Protein AF-0000000080328266 (afdb_homodimer)

Sequence (756 aa):
MLFPTPALNVEDQRVLGEIEDLRHSLRLRVRSTPVKWTERLRNFLTADAVAASNSIEGFTVSTVDVEDLLEGERDVDVSEEDREETLAYQRMMTYLQTLHDVADFRYSKELLNALHWMLQGHRHTPRKPAGQWRRGAVHVTDARDPGIAAYTAPDAADVPALMGELAEWLNADDGTHPLVRAAMAHLHLVSIHPWADGNGRMSRSLQTLMIAREGQLAPEFSSIEAWLGRPGNTWEYYRELQRRGATYHPDQDVSDWIRFNLTAYHQQAQTVRSRLDRSSRVWLLLGEFAEARGLDERVVSALHDVAMSGRVRRTRYERAEDLSLQRAQRDLRDLVAGDVLTPVGRTRARFYTTGPAFPESALEAARTPLPLADPYTRMLFPTPALNVEDQRVLGEIEDLRHSLRLRVRSTPVKWTERLRNFLTADAVAASNSIEGFTVSTVDVEDLLEGERDVDVSEEDREETLAYQRMMTYLQTLHDVADFRYSKELLNALHWMLQGHRHTPRKPAGQWRRGAVHVTDARDPGIAAYTAPDAADVPALMGELAEWLNADDGTHPLVRAAMAHLHLVSIHPWADGNGRMSRSLQTLMIAREGQLAPEFSSIEAWLGRPGNTWEYYRELQRRGATYHPDQDVSDWIRFNLTAYHQQAQTVRSRLDRSSRVWLLLGEFAEARGLDERVVSALHDVAMSGRVRRTRYERAEDLSLQRAQRDLRDLVAGDVLTPVGRTRARFYTTGPAFPESALEAARTPLPLADPYTR

Secondary structure (DSSP, 8-state):
-PPPPPPP-HHHHHHHHHHHHHHHHHHHHHHHS-HHHHHHHHHHHHHHHHHHHHHHTT----HHHHHHHHTT-S-----HHHHHHHHHHHHHHHHHHHGGG-SS----HHHHHHHHHHHHGGG--SSS-SSS--SS--EEEPSS-TTSEEEEPPPGGGHHHHHHHHHHHHH---S--HHHHHHHHHHHHHHH--SSS-HHHHHHHHHHHHHHHTSSS-HHHH--HHHHTSHHHHHHHHHHHHTT-SB---SS--HHHHHHHHHHHHHHHHHHHHHHHHHHHHHHHHHHHHHHHT--TTHHHHHHHHHHHS-B-HHHHHHHTT--HHHHHHHHHHHHHTTSEEEESSGGG-EEEE-TTS-HHHHHHHH---PPPPTT--/-PPPPPPP-HHHHHHHHHHHHHHHHHHHHHHHS-HHHHHHHHHHHHHHHHHHHHHHTT----HHHHHHHHTT-S-----HHHHHHHHHHHHHHHHHHHGGG-SS----HHHHHHHHHHHHGGG--SSS-SSS--SS--EEEPSS-TTSEEEEPPPGGGHHHHHHHHHHHHH---S--HHHHHHHHHHHHHHH--SSS-HHHHHHHHHHHHHHHTSSS-HHHH--HHHHTSHHHHHHHHHHHHTT-SB---SS--HHHHHHHHHHHHHHHHHHHHHHHHHHHHHHHHHHHHHHHT--TTHHHHHHHHHHHS-B-HHHHHHHTT--HHHHHHHHHHHHHTTSEEEESSGGG-EEEE-TTS-HHHHHHHH---PPPPTT--

pLDDT: mean 92.92, std 6.15, range [59.84, 98.62]

Organism: NCBI:txid40318

InterPro domains:
  IPR003812 Fido domain [PF02661] (109-209)
  IPR003812 Fido domain [PS51459] (107-260)
  IPR036597 Fido-like domain superfamily [G3DSA:1.10.3290.10] (14-281)
  IPR036597 Fido-like domain superfamily [SSF140931] (82-277)
  IPR040198 Fido domain-containing protein [PTHR13504] (12-345)

Structure (mmCIF, N/CA/C/O backbone):
data_AF-0000000080328266-model_v1
#
loop_
_entity.id
_entity.type
_entity.pdbx_description
1 polymer 'Cell filamentation protein Fic'
#
loop_
_atom_site.group_PDB
_atom_site.id
_atom_site.type_symbol
_atom_site.label_atom_id
_atom_site.label_alt_id
_atom_site.label_comp_id
_atom_site.label_asym_id
_atom_site.label_entity_id
_atom_site.label_seq_id
_atom_site.pdbx_PDB_ins_code
_atom_site.Cartn_x
_atom_site.Cartn_y
_atom_site.Cartn_z
_atom_site.occupancy
_atom_site.B_iso_or_equiv
_atom_site.auth_seq_id
_atom_site.auth_comp_id
_atom_site.auth_asym_id
_atom_site.auth_atom_id
_atom_site.pdbx_PDB_model_num
ATOM 1 N N . MET A 1 1 ? -27.078 2.648 13.031 1 89.38 1 MET A N 1
ATOM 2 C CA . MET A 1 1 ? -27.344 4.078 12.93 1 89.38 1 MET A CA 1
ATOM 3 C C . MET A 1 1 ? -26.094 4.891 13.266 1 89.38 1 MET A C 1
ATOM 5 O O . MET A 1 1 ? -25.312 4.512 14.148 1 89.38 1 MET A O 1
ATOM 9 N N . LEU A 1 2 ? -25.922 6.07 12.516 1 94.75 2 LEU A N 1
ATOM 10 C CA . LEU A 1 2 ? -24.812 6.988 12.75 1 94.75 2 LEU A CA 1
ATOM 11 C C . LEU A 1 2 ? -25.25 8.133 13.656 1 94.75 2 LEU A C 1
ATOM 13 O O . LEU A 1 2 ? -26.438 8.305 13.93 1 94.75 2 LEU A O 1
ATOM 17 N N . PHE A 1 3 ? -24.266 8.844 14.227 1 94.81 3 PHE A N 1
ATOM 18 C CA . PHE A 1 3 ? -24.562 10.031 15.016 1 94.81 3 PHE A CA 1
ATOM 19 C C . PHE A 1 3 ? -25.266 11.086 14.172 1 94.81 3 PHE A C 1
ATOM 21 O O . PHE A 1 3 ? -24.844 11.367 13.047 1 94.81 3 PHE A O 1
ATOM 28 N N . PRO A 1 4 ? -26.328 11.633 14.703 1 94.69 4 PRO A N 1
ATOM 29 C CA . PRO A 1 4 ? -26.906 12.773 13.992 1 94.69 4 PRO A CA 1
ATOM 30 C C . PRO A 1 4 ? -26 14.008 14.023 1 94.69 4 PRO A C 1
ATOM 32 O O . PRO A 1 4 ? -25.359 14.273 15.047 1 94.69 4 PRO A O 1
ATOM 35 N N . THR A 1 5 ? -25.922 14.703 12.969 1 96.06 5 THR A N 1
ATOM 36 C CA . THR A 1 5 ? -25.156 15.938 12.938 1 96.06 5 THR A CA 1
ATOM 37 C C . THR A 1 5 ? -25.859 17.047 13.711 1 96.06 5 THR A C 1
ATOM 39 O O . THR A 1 5 ? -27 17.406 13.391 1 96.06 5 THR A O 1
ATOM 42 N N . PRO A 1 6 ? -25.219 17.578 14.656 1 95.94 6 PRO A N 1
ATOM 43 C CA . PRO A 1 6 ? -25.875 18.625 15.438 1 95.94 6 PRO A CA 1
ATOM 44 C C . PRO A 1 6 ? -26.047 19.922 14.648 1 95.94 6 PRO A C 1
ATOM 46 O O . PRO A 1 6 ? -25.25 20.219 13.758 1 95.94 6 PRO A O 1
ATOM 49 N N . ALA A 1 7 ? -27.047 20.656 15.078 1 95.31 7 ALA A N 1
ATOM 50 C CA . ALA A 1 7 ? -27.203 22 14.531 1 95.31 7 ALA A CA 1
ATOM 51 C C . ALA A 1 7 ? -26.172 22.953 15.117 1 95.31 7 ALA A C 1
ATOM 53 O O . ALA A 1 7 ? -25.844 22.875 16.297 1 95.31 7 ALA A O 1
ATOM 54 N N . LEU A 1 8 ? -25.703 23.828 14.305 1 96.94 8 LEU A N 1
ATOM 55 C CA . LEU A 1 8 ? -24.719 24.812 14.75 1 96.94 8 LEU A CA 1
ATOM 56 C C . LEU A 1 8 ? -25.406 26.016 15.375 1 96.94 8 LEU A C 1
ATOM 58 O O . LEU A 1 8 ? -26.422 26.5 14.859 1 96.94 8 LEU A O 1
ATOM 62 N N . ASN A 1 9 ? -24.922 26.453 16.5 1 96.5 9 ASN A N 1
ATOM 63 C CA . ASN A 1 9 ? -25.422 27.688 17.078 1 96.5 9 ASN A CA 1
ATOM 64 C C . ASN A 1 9 ? -24.703 28.906 16.5 1 96.5 9 ASN A C 1
ATOM 66 O O . ASN A 1 9 ? -23.859 28.766 15.617 1 96.5 9 ASN A O 1
ATOM 70 N N . VAL A 1 10 ? -25.016 30.047 16.969 1 96.81 10 VAL A N 1
ATOM 71 C CA . VAL A 1 10 ? -24.5 31.297 16.438 1 96.81 10 VAL A CA 1
ATOM 72 C C . VAL A 1 10 ? -23 31.375 16.625 1 96.81 10 VAL A C 1
ATOM 74 O O . VAL A 1 10 ? -22.281 31.828 15.727 1 96.81 10 VAL A O 1
ATOM 77 N N . GLU A 1 11 ? -22.5 30.969 17.734 1 97.19 11 GLU A N 1
ATOM 78 C CA . GLU A 1 11 ? -21.062 30.984 18 1 97.19 11 GLU A CA 1
ATOM 79 C C . GLU A 1 11 ? -20.328 30.031 17.078 1 97.19 11 GLU A C 1
ATOM 81 O O . GLU A 1 11 ? -19.25 30.344 16.578 1 97.19 11 GLU A O 1
ATOM 86 N N . ASP A 1 12 ? -20.906 28.859 16.906 1 97.75 12 ASP A N 1
ATOM 87 C CA . ASP A 1 12 ? -20.297 27.891 15.984 1 97.75 12 ASP A CA 1
ATOM 88 C C . ASP A 1 12 ? -20.188 28.469 14.578 1 97.75 12 ASP A C 1
ATOM 90 O O . ASP A 1 12 ? -19.156 28.312 13.914 1 97.75 12 ASP A O 1
ATOM 94 N N . GLN A 1 13 ? -21.188 29.141 14.148 1 97.69 13 GLN A N 1
ATOM 95 C CA . GLN A 1 13 ? -21.203 29.734 12.82 1 97.69 13 GLN A CA 1
ATOM 96 C C . GLN A 1 13 ? -20.141 30.828 12.695 1 97.69 13 GLN A C 1
ATOM 98 O O . GLN A 1 13 ? -19.484 30.938 11.656 1 97.69 13 GLN A O 1
ATOM 103 N N . ARG A 1 14 ? -20.047 31.594 13.727 1 97.81 14 ARG A N 1
ATOM 104 C CA . ARG A 1 14 ? -19.016 32.625 13.742 1 97.81 14 ARG A CA 1
ATOM 105 C C . ARG A 1 14 ? -17.625 32 13.617 1 97.81 14 ARG A C 1
ATOM 107 O O . ARG A 1 14 ? -16.797 32.469 12.812 1 97.81 14 ARG A O 1
ATOM 114 N N . VAL A 1 15 ? -17.344 31.016 14.414 1 98 15 VAL A N 1
ATOM 115 C CA . VAL A 1 15 ? -16.047 30.344 14.414 1 98 15 VAL A CA 1
ATOM 116 C C . VAL A 1 15 ? -15.789 29.734 13.039 1 98 15 VAL A C 1
ATOM 118 O O . VAL A 1 15 ? -14.68 29.812 12.516 1 98 15 VAL A O 1
ATOM 121 N N . LEU A 1 16 ? -16.797 29.125 12.469 1 97.5 16 LEU A N 1
ATOM 122 C CA . LEU A 1 16 ? -16.672 28.547 11.133 1 97.5 16 LEU A CA 1
ATOM 123 C C . LEU A 1 16 ? -16.297 29.625 10.117 1 97.5 16 LEU A C 1
ATOM 125 O O . LEU A 1 16 ? -15.461 29.391 9.234 1 97.5 16 LEU A O 1
ATOM 129 N N . GLY A 1 17 ? -16.953 30.766 10.195 1 97.31 17 GLY A N 1
ATOM 130 C CA . GLY A 1 17 ? -16.578 31.891 9.344 1 97.31 17 GLY A CA 1
ATOM 131 C C . GLY A 1 17 ? -15.133 32.312 9.492 1 97.31 17 GLY A C 1
ATOM 132 O O . GLY A 1 17 ? -14.461 32.594 8.5 1 97.31 17 GLY A O 1
ATOM 133 N N . GLU A 1 18 ? -14.664 32.375 10.734 1 97.56 18 GLU A N 1
ATOM 134 C CA . GLU A 1 18 ? -13.273 32.719 11 1 97.56 18 GLU A CA 1
ATOM 135 C C . GLU A 1 18 ? -12.32 31.688 10.391 1 97.56 18 GLU A C 1
ATOM 137 O O . GLU A 1 18 ? -11.281 32.031 9.836 1 97.56 18 GLU A O 1
ATOM 142 N N . ILE A 1 19 ? -12.648 30.422 10.539 1 96.88 19 ILE A N 1
ATOM 143 C CA . ILE A 1 19 ? -11.836 29.344 9.969 1 96.88 19 ILE A CA 1
ATOM 144 C C . ILE A 1 19 ? -11.758 29.516 8.453 1 96.88 19 ILE A C 1
ATOM 146 O O . ILE A 1 19 ? -10.68 29.406 7.863 1 96.88 19 ILE A O 1
ATOM 150 N N . GLU A 1 20 ? -12.852 29.797 7.809 1 95.88 20 GLU A N 1
ATOM 151 C CA . GLU A 1 20 ? -12.883 30 6.363 1 95.88 20 GLU A CA 1
ATOM 152 C C . GLU A 1 20 ? -11.984 31.156 5.949 1 95.88 20 GLU A C 1
ATOM 154 O O . GLU A 1 20 ? -11.258 31.062 4.957 1 95.88 20 GLU A O 1
ATOM 159 N N . ASP A 1 21 ? -12.039 32.219 6.711 1 96.12 21 ASP A N 1
ATOM 160 C CA . ASP A 1 21 ? -11.188 33.375 6.438 1 96.12 21 ASP A CA 1
ATOM 161 C C . ASP A 1 21 ? -9.711 33 6.551 1 96.12 21 ASP A C 1
ATOM 163 O O . ASP A 1 21 ? -8.898 33.375 5.711 1 96.12 21 ASP A O 1
ATOM 167 N N . LEU A 1 22 ? -9.398 32.312 7.602 1 94.94 22 LEU A N 1
ATOM 168 C CA . LEU A 1 22 ? -8.023 31.875 7.812 1 94.94 22 LEU A CA 1
ATOM 169 C C . LEU A 1 22 ? -7.555 30.984 6.668 1 94.94 22 LEU A C 1
ATOM 171 O O . LEU A 1 22 ? -6.453 31.156 6.148 1 94.94 22 LEU A O 1
ATOM 175 N N . ARG A 1 23 ? -8.359 30.016 6.266 1 93.81 23 ARG A N 1
ATOM 176 C CA . ARG A 1 23 ? -8.016 29.094 5.195 1 93.81 23 ARG A CA 1
ATOM 177 C C . ARG A 1 23 ? -7.871 29.812 3.863 1 93.81 23 ARG A C 1
ATOM 179 O O . ARG A 1 23 ? -6.98 29.5 3.072 1 93.81 23 ARG A O 1
ATOM 186 N N . HIS A 1 24 ? -8.766 30.703 3.635 1 93.62 24 HIS A N 1
ATOM 187 C CA . HIS A 1 24 ? -8.68 31.516 2.42 1 93.62 24 HIS A CA 1
ATOM 188 C C . HIS A 1 24 ? -7.379 32.312 2.383 1 93.62 24 HIS A C 1
ATOM 190 O O . HIS A 1 24 ? -6.695 32.344 1.358 1 93.62 24 HIS A O 1
ATOM 196 N N . SER A 1 25 ? -7.109 32.938 3.482 1 93.12 25 SER A N 1
ATOM 197 C CA . SER A 1 25 ? -5.871 33.719 3.59 1 93.12 25 SER A CA 1
ATOM 198 C C . SER A 1 25 ? -4.652 32.812 3.371 1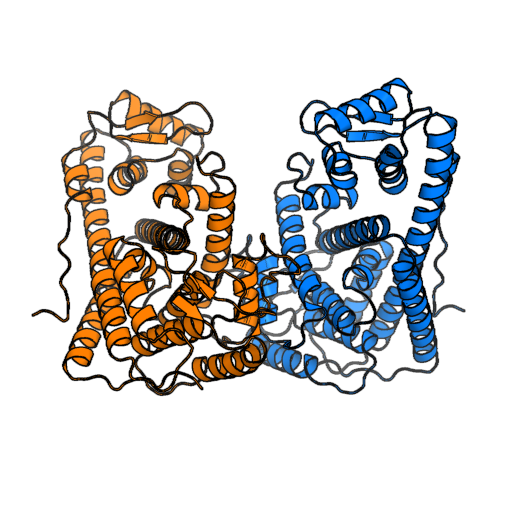 93.12 25 SER A C 1
ATOM 200 O O . SER A 1 25 ? -3.701 33.219 2.695 1 93.12 25 SER A O 1
ATOM 202 N N . LEU A 1 26 ? -4.691 31.703 3.99 1 92.19 26 LEU A N 1
ATOM 203 C CA . LEU A 1 26 ? -3.6 30.734 3.84 1 92.19 26 LEU A CA 1
ATOM 204 C C . LEU A 1 26 ? -3.445 30.312 2.383 1 92.19 26 LEU A C 1
ATOM 206 O O . LEU A 1 26 ? -2.326 30.234 1.872 1 92.19 26 LEU A O 1
ATOM 210 N N . ARG A 1 27 ? -4.512 30.016 1.763 1 90.81 27 ARG A N 1
ATOM 211 C CA . ARG A 1 27 ? -4.496 29.625 0.357 1 90.81 27 ARG A CA 1
ATOM 212 C C . ARG A 1 27 ? -3.848 30.703 -0.503 1 90.81 27 ARG A C 1
ATOM 214 O O . ARG A 1 27 ? -3.025 30.406 -1.371 1 90.81 27 ARG A O 1
ATOM 221 N N . LEU A 1 28 ? -4.18 31.953 -0.275 1 91.06 28 LEU A N 1
ATOM 222 C CA . LEU A 1 28 ? -3.625 33.062 -1.023 1 91.06 28 LEU A CA 1
ATOM 223 C C . LEU A 1 28 ? -2.129 33.219 -0.767 1 91.06 28 LEU A C 1
ATOM 225 O O . LEU A 1 28 ? -1.355 33.469 -1.694 1 91.06 28 LEU A O 1
ATOM 229 N N . ARG A 1 29 ? -1.792 33.062 0.431 1 88.44 29 ARG A N 1
ATOM 230 C CA . ARG A 1 29 ? -0.383 33.156 0.793 1 88.44 29 ARG A CA 1
ATOM 231 C C . ARG A 1 29 ? 0.44 32.062 0.135 1 88.44 29 ARG A C 1
ATOM 233 O O . ARG A 1 29 ? 1.545 32.312 -0.352 1 88.44 29 ARG A O 1
ATOM 240 N N . VAL A 1 30 ? -0.038 30.859 0.173 1 88 30 VAL A N 1
ATOM 241 C CA . VAL A 1 30 ? 0.647 29.719 -0.426 1 88 30 VAL A CA 1
ATOM 242 C C . VAL A 1 30 ? 0.816 29.938 -1.927 1 88 30 VAL A C 1
ATOM 244 O O . VAL A 1 30 ? 1.88 29.672 -2.486 1 88 30 VAL A O 1
ATOM 247 N N . ARG A 1 31 ? -0.152 30.484 -2.555 1 86.62 31 ARG A N 1
ATOM 248 C CA . ARG A 1 31 ? -0.121 30.75 -3.99 1 86.62 31 ARG A CA 1
ATOM 249 C C . ARG A 1 31 ? 0.911 31.812 -4.332 1 86.62 31 ARG A C 1
ATOM 251 O O . ARG A 1 31 ? 1.488 31.797 -5.422 1 86.62 31 ARG A O 1
ATOM 258 N N . SER A 1 32 ? 1.121 32.688 -3.393 1 86.62 32 SER A N 1
ATOM 259 C CA . SER A 1 32 ? 2.01 33.844 -3.645 1 86.62 32 SER A CA 1
ATOM 260 C C . SER A 1 32 ? 3.443 33.5 -3.238 1 86.62 32 SER A C 1
ATOM 262 O O . SER A 1 32 ? 4.355 34.312 -3.459 1 86.62 32 SER A O 1
ATOM 264 N N . THR A 1 33 ? 3.602 32.406 -2.617 1 84.88 33 THR A N 1
ATOM 265 C CA . THR A 1 33 ? 4.918 32 -2.152 1 84.88 33 THR A CA 1
ATOM 266 C C . THR A 1 33 ? 5.641 31.203 -3.232 1 84.88 33 THR A C 1
ATOM 268 O O . THR A 1 33 ? 5.023 30.406 -3.947 1 84.88 33 THR A O 1
ATOM 271 N N . PRO A 1 34 ? 6.957 31.438 -3.318 1 79.69 34 PRO A N 1
ATOM 272 C CA . PRO A 1 34 ? 7.715 30.672 -4.309 1 79.69 34 PRO A CA 1
ATOM 273 C C . PRO A 1 34 ? 7.523 29.156 -4.156 1 79.69 34 PRO A C 1
ATOM 275 O O . PRO A 1 34 ? 7.426 28.656 -3.035 1 79.69 34 PRO A O 1
ATOM 278 N N . VAL A 1 35 ? 7.539 28.469 -5.27 1 79.19 35 VAL A N 1
ATOM 279 C CA . VAL A 1 35 ? 7.211 27.062 -5.371 1 79.19 35 VAL A CA 1
ATOM 280 C C . VAL A 1 35 ? 8.172 26.234 -4.512 1 79.19 35 VAL A C 1
ATOM 282 O O . VAL A 1 35 ? 7.758 25.297 -3.83 1 79.19 35 VAL A O 1
ATOM 285 N N . LYS A 1 36 ? 9.414 26.578 -4.547 1 75.75 36 LYS A N 1
ATOM 286 C CA . LYS A 1 36 ? 10.422 25.844 -3.787 1 75.75 36 LYS A CA 1
ATOM 287 C C . LYS A 1 36 ? 10.109 25.875 -2.293 1 75.75 36 LYS A C 1
ATOM 289 O O . LYS A 1 36 ? 10.242 24.859 -1.604 1 75.75 36 LYS A O 1
ATOM 294 N N . TRP A 1 37 ? 9.617 26.984 -1.902 1 77.69 37 TRP A N 1
ATOM 295 C CA . TRP A 1 37 ? 9.289 27.156 -0.49 1 77.69 37 TRP A CA 1
ATOM 296 C C . TRP A 1 37 ? 8.016 26.391 -0.135 1 77.69 37 TRP A C 1
ATOM 298 O O . TRP A 1 37 ? 7.914 25.812 0.949 1 77.69 37 TRP A O 1
ATOM 308 N N . THR A 1 38 ? 7.137 26.469 -1.015 1 83.25 38 THR A N 1
ATOM 309 C CA . THR A 1 38 ? 5.863 25.797 -0.778 1 83.25 38 THR A CA 1
ATOM 310 C C . THR A 1 38 ? 6.055 24.281 -0.694 1 83.25 38 THR A C 1
ATOM 312 O O . THR A 1 38 ? 5.398 23.609 0.105 1 83.25 38 THR A O 1
ATOM 315 N N . GLU A 1 39 ? 6.941 23.797 -1.486 1 84.19 39 GLU A N 1
ATOM 316 C CA . GLU A 1 39 ? 7.203 22.359 -1.481 1 84.19 39 GLU A CA 1
ATOM 317 C C . GLU A 1 39 ? 7.828 21.922 -0.161 1 84.19 39 GLU A C 1
ATOM 319 O O . GLU A 1 39 ? 7.496 20.859 0.363 1 84.19 39 GLU A O 1
ATOM 324 N N . ARG A 1 40 ? 8.695 22.672 0.354 1 84.69 40 ARG A N 1
ATOM 325 C CA . ARG A 1 40 ? 9.312 22.375 1.64 1 84.69 40 ARG A CA 1
ATOM 326 C C . ARG A 1 40 ? 8.289 22.406 2.766 1 84.69 40 ARG A C 1
ATOM 328 O O . ARG A 1 40 ? 8.312 21.547 3.656 1 84.69 40 ARG A O 1
ATOM 335 N N . LEU A 1 41 ? 7.484 23.422 2.703 1 87.88 41 LEU A N 1
ATOM 336 C CA . LEU A 1 41 ? 6.43 23.516 3.701 1 87.88 41 LEU A CA 1
ATOM 337 C C . LEU A 1 41 ? 5.496 22.312 3.629 1 87.88 41 LEU A C 1
ATOM 339 O O . LEU A 1 41 ? 5.113 21.75 4.66 1 87.88 41 LEU A O 1
ATOM 343 N N . ARG A 1 42 ? 5.156 21.922 2.443 1 89.88 42 ARG A N 1
ATOM 344 C CA . ARG A 1 42 ? 4.289 20.766 2.242 1 89.88 42 ARG A CA 1
ATOM 345 C C . ARG A 1 42 ? 4.914 19.5 2.826 1 89.88 42 ARG A C 1
ATOM 347 O O . ARG A 1 42 ? 4.238 18.719 3.498 1 89.88 42 ARG A O 1
ATOM 354 N N . ASN A 1 43 ? 6.164 19.375 2.561 1 89.5 43 ASN A N 1
ATOM 355 C CA . ASN A 1 43 ? 6.879 18.219 3.084 1 89.5 43 ASN A CA 1
ATOM 356 C C . ASN A 1 43 ? 6.902 18.219 4.609 1 89.5 43 ASN A C 1
ATOM 358 O O . ASN A 1 43 ? 6.703 17.172 5.238 1 89.5 43 ASN A O 1
ATOM 362 N N . PHE A 1 44 ? 7.164 19.359 5.133 1 91.25 44 PHE A N 1
ATOM 363 C CA . PHE A 1 44 ? 7.172 19.484 6.582 1 91.25 44 PHE A CA 1
ATOM 364 C C . PHE A 1 44 ? 5.805 19.141 7.164 1 91.25 44 PHE A C 1
ATOM 366 O O . PHE A 1 44 ? 5.711 18.375 8.133 1 91.25 44 PHE A O 1
ATOM 373 N N . LEU A 1 45 ? 4.77 19.734 6.586 1 93.94 45 LEU A N 1
ATOM 374 C CA . LEU A 1 45 ? 3.422 19.547 7.109 1 93.94 45 LEU A CA 1
ATOM 375 C C . LEU A 1 45 ? 3.016 18.078 7.031 1 93.94 45 LEU A C 1
ATOM 377 O O . LEU A 1 45 ? 2.373 17.547 7.945 1 93.94 45 LEU A O 1
ATOM 381 N N . THR A 1 46 ? 3.387 17.391 5.98 1 94.06 46 THR A N 1
ATOM 382 C CA . THR A 1 46 ? 3.121 15.969 5.848 1 94.06 46 THR A CA 1
ATOM 383 C C . THR A 1 46 ? 3.854 15.18 6.926 1 94.06 46 THR A C 1
ATOM 385 O O . THR A 1 46 ? 3.252 14.344 7.609 1 94.06 46 THR A O 1
ATOM 388 N N . ALA A 1 47 ? 5.113 15.477 7.086 1 95.12 47 ALA A N 1
ATOM 389 C CA . ALA A 1 47 ? 5.918 14.789 8.086 1 95.12 47 ALA A CA 1
ATOM 390 C C . ALA A 1 47 ? 5.371 15.023 9.492 1 95.12 47 ALA A C 1
ATOM 392 O O . ALA A 1 47 ? 5.348 14.109 10.32 1 95.12 47 ALA A O 1
ATOM 393 N N . ASP A 1 48 ? 5.016 16.25 9.695 1 95.25 48 ASP A N 1
ATOM 394 C CA . ASP A 1 48 ? 4.48 16.641 11 1 95.25 48 ASP A CA 1
ATOM 395 C C . ASP A 1 48 ? 3.184 15.891 11.297 1 95.25 48 ASP A C 1
ATOM 397 O O . ASP A 1 48 ? 2.977 15.43 12.422 1 95.25 48 ASP A O 1
ATOM 401 N N . ALA A 1 49 ? 2.297 15.789 10.328 1 95.5 49 ALA A N 1
ATOM 402 C CA . ALA A 1 49 ? 1.047 15.047 10.477 1 95.5 49 ALA A CA 1
ATOM 403 C C . ALA A 1 49 ? 1.312 13.57 10.742 1 95.5 49 ALA A C 1
ATOM 405 O O . ALA A 1 49 ? 0.686 12.961 11.609 1 95.5 49 ALA A O 1
ATOM 406 N N . VAL A 1 50 ? 2.23 13.016 10 1 96.31 50 VAL A N 1
ATOM 407 C CA . VAL A 1 50 ? 2.578 11.609 10.141 1 96.31 50 VAL A CA 1
ATOM 408 C C . VAL A 1 50 ? 3.146 11.352 11.531 1 96.31 50 VAL A C 1
ATOM 410 O O . VAL A 1 50 ? 2.727 10.422 12.219 1 96.31 50 VAL A O 1
ATOM 413 N N . ALA A 1 51 ? 4.043 12.172 11.938 1 96.62 51 ALA A N 1
ATOM 414 C CA . ALA A 1 51 ? 4.66 12.031 13.25 1 96.62 51 ALA A CA 1
ATOM 415 C C . ALA A 1 51 ? 3.619 12.125 14.367 1 96.62 51 ALA A C 1
ATOM 417 O O . ALA A 1 51 ? 3.586 11.281 15.266 1 96.62 51 ALA A O 1
ATOM 418 N N . ALA A 1 52 ? 2.811 13.109 14.281 1 96.25 52 ALA A N 1
ATOM 419 C CA . ALA A 1 52 ? 1.825 13.375 15.32 1 96.25 52 ALA A CA 1
ATOM 420 C C . ALA A 1 52 ? 0.795 12.25 15.406 1 96.25 52 ALA A C 1
ATOM 422 O O . ALA A 1 52 ? 0.502 11.75 16.5 1 96.25 52 ALA A O 1
ATOM 423 N N . SER A 1 53 ? 0.249 11.852 14.289 1 96.69 53 SER A N 1
ATOM 424 C CA . SER A 1 53 ? -0.768 10.805 14.281 1 96.69 53 SER A CA 1
ATOM 425 C C . SER A 1 53 ? -0.213 9.492 14.812 1 96.69 53 SER A C 1
ATOM 427 O O . SER A 1 53 ? -0.892 8.781 15.555 1 96.69 53 SER A O 1
ATOM 429 N N . ASN A 1 54 ? 0.994 9.148 14.453 1 95.94 54 ASN A N 1
ATOM 430 C CA . ASN A 1 54 ? 1.635 7.938 14.953 1 95.94 54 ASN A CA 1
ATOM 431 C C . ASN A 1 54 ? 1.917 8.031 16.453 1 95.94 54 ASN A C 1
ATOM 433 O O . ASN A 1 54 ? 1.791 7.035 17.172 1 95.94 54 ASN A O 1
ATOM 437 N N . SER A 1 55 ? 2.299 9.234 16.859 1 95.06 55 SER A N 1
ATOM 438 C CA . SER A 1 55 ? 2.637 9.414 18.266 1 95.06 55 SER A CA 1
ATOM 439 C C . SER A 1 55 ? 1.421 9.188 19.156 1 95.06 55 SER A C 1
ATOM 441 O O . SER A 1 55 ? 1.551 8.688 20.266 1 95.06 55 SER A O 1
ATOM 443 N N . ILE A 1 56 ? 0.285 9.617 18.719 1 93.31 56 ILE A N 1
ATOM 444 C CA . ILE A 1 56 ? -0.963 9.414 19.438 1 93.31 56 ILE A CA 1
ATOM 445 C C . ILE A 1 56 ? -1.169 7.918 19.703 1 93.31 56 ILE A C 1
ATOM 447 O O . ILE A 1 56 ? -1.747 7.531 20.719 1 93.31 56 ILE A O 1
ATOM 451 N N . GLU A 1 57 ? -0.633 7.02 18.828 1 92.44 57 GLU A N 1
ATOM 452 C CA . GLU A 1 57 ? -0.778 5.574 18.938 1 92.44 57 GLU A CA 1
ATOM 453 C C . GLU A 1 57 ? 0.406 4.961 19.688 1 92.44 57 GLU A C 1
ATOM 455 O O . GLU A 1 57 ? 0.506 3.74 19.812 1 92.44 57 GLU A O 1
ATOM 460 N N . GLY A 1 58 ? 1.398 5.758 20.047 1 91.25 58 GLY A N 1
ATOM 461 C CA . GLY A 1 58 ? 2.516 5.266 20.828 1 91.25 58 GLY A CA 1
ATOM 462 C C . GLY A 1 58 ? 3.777 5.059 20.016 1 91.25 58 GLY A C 1
ATOM 463 O O . GLY A 1 58 ? 4.797 4.609 20.547 1 91.25 58 GLY A O 1
ATOM 464 N N . PHE A 1 59 ? 3.771 5.375 18.719 1 93.75 59 PHE A N 1
ATOM 465 C CA . PHE A 1 59 ? 4.961 5.312 17.891 1 93.75 59 PHE A CA 1
ATOM 466 C C . PHE A 1 59 ? 5.621 6.684 17.781 1 93.75 59 PHE A C 1
ATOM 468 O O . PHE A 1 59 ? 5.086 7.59 17.141 1 93.75 59 PHE A O 1
ATOM 475 N N . THR A 1 60 ? 6.75 6.797 18.359 1 92.94 60 THR A N 1
ATOM 476 C CA . THR A 1 60 ? 7.305 8.141 18.516 1 92.94 60 THR A CA 1
ATOM 477 C C . THR A 1 60 ? 8.531 8.328 17.625 1 92.94 60 THR A C 1
ATOM 479 O O . THR A 1 60 ? 9.586 7.734 17.875 1 92.94 60 THR A O 1
ATOM 482 N N . VAL A 1 61 ? 8.445 9.055 16.625 1 94.38 61 VAL A N 1
ATOM 483 C CA . VAL A 1 61 ? 9.492 9.547 15.742 1 94.38 61 VAL A CA 1
ATOM 484 C C . VAL A 1 61 ? 9.359 11.062 15.57 1 94.38 61 VAL A C 1
ATOM 486 O O . VAL A 1 61 ? 8.266 11.57 15.352 1 94.38 61 VAL A O 1
ATOM 489 N N . SER A 1 62 ? 10.445 11.75 15.75 1 94.31 62 SER A N 1
ATOM 490 C CA . SER A 1 62 ? 10.391 13.203 15.617 1 94.31 62 SER A CA 1
ATOM 491 C C . SER A 1 62 ? 10.039 13.617 14.195 1 94.31 62 SER A C 1
ATOM 493 O O . SER A 1 62 ? 10.289 12.867 13.25 1 94.31 62 SER A O 1
ATOM 495 N N . THR A 1 63 ? 9.461 14.82 14.07 1 94.38 63 THR A N 1
ATOM 496 C CA . THR A 1 63 ? 9.086 15.328 12.75 1 94.38 63 THR A CA 1
ATOM 497 C C . THR A 1 63 ? 10.289 15.383 11.82 1 94.38 63 THR A C 1
ATOM 499 O O . THR A 1 63 ? 10.195 15 10.656 1 94.38 63 THR A O 1
ATOM 502 N N . VAL A 1 64 ? 11.414 15.828 12.312 1 93 64 VAL A N 1
ATOM 503 C CA . VAL A 1 64 ? 12.609 15.961 11.492 1 93 64 VAL A CA 1
ATOM 504 C C . VAL A 1 64 ? 13.094 14.578 11.055 1 93 64 VAL A C 1
ATOM 506 O O . VAL A 1 64 ? 13.547 14.398 9.914 1 93 64 VAL A O 1
ATOM 509 N N . ASP A 1 65 ? 13.016 13.625 11.906 1 93.5 65 ASP A N 1
ATOM 510 C CA . ASP A 1 65 ? 13.383 12.25 11.547 1 93.5 65 ASP A CA 1
ATOM 511 C C . ASP A 1 65 ? 12.406 11.672 10.531 1 93.5 65 ASP A C 1
ATOM 513 O O . ASP A 1 65 ? 12.805 10.922 9.641 1 93.5 65 ASP A O 1
ATOM 517 N N . VAL A 1 66 ? 11.125 11.961 10.688 1 94.88 66 VAL A N 1
ATOM 518 C CA . VAL A 1 66 ? 10.141 11.523 9.703 1 94.88 66 VAL A CA 1
ATOM 519 C C . VAL A 1 66 ? 10.461 12.125 8.344 1 94.88 66 VAL A C 1
ATOM 521 O O . VAL A 1 66 ? 10.414 11.438 7.32 1 94.88 66 VAL A O 1
ATOM 524 N N . GLU A 1 67 ? 10.781 13.391 8.305 1 93.12 67 GLU A N 1
ATOM 525 C CA . GLU A 1 67 ? 11.172 14.023 7.051 1 93.12 67 GLU A CA 1
ATOM 526 C C . GLU A 1 67 ? 12.32 13.273 6.383 1 93.12 67 GLU A C 1
ATOM 528 O O . GLU A 1 67 ? 12.305 13.047 5.172 1 93.12 67 GLU A O 1
ATOM 533 N N . ASP A 1 68 ? 13.312 12.945 7.16 1 91.75 68 ASP A N 1
ATOM 534 C CA . ASP A 1 68 ? 14.461 12.211 6.645 1 91.75 68 ASP A CA 1
ATOM 535 C C . ASP A 1 68 ? 14.031 10.859 6.074 1 91.75 68 ASP A C 1
ATOM 537 O O . ASP A 1 68 ? 14.492 10.453 5.004 1 91.75 68 ASP A O 1
ATOM 541 N N . LEU A 1 69 ? 13.195 10.227 6.785 1 90.56 69 LEU A N 1
ATOM 542 C CA . LEU A 1 69 ? 12.711 8.922 6.336 1 90.56 69 LEU A CA 1
ATOM 543 C C . LEU A 1 69 ? 11.961 9.055 5.012 1 90.56 69 LEU A C 1
ATOM 545 O O . LEU A 1 69 ? 12.117 8.219 4.121 1 90.56 69 LEU A O 1
ATOM 549 N N . LEU A 1 70 ? 11.156 10.07 4.93 1 87.81 70 LEU A N 1
ATOM 550 C CA . LEU A 1 70 ? 10.359 10.289 3.725 1 87.81 70 LEU A CA 1
ATOM 551 C C . LEU A 1 70 ? 11.258 10.562 2.523 1 87.81 70 LEU A C 1
ATOM 553 O O . LEU A 1 70 ? 10.898 10.25 1.388 1 87.81 70 LEU A O 1
ATOM 557 N N . GLU A 1 71 ? 12.414 11.07 2.814 1 86.44 71 GLU A N 1
ATOM 558 C CA . GLU A 1 71 ? 13.375 11.375 1.756 1 86.44 71 GLU A CA 1
ATOM 559 C C . GLU A 1 71 ? 14.242 10.164 1.435 1 86.44 71 GLU A C 1
ATOM 561 O O . GLU A 1 71 ? 15.148 10.25 0.6 1 86.44 71 GLU A O 1
ATOM 566 N N . GLY A 1 72 ? 14.023 9.031 2.162 1 82.88 72 GLY A N 1
ATOM 567 C CA . GLY A 1 72 ? 14.703 7.789 1.835 1 82.88 72 GLY A CA 1
ATOM 568 C C . GLY A 1 72 ? 15.953 7.559 2.662 1 82.88 72 GLY A C 1
ATOM 569 O O . GLY A 1 72 ? 16.75 6.656 2.367 1 82.88 72 GLY A O 1
ATOM 570 N N . GLU A 1 73 ? 16.125 8.438 3.635 1 84.38 73 GLU A N 1
ATOM 571 C CA . GLU A 1 73 ? 17.281 8.242 4.496 1 84.38 73 GLU A CA 1
ATOM 572 C C . GLU A 1 73 ? 17.172 6.934 5.277 1 84.38 73 GLU A C 1
ATOM 574 O O . GLU A 1 73 ? 16.203 6.707 5.992 1 84.38 73 GLU A O 1
ATOM 579 N N . ARG A 1 74 ? 18.219 6.062 5.242 1 79.75 74 ARG A N 1
ATOM 580 C CA . ARG A 1 74 ? 18.188 4.742 5.867 1 79.75 74 ARG A CA 1
ATOM 581 C C . ARG A 1 74 ? 18.844 4.777 7.25 1 79.75 74 ARG A C 1
ATOM 583 O O . ARG A 1 74 ? 18.578 3.908 8.086 1 79.75 74 ARG A O 1
ATOM 590 N N . ASP A 1 75 ? 19.688 5.785 7.406 1 82.69 75 ASP A N 1
ATOM 591 C CA . ASP A 1 75 ? 20.469 5.82 8.641 1 82.69 75 ASP A CA 1
ATOM 592 C C . ASP A 1 75 ? 19.844 6.777 9.656 1 82.69 75 ASP A C 1
ATOM 594 O O . ASP A 1 75 ? 20.531 7.625 10.227 1 82.69 75 ASP A O 1
ATOM 598 N N . VAL A 1 76 ? 18.609 6.695 9.859 1 86.12 76 VAL A N 1
ATOM 599 C CA . VAL A 1 76 ? 17.906 7.453 10.891 1 86.12 76 VAL A CA 1
ATOM 600 C C . VAL A 1 76 ? 17.812 6.625 12.172 1 86.12 76 VAL A C 1
ATOM 602 O O . VAL A 1 76 ? 17.531 5.426 12.125 1 86.12 76 VAL A O 1
ATOM 605 N N . ASP A 1 77 ? 18.109 7.211 13.273 1 86.12 77 ASP A N 1
ATOM 606 C CA . ASP A 1 77 ? 18.141 6.512 14.555 1 86.12 77 ASP A CA 1
ATOM 607 C C . ASP A 1 77 ? 16.719 6.316 15.109 1 86.12 77 ASP A C 1
ATOM 609 O O . ASP A 1 77 ? 16.312 7.031 16.016 1 86.12 77 ASP A O 1
ATOM 613 N N . VAL A 1 78 ? 16.031 5.406 14.625 1 91.69 78 VAL A N 1
ATOM 614 C CA . VAL A 1 78 ? 14.688 5.039 15.047 1 91.69 78 VAL A CA 1
ATOM 615 C C . VAL A 1 78 ? 14.562 3.518 15.125 1 91.69 78 VAL A C 1
ATOM 617 O O . VAL A 1 78 ? 15.281 2.795 14.43 1 91.69 78 VAL A O 1
ATOM 620 N N . SER A 1 79 ? 13.75 3.043 16.047 1 93.69 79 SER A N 1
ATOM 621 C CA . SER A 1 79 ? 13.516 1.604 16.125 1 93.69 79 SER A CA 1
ATOM 622 C C . SER A 1 79 ? 12.93 1.072 14.82 1 93.69 79 SER A C 1
ATOM 624 O O . SER A 1 79 ? 12.32 1.822 14.055 1 93.69 79 SER A O 1
ATOM 626 N N . GLU A 1 80 ? 13.148 -0.185 14.547 1 91.12 80 GLU A N 1
ATOM 627 C CA . GLU A 1 80 ? 12.594 -0.812 13.352 1 91.12 80 GLU A CA 1
ATOM 628 C C . GLU A 1 80 ? 11.07 -0.735 13.344 1 91.12 80 GLU A C 1
ATOM 630 O O . GLU A 1 80 ? 10.461 -0.51 12.289 1 91.12 80 GLU A O 1
ATOM 635 N N . GLU A 1 81 ? 10.508 -0.914 14.43 1 93.88 81 GLU A N 1
ATOM 636 C CA . GLU A 1 81 ? 9.055 -0.838 14.547 1 93.88 81 GLU A CA 1
ATOM 637 C C . GLU A 1 81 ? 8.547 0.559 14.195 1 93.88 81 GLU A C 1
ATOM 639 O O . GLU A 1 81 ? 7.629 0.709 13.391 1 93.88 81 GLU A O 1
ATOM 644 N N . ASP A 1 82 ? 9.148 1.553 14.797 1 95.56 82 ASP A N 1
ATOM 645 C CA . ASP A 1 82 ? 8.758 2.936 14.531 1 95.56 82 ASP A CA 1
ATOM 646 C C . ASP A 1 82 ? 8.961 3.291 13.062 1 95.56 82 ASP A C 1
ATOM 648 O O . ASP A 1 82 ? 8.148 4.016 12.477 1 95.56 82 ASP A O 1
ATOM 652 N N . ARG A 1 83 ? 10.023 2.826 12.578 1 94.69 83 ARG A N 1
ATOM 653 C CA . ARG A 1 83 ? 10.312 3.066 11.164 1 94.69 83 ARG A CA 1
ATOM 654 C C . ARG A 1 83 ? 9.227 2.479 10.273 1 94.69 83 ARG A C 1
ATOM 656 O O . ARG A 1 83 ? 8.711 3.16 9.383 1 94.69 83 ARG A O 1
ATOM 663 N N . GLU A 1 84 ? 8.867 1.243 10.484 1 93.94 84 GLU A N 1
ATOM 664 C CA . GLU A 1 84 ? 7.867 0.562 9.664 1 93.94 84 GLU A CA 1
ATOM 665 C C . GLU A 1 84 ? 6.508 1.249 9.758 1 93.94 84 GLU A C 1
ATOM 667 O O . GLU A 1 84 ? 5.832 1.44 8.75 1 93.94 84 GLU A O 1
ATOM 672 N N . GLU A 1 85 ? 6.156 1.604 10.992 1 96.38 85 GLU A N 1
ATOM 673 C CA . GLU A 1 85 ? 4.887 2.291 11.203 1 96.38 85 GLU A CA 1
ATOM 674 C C . GLU A 1 85 ? 4.859 3.635 10.484 1 96.38 85 GLU A C 1
ATOM 676 O O . GLU A 1 85 ? 3.848 4.008 9.883 1 96.38 85 GLU A O 1
ATOM 681 N N . THR A 1 86 ? 5.941 4.309 10.57 1 96.19 86 THR A N 1
ATOM 682 C CA . THR A 1 86 ? 6.047 5.629 9.953 1 96.19 86 THR A CA 1
ATOM 683 C C . THR A 1 86 ? 5.961 5.523 8.438 1 96.19 86 THR A C 1
ATOM 685 O O . THR A 1 86 ? 5.207 6.262 7.801 1 96.19 86 THR A O 1
ATOM 688 N N . LEU A 1 87 ? 6.672 4.605 7.859 1 94.06 87 LEU A N 1
ATOM 689 C CA . LEU A 1 87 ? 6.699 4.449 6.406 1 94.06 87 LEU A CA 1
ATOM 690 C C . LEU A 1 87 ? 5.352 3.965 5.887 1 94.06 87 LEU A C 1
ATOM 692 O O . LEU A 1 87 ? 4.914 4.375 4.812 1 94.06 87 LEU A O 1
ATOM 696 N N . ALA A 1 88 ? 4.727 3.096 6.613 1 95.38 88 ALA A N 1
ATOM 697 C CA . ALA A 1 88 ? 3.396 2.631 6.227 1 95.38 88 ALA A CA 1
ATOM 698 C C . ALA A 1 88 ? 2.402 3.787 6.184 1 95.38 88 ALA A C 1
ATOM 700 O O . ALA A 1 88 ? 1.652 3.934 5.215 1 95.38 88 ALA A O 1
ATOM 701 N N . TYR A 1 89 ? 2.41 4.617 7.199 1 96.44 89 TYR A N 1
ATOM 702 C CA . TYR A 1 89 ? 1.524 5.773 7.242 1 96.44 89 TYR A CA 1
ATOM 703 C C . TYR A 1 89 ? 1.817 6.727 6.094 1 96.44 89 TYR A C 1
ATOM 705 O O . TYR A 1 89 ? 0.896 7.27 5.477 1 96.44 89 TYR A O 1
ATOM 713 N N . GLN A 1 90 ? 3.057 6.914 5.887 1 93.56 90 GLN A N 1
ATOM 714 C CA . GLN A 1 90 ? 3.463 7.805 4.809 1 93.56 90 GLN A CA 1
ATOM 715 C C . GLN A 1 90 ? 2.943 7.309 3.461 1 93.56 90 GLN A C 1
ATOM 717 O O . GLN A 1 90 ? 2.459 8.102 2.646 1 93.56 90 GLN A O 1
ATOM 722 N N . ARG A 1 91 ? 3.076 6.062 3.191 1 92.88 91 ARG A N 1
ATOM 723 C CA . ARG A 1 91 ? 2.605 5.5 1.93 1 92.88 91 ARG A CA 1
ATOM 724 C C . ARG A 1 91 ? 1.105 5.715 1.761 1 92.88 91 ARG A C 1
ATOM 726 O O . ARG A 1 91 ? 0.645 6.094 0.682 1 92.88 91 ARG A O 1
ATOM 733 N N . MET A 1 92 ? 0.421 5.434 2.795 1 96.12 92 MET A N 1
ATOM 734 C CA . MET A 1 92 ? -1.024 5.633 2.76 1 96.12 92 MET A CA 1
ATOM 735 C C . MET A 1 92 ? -1.366 7.105 2.549 1 96.12 92 MET A C 1
ATOM 737 O O . MET A 1 92 ? -2.197 7.438 1.702 1 96.12 92 MET A O 1
ATOM 741 N N . MET A 1 93 ? -0.681 7.965 3.287 1 94.44 93 MET A N 1
ATOM 742 C CA . MET A 1 93 ? -0.942 9.398 3.211 1 94.44 93 MET A CA 1
ATOM 743 C C . MET A 1 93 ? -0.613 9.938 1.824 1 94.44 93 MET A C 1
ATOM 745 O O . MET A 1 93 ? -1.299 10.828 1.322 1 94.44 93 MET A O 1
ATOM 749 N N . THR A 1 94 ? 0.43 9.492 1.271 1 93.81 94 THR A N 1
ATOM 750 C CA . THR A 1 94 ? 0.78 9.914 -0.08 1 93.81 94 THR A CA 1
ATOM 751 C C . THR A 1 94 ? -0.345 9.586 -1.058 1 93.81 94 THR A C 1
ATOM 753 O O . THR A 1 94 ? -0.703 10.414 -1.899 1 93.81 94 THR A O 1
ATOM 756 N N . TYR A 1 95 ? -0.849 8.414 -0.963 1 96.56 95 TYR A N 1
ATOM 757 C CA . TYR A 1 95 ? -1.978 8.078 -1.825 1 96.56 95 TYR A CA 1
ATOM 758 C C . TYR A 1 95 ? -3.154 9.016 -1.571 1 96.56 95 TYR A C 1
ATOM 760 O O . TYR A 1 95 ? -3.748 9.547 -2.512 1 96.56 95 TYR A O 1
ATOM 768 N N . LEU A 1 96 ? -3.477 9.188 -0.298 1 95.19 96 LEU A N 1
ATOM 769 C CA . LEU A 1 96 ? -4.574 10.062 0.096 1 95.19 96 LEU A CA 1
ATOM 770 C C . LEU A 1 96 ? -4.418 11.445 -0.527 1 95.19 96 LEU A C 1
ATOM 772 O O . LEU A 1 96 ? -5.395 12.039 -0.999 1 95.19 96 LEU A O 1
ATOM 776 N N . GLN A 1 97 ? -3.264 11.945 -0.523 1 92.69 97 GLN A N 1
ATOM 777 C CA . GLN A 1 97 ? -2.98 13.273 -1.053 1 92.69 97 GLN A CA 1
ATOM 778 C C . GLN A 1 97 ? -3.268 13.344 -2.551 1 92.69 97 GLN A C 1
ATOM 780 O O . GLN A 1 97 ? -3.703 14.375 -3.057 1 92.69 97 GLN A O 1
ATOM 785 N N . THR A 1 98 ? -3.066 12.242 -3.244 1 94.25 98 THR A N 1
ATOM 786 C CA . THR A 1 98 ? -3.297 12.242 -4.684 1 94.25 98 THR A CA 1
ATOM 787 C C . THR A 1 98 ? -4.793 12.227 -4.992 1 94.25 98 THR A C 1
ATOM 789 O O . THR A 1 98 ? -5.203 12.547 -6.113 1 94.25 98 THR A O 1
ATOM 792 N N . LEU A 1 99 ? -5.617 11.883 -4.047 1 95.06 99 LEU A N 1
ATOM 793 C CA . LEU A 1 99 ? -7.043 11.672 -4.277 1 95.06 99 LEU A CA 1
ATOM 794 C C . LEU A 1 99 ? -7.82 12.969 -4.105 1 95.06 99 LEU A C 1
ATOM 796 O O . LEU A 1 99 ? -9.023 13.016 -4.379 1 95.06 99 LEU A O 1
ATOM 800 N N . HIS A 1 100 ? -7.188 14.023 -3.697 1 92.38 100 HIS A N 1
ATOM 801 C CA . HIS A 1 100 ? -7.863 15.242 -3.277 1 92.38 100 HIS A CA 1
ATOM 802 C C . HIS A 1 100 ? -8.641 15.867 -4.43 1 92.38 100 HIS A C 1
ATOM 804 O O . HIS A 1 100 ? -9.648 16.547 -4.207 1 92.38 100 HIS A O 1
ATOM 810 N N . ASP A 1 101 ? -8.297 15.602 -5.66 1 90.75 101 ASP A N 1
ATOM 811 C CA . ASP A 1 101 ? -8.953 16.266 -6.781 1 90.75 101 ASP A CA 1
ATOM 812 C C . ASP A 1 101 ? -9.398 15.258 -7.836 1 90.75 101 ASP A C 1
ATOM 814 O O . ASP A 1 101 ? -9.617 15.625 -8.992 1 90.75 101 ASP A O 1
ATOM 818 N N . VAL A 1 102 ? -9.414 14.039 -7.5 1 92.56 102 VAL A N 1
ATOM 819 C CA . VAL A 1 102 ? -9.867 13.016 -8.438 1 92.56 102 VAL A CA 1
ATOM 820 C C . VAL A 1 102 ? -11.352 13.188 -8.711 1 92.56 102 VAL A C 1
ATOM 822 O O . VAL A 1 102 ? -12.172 13.195 -7.789 1 92.56 102 VAL A O 1
ATOM 825 N N . ALA A 1 103 ? -11.727 13.297 -9.992 1 91.19 103 ALA A N 1
ATOM 826 C CA . ALA A 1 103 ? -13.109 13.547 -10.367 1 91.19 103 ALA A CA 1
ATOM 827 C C . ALA A 1 103 ? -13.961 12.289 -10.203 1 91.19 103 ALA A C 1
ATOM 829 O O . ALA A 1 103 ? -15.07 12.352 -9.656 1 91.19 103 ALA A O 1
ATOM 830 N N . ASP A 1 104 ? -13.461 11.188 -10.719 1 93.81 104 ASP A N 1
ATOM 831 C CA . ASP A 1 104 ? -14.164 9.914 -10.609 1 93.81 104 ASP A CA 1
ATOM 832 C C . ASP A 1 104 ? -13.883 9.242 -9.266 1 93.81 104 ASP A C 1
ATOM 834 O O . ASP A 1 104 ? -13.266 8.172 -9.227 1 93.81 104 ASP A O 1
ATOM 838 N N . PHE A 1 105 ? -14.328 9.906 -8.234 1 94.88 105 PHE A N 1
ATOM 839 C CA . PHE A 1 105 ? -14.023 9.438 -6.887 1 94.88 105 PHE A CA 1
ATOM 840 C C . PHE A 1 105 ? -15.297 9.141 -6.113 1 94.88 105 PHE A C 1
ATOM 842 O O . PHE A 1 105 ? -16.281 9.875 -6.219 1 94.88 105 PHE A O 1
ATOM 849 N N . ARG A 1 106 ? -15.328 8.031 -5.352 1 96 106 ARG A N 1
ATOM 850 C CA . ARG A 1 106 ? -16.359 7.703 -4.375 1 96 106 ARG A CA 1
ATOM 851 C C . ARG A 1 106 ? -15.766 7.02 -3.148 1 96 106 ARG A C 1
ATOM 853 O O . ARG A 1 106 ? -14.773 6.297 -3.258 1 96 106 ARG A O 1
ATOM 860 N N . TYR A 1 107 ? -16.375 7.344 -2.018 1 97.19 107 TYR A N 1
ATOM 861 C CA . TYR A 1 107 ? -16.031 6.566 -0.831 1 97.19 107 TYR A CA 1
ATOM 862 C C . TYR A 1 107 ? -16.688 5.191 -0.875 1 97.19 107 TYR A C 1
ATOM 864 O O . TYR A 1 107 ? -17.828 5.055 -1.297 1 97.19 107 TYR A O 1
ATOM 872 N N . SER A 1 108 ? -15.984 4.184 -0.47 1 97.38 108 SER A N 1
ATOM 873 C CA . SER A 1 108 ? -16.5 2.822 -0.414 1 97.38 108 SER A CA 1
ATOM 874 C C . SER A 1 108 ? -15.836 2.025 0.706 1 97.38 108 SER A C 1
ATOM 876 O O . SER A 1 108 ? -14.781 2.412 1.21 1 97.38 108 SER A O 1
ATOM 878 N N . LYS A 1 109 ? -16.516 0.922 1.113 1 97.62 109 LYS A N 1
ATOM 879 C CA . LYS A 1 109 ? -15.93 0.007 2.088 1 97.62 109 LYS A CA 1
ATOM 880 C C . LYS A 1 109 ? -14.578 -0.525 1.604 1 97.62 109 LYS A C 1
ATOM 882 O O . LYS A 1 109 ? -13.625 -0.612 2.379 1 97.62 109 LYS A O 1
ATOM 887 N N . GLU A 1 110 ? -14.516 -0.812 0.344 1 96.5 110 GLU A N 1
ATOM 888 C CA . GLU A 1 110 ? -13.32 -1.406 -0.254 1 96.5 110 GLU A CA 1
ATOM 889 C C . GLU A 1 110 ? -12.156 -0.419 -0.262 1 96.5 110 GLU A C 1
ATOM 891 O O . GLU A 1 110 ? -11.008 -0.805 -0.043 1 96.5 110 GLU A O 1
ATOM 896 N N . LEU A 1 111 ? -12.453 0.849 -0.571 1 97.62 111 LEU A N 1
ATOM 897 C CA . LEU A 1 111 ? -11.414 1.869 -0.491 1 97.62 111 LEU A CA 1
ATOM 898 C C . LEU A 1 111 ? -10.852 1.969 0.925 1 97.62 111 LEU A C 1
ATOM 900 O O . LEU A 1 111 ? -9.641 1.961 1.12 1 97.62 111 LEU A O 1
ATOM 904 N N . LEU A 1 112 ? -11.742 2.027 1.899 1 98.5 112 LEU A N 1
ATOM 905 C CA . LEU A 1 112 ? -11.328 2.162 3.291 1 98.5 112 LEU A CA 1
ATOM 906 C C . LEU A 1 112 ? -10.516 0.954 3.734 1 98.5 112 LEU A C 1
ATOM 908 O O . LEU A 1 112 ? -9.5 1.102 4.418 1 98.5 112 LEU A O 1
ATOM 912 N N . ASN A 1 113 ? -10.945 -0.213 3.344 1 98.38 113 ASN A N 1
ATOM 913 C CA . ASN A 1 113 ? -10.195 -1.421 3.666 1 98.38 113 ASN A CA 1
ATOM 914 C C . ASN A 1 113 ? -8.828 -1.424 2.988 1 98.38 113 ASN A C 1
ATOM 916 O O . ASN A 1 113 ? -7.832 -1.84 3.588 1 98.38 113 ASN A O 1
ATOM 920 N N . ALA A 1 114 ? -8.797 -1.005 1.734 1 98.31 114 ALA A N 1
ATOM 921 C CA . ALA A 1 114 ? -7.52 -0.953 1.021 1 98.31 114 ALA A CA 1
ATOM 922 C C . ALA A 1 114 ? -6.562 0.035 1.682 1 98.31 114 ALA A C 1
ATOM 924 O O . ALA A 1 114 ? -5.371 -0.25 1.829 1 98.31 114 ALA A O 1
ATOM 925 N N . LEU A 1 115 ? -7.078 1.223 2.043 1 98.44 115 LEU A N 1
ATOM 926 C CA . LEU A 1 115 ? -6.266 2.191 2.771 1 98.44 115 LEU A CA 1
ATOM 927 C C . LEU A 1 115 ? -5.758 1.599 4.082 1 98.44 115 LEU A C 1
ATOM 929 O O . LEU A 1 115 ? -4.59 1.779 4.438 1 98.44 115 LEU A O 1
ATOM 933 N N . HIS A 1 116 ? -6.613 0.906 4.758 1 98.62 116 HIS A N 1
ATOM 934 C CA . HIS A 1 116 ? -6.211 0.27 6.008 1 98.62 116 HIS A CA 1
ATOM 935 C C . HIS A 1 116 ? -5.109 -0.759 5.77 1 98.62 116 HIS A C 1
ATOM 937 O O . HIS A 1 116 ? -4.207 -0.906 6.594 1 98.62 116 HIS A O 1
ATOM 943 N N . TRP A 1 117 ? -5.207 -1.468 4.676 1 98.12 117 TRP A N 1
ATOM 944 C CA . TRP A 1 117 ? -4.148 -2.41 4.336 1 98.12 117 TRP A CA 1
ATOM 945 C C . TRP A 1 117 ? -2.82 -1.689 4.137 1 98.12 117 TRP A C 1
ATOM 947 O O . TRP A 1 117 ? -1.777 -2.16 4.598 1 98.12 117 TRP A O 1
ATOM 957 N N . MET A 1 118 ? -2.824 -0.575 3.457 1 97.62 118 MET A N 1
ATOM 958 C CA . MET A 1 118 ? -1.601 0.203 3.283 1 97.62 118 MET A CA 1
ATOM 959 C C . MET A 1 118 ? -1.007 0.592 4.633 1 97.62 118 MET A C 1
ATOM 961 O O . MET A 1 118 ? 0.213 0.588 4.805 1 97.62 118 MET A O 1
ATOM 965 N N . LEU A 1 119 ? -1.824 0.852 5.566 1 97.62 119 LEU A N 1
ATOM 966 C CA . LEU A 1 119 ? -1.421 1.336 6.883 1 97.62 119 LEU A CA 1
ATOM 967 C C . LEU A 1 119 ? -0.93 0.187 7.758 1 97.62 119 LEU A C 1
ATOM 969 O O . LEU A 1 119 ? 0.073 0.323 8.461 1 97.62 119 LEU A O 1
ATOM 973 N N . GLN A 1 120 ? -1.669 -0.994 7.73 1 97.06 120 GLN A N 1
ATOM 974 C CA . GLN A 1 120 ? -1.473 -2.016 8.758 1 97.06 120 GLN A CA 1
ATOM 975 C C . GLN A 1 120 ? -1.096 -3.355 8.133 1 97.06 120 GLN A C 1
ATOM 977 O O . GLN A 1 120 ? -0.926 -4.352 8.836 1 97.06 120 GLN A O 1
ATOM 982 N N . GLY A 1 121 ? -0.956 -3.424 6.844 1 95.88 121 GLY A N 1
ATOM 983 C CA . GLY A 1 121 ? -0.711 -4.684 6.16 1 95.88 121 GLY A CA 1
ATOM 984 C C . GLY A 1 121 ? 0.515 -5.414 6.676 1 95.88 121 GLY A C 1
ATOM 985 O O . GLY A 1 121 ? 0.537 -6.645 6.727 1 95.88 121 GLY A O 1
ATOM 986 N N . HIS A 1 122 ? 1.557 -4.684 7.086 1 92.62 122 HIS A N 1
ATOM 987 C CA . HIS A 1 122 ? 2.809 -5.277 7.547 1 92.62 122 HIS A CA 1
ATOM 988 C C . HIS A 1 122 ? 2.629 -5.969 8.891 1 92.62 122 HIS A C 1
ATOM 990 O O . HIS A 1 122 ? 3.494 -6.734 9.32 1 92.62 122 HIS A O 1
ATOM 996 N N . ARG A 1 123 ? 1.442 -5.762 9.523 1 93.5 123 ARG A N 1
ATOM 997 C CA . ARG A 1 123 ? 1.141 -6.402 10.797 1 93.5 123 ARG A CA 1
ATOM 998 C C . ARG A 1 123 ? 0.012 -7.418 10.648 1 93.5 123 ARG A C 1
ATOM 1000 O O . ARG A 1 123 ? -0.529 -7.898 11.648 1 93.5 123 ARG A O 1
ATOM 1007 N N . HIS A 1 124 ? -0.358 -7.723 9.516 1 94.06 124 HIS A N 1
ATOM 1008 C CA . HIS A 1 124 ? -1.487 -8.609 9.25 1 94.06 124 HIS A CA 1
ATOM 1009 C C . HIS A 1 124 ? -1.245 -10 9.836 1 94.06 124 HIS A C 1
ATOM 1011 O O . HIS A 1 124 ? -0.161 -10.562 9.672 1 94.06 124 HIS A O 1
ATOM 1017 N N . THR A 1 125 ? -2.189 -10.508 10.539 1 90.56 125 THR A N 1
ATOM 1018 C CA . THR A 1 125 ? -2.283 -11.906 10.945 1 90.56 125 THR A CA 1
ATOM 1019 C C . THR A 1 125 ? -3.715 -12.414 10.805 1 90.56 125 THR A C 1
ATOM 1021 O O . THR A 1 125 ? -4.66 -11.625 10.773 1 90.56 125 THR A O 1
ATOM 1024 N N . PRO A 1 126 ? -3.867 -13.695 10.68 1 86.31 126 PRO A N 1
ATOM 1025 C CA . PRO A 1 126 ? -5.227 -14.234 10.609 1 86.31 126 PRO A CA 1
ATOM 1026 C C . PRO A 1 126 ? -6.098 -13.797 11.781 1 86.31 126 PRO A C 1
ATOM 1028 O O . PRO A 1 126 ? -7.309 -13.609 11.625 1 86.31 126 PRO A O 1
ATOM 1031 N N . ARG A 1 127 ? -5.535 -13.609 12.969 1 88 127 ARG A N 1
ATOM 1032 C CA . ARG A 1 127 ? -6.281 -13.227 14.164 1 88 127 ARG A CA 1
ATOM 1033 C C . ARG A 1 127 ? -6.539 -11.719 14.18 1 88 127 ARG A C 1
ATOM 1035 O O . ARG A 1 127 ? -7.516 -11.266 14.773 1 88 127 ARG A O 1
ATOM 1042 N N . LYS A 1 128 ? -5.703 -10.953 13.562 1 92.31 128 LYS A N 1
ATOM 1043 C CA . LYS A 1 128 ? -5.801 -9.5 13.453 1 92.31 128 LYS A CA 1
ATOM 1044 C C . LYS A 1 128 ? -5.633 -9.047 12.008 1 92.31 128 LYS A C 1
ATOM 1046 O O . LYS A 1 128 ? -4.633 -8.414 11.656 1 92.31 128 LYS A O 1
ATOM 1051 N N . PRO A 1 129 ? -6.656 -9.328 11.281 1 94.44 129 PRO A N 1
ATOM 1052 C CA . PRO A 1 129 ? -6.512 -9.07 9.844 1 94.44 129 PRO A CA 1
ATOM 1053 C C . PRO A 1 129 ? -6.453 -7.582 9.516 1 94.44 129 PRO A C 1
ATOM 1055 O O . PRO A 1 129 ? -7.152 -6.777 10.141 1 94.44 129 PRO A O 1
ATOM 1058 N N . ALA A 1 130 ? -5.625 -7.18 8.656 1 96.69 130 ALA A N 1
ATOM 1059 C CA . ALA A 1 130 ? -5.559 -5.836 8.086 1 96.69 130 ALA A CA 1
ATOM 1060 C C . ALA A 1 130 ? -6.344 -5.758 6.781 1 96.69 130 ALA A C 1
ATOM 1062 O O . ALA A 1 130 ? -6.391 -6.727 6.02 1 96.69 130 ALA A O 1
ATOM 1063 N N . GLY A 1 131 ? -6.977 -4.602 6.551 1 97.25 131 GLY A N 1
ATOM 1064 C CA . GLY A 1 131 ? -7.719 -4.395 5.32 1 97.25 131 GLY A CA 1
ATOM 1065 C C . GLY A 1 131 ? -9.031 -5.16 5.281 1 97.25 131 GLY A C 1
ATOM 1066 O O . GLY A 1 131 ? -9.609 -5.355 4.207 1 97.25 131 GLY A O 1
ATOM 1067 N N . GLN A 1 132 ? -9.398 -5.691 6.383 1 96.81 132 GLN A N 1
ATOM 1068 C CA . GLN A 1 132 ? -10.648 -6.406 6.602 1 96.81 132 GLN A CA 1
ATOM 1069 C C . GLN A 1 132 ? -11.25 -6.059 7.961 1 96.81 132 GLN A C 1
ATOM 1071 O O . GLN A 1 132 ? -10.539 -5.617 8.867 1 96.81 132 GLN A O 1
ATOM 1076 N N . TRP A 1 133 ? -12.594 -6.262 8.055 1 97.56 133 TRP A N 1
ATOM 1077 C CA . TRP A 1 133 ? -13.242 -5.977 9.328 1 97.56 133 TRP A CA 1
ATOM 1078 C C . TRP A 1 133 ? -12.789 -6.957 10.406 1 97.56 133 TRP A C 1
ATOM 1080 O O . TRP A 1 133 ? -12.547 -8.133 10.117 1 97.56 133 TRP A O 1
ATOM 1090 N N . ARG A 1 134 ? -12.695 -6.457 11.555 1 95.88 134 ARG A N 1
ATOM 1091 C CA . ARG A 1 134 ? -12.344 -7.297 12.695 1 95.88 134 ARG A CA 1
ATOM 1092 C C . ARG A 1 134 ? -13.352 -8.43 12.867 1 95.88 134 ARG A C 1
ATOM 1094 O O . ARG A 1 134 ? -14.539 -8.266 12.57 1 95.88 134 ARG A O 1
ATOM 1101 N N . ARG A 1 135 ? -12.898 -9.539 13.43 1 92.38 135 ARG A N 1
ATOM 1102 C CA . ARG A 1 135 ? -13.734 -10.719 13.617 1 92.38 135 ARG A CA 1
ATOM 1103 C C . ARG A 1 135 ? -14.258 -10.805 15.047 1 92.38 135 ARG A C 1
ATOM 1105 O O . ARG A 1 135 ? -15.203 -11.539 15.328 1 92.38 135 ARG A O 1
ATOM 1112 N N . GLY A 1 136 ? -13.625 -10.109 15.969 1 91.94 136 GLY A N 1
ATOM 1113 C CA . GLY A 1 136 ? -14 -10.164 17.375 1 91.94 136 GLY A CA 1
ATOM 1114 C C . GLY A 1 136 ? -14.172 -8.789 18 1 91.94 136 GLY A C 1
ATOM 1115 O O . GLY A 1 136 ? -14.211 -7.781 17.297 1 91.94 136 GLY A O 1
ATOM 1116 N N . ALA A 1 137 ? -14.391 -8.883 19.312 1 90.31 137 ALA A N 1
ATOM 1117 C CA . ALA A 1 137 ? -14.609 -7.645 20.062 1 90.31 137 ALA A CA 1
ATOM 1118 C C . ALA A 1 137 ? -13.312 -6.836 20.172 1 90.31 137 ALA A C 1
ATOM 1120 O O . ALA A 1 137 ? -12.219 -7.402 20.156 1 90.31 137 ALA A O 1
ATOM 1121 N N . VAL A 1 138 ? -13.461 -5.57 20.078 1 88.69 138 VAL A N 1
ATOM 1122 C CA . VAL A 1 138 ? -12.32 -4.68 20.312 1 88.69 138 VAL A CA 1
ATOM 1123 C C . VAL A 1 138 ? -12.68 -3.658 21.391 1 88.69 138 VAL A C 1
ATOM 1125 O O . VAL A 1 138 ? -13.812 -3.174 21.453 1 88.69 138 VAL A O 1
ATOM 1128 N N . HIS A 1 139 ? -11.672 -3.391 22.203 1 84.44 139 HIS A N 1
ATOM 1129 C CA . HIS A 1 139 ? -11.797 -2.447 23.312 1 84.44 139 HIS A CA 1
ATOM 1130 C C . HIS A 1 139 ? -10.703 -1.381 23.25 1 84.44 139 HIS A C 1
ATOM 1132 O O . HIS A 1 139 ? -9.57 -1.665 22.844 1 84.44 139 HIS A O 1
ATOM 1138 N N . VAL A 1 140 ? -11.102 -0.232 23.438 1 80.5 140 VAL A N 1
ATOM 1139 C CA . VAL A 1 140 ? -10.133 0.836 23.672 1 80.5 140 VAL A CA 1
ATOM 1140 C C . VAL A 1 140 ? -9.852 0.97 25.156 1 80.5 140 VAL A C 1
ATOM 1142 O O . VAL A 1 140 ? -10.766 1.175 25.953 1 80.5 140 VAL A O 1
ATOM 1145 N N . THR A 1 141 ? -8.625 0.724 25.469 1 74 141 THR A N 1
ATOM 1146 C CA . THR A 1 141 ? -8.289 0.726 26.875 1 74 141 THR A CA 1
ATOM 1147 C C . THR A 1 141 ? -7.988 2.143 27.359 1 74 141 THR A C 1
ATOM 1149 O O . THR A 1 141 ? -7.602 3.006 26.578 1 74 141 THR A O 1
ATOM 1152 N N . ASP A 1 142 ? -8.164 2.184 28.594 1 70 142 ASP A N 1
ATOM 1153 C CA . ASP A 1 142 ? -7.852 3.451 29.25 1 70 142 ASP A CA 1
ATOM 1154 C C . ASP A 1 142 ? -6.344 3.695 29.281 1 70 142 ASP A C 1
ATOM 1156 O O . ASP A 1 142 ? -5.57 2.793 29.609 1 70 142 ASP A O 1
ATOM 1160 N N . ALA A 1 143 ? -5.949 4.84 28.797 1 64.31 143 ALA A N 1
ATOM 1161 C CA . ALA A 1 143 ? -4.531 5.184 28.734 1 64.31 143 ALA A CA 1
ATOM 1162 C C . ALA A 1 143 ? -3.883 5.086 30.125 1 64.31 143 ALA A C 1
ATOM 1164 O O . ALA A 1 143 ? -2.693 4.785 30.234 1 64.31 143 ALA A O 1
ATOM 1165 N N . ARG A 1 144 ? -4.621 5.398 31.172 1 62.94 144 ARG A N 1
ATOM 1166 C CA . ARG A 1 144 ? -4.117 5.418 32.531 1 62.94 144 ARG A CA 1
ATOM 1167 C C . ARG A 1 144 ? -4.09 4.016 33.125 1 62.94 144 ARG A C 1
ATOM 1169 O O . ARG A 1 144 ? -3.281 3.723 34 1 62.94 144 ARG A O 1
ATOM 1176 N N . ASP A 1 145 ? -5.039 3.111 32.719 1 71.38 145 ASP A N 1
ATOM 1177 C CA . ASP A 1 145 ? -5.168 1.754 33.25 1 71.38 145 ASP A CA 1
ATOM 1178 C C . ASP A 1 145 ? -5.547 0.776 32.125 1 71.38 145 ASP A C 1
ATOM 1180 O O . ASP A 1 145 ? -6.723 0.642 31.797 1 71.38 145 ASP A O 1
ATOM 1184 N N . PRO A 1 146 ? -4.672 0.087 31.641 1 68.94 146 PRO A N 1
ATOM 1185 C CA . PRO A 1 146 ? -4.926 -0.809 30.516 1 68.94 146 PRO A CA 1
ATOM 1186 C C . PRO A 1 146 ? -5.906 -1.926 30.859 1 68.94 146 PRO A C 1
ATOM 1188 O O . PRO A 1 146 ? -6.441 -2.58 29.953 1 68.94 146 PRO A O 1
ATOM 1191 N N . GLY A 1 147 ? -6.105 -2.131 32.031 1 69.5 147 GLY A N 1
ATOM 1192 C CA . GLY A 1 147 ? -7.051 -3.152 32.438 1 69.5 147 GLY A CA 1
ATOM 1193 C C . GLY A 1 147 ? -8.5 -2.707 32.344 1 69.5 147 GLY A C 1
ATOM 1194 O O . GLY A 1 147 ? -9.414 -3.516 32.5 1 69.5 147 GLY A O 1
ATOM 1195 N N . ILE A 1 148 ? -8.727 -1.472 32.188 1 70.25 148 ILE A N 1
ATOM 1196 C CA . ILE A 1 148 ? -10.07 -0.92 32.062 1 70.25 148 ILE A CA 1
ATOM 1197 C C . ILE A 1 148 ? -10.383 -0.584 30.625 1 70.25 148 ILE A C 1
ATOM 1199 O O . ILE A 1 148 ? -9.625 0.13 29.969 1 70.25 148 ILE A O 1
ATOM 1203 N N . ALA A 1 149 ? -11.445 -1.248 30.172 1 74.19 149 ALA A N 1
ATOM 1204 C CA . ALA A 1 149 ? -11.93 -0.885 28.844 1 74.19 149 ALA A CA 1
ATOM 1205 C C . ALA A 1 149 ? -12.648 0.462 28.875 1 74.19 149 ALA A C 1
ATOM 1207 O O . ALA A 1 149 ? -13.711 0.596 29.484 1 74.19 149 ALA A O 1
ATOM 1208 N N . ALA A 1 150 ? -12.055 1.471 28.25 1 78.44 150 ALA A N 1
ATOM 1209 C CA . ALA A 1 150 ? -12.648 2.803 28.172 1 78.44 150 ALA A CA 1
ATOM 1210 C C . ALA A 1 150 ? -13.805 2.834 27.172 1 78.44 150 ALA A C 1
ATOM 1212 O O . ALA A 1 150 ? -14.734 3.625 27.328 1 78.44 150 ALA A O 1
ATOM 1213 N N . TYR A 1 151 ? -13.82 2.023 26.234 1 88.44 151 TYR A N 1
ATOM 1214 C CA . TYR A 1 151 ? -14.828 1.978 25.188 1 88.44 151 TYR A CA 1
ATOM 1215 C C . TYR A 1 151 ? -14.914 0.585 24.562 1 88.44 151 TYR A C 1
ATOM 1217 O O . TYR A 1 151 ? -13.891 -0.038 24.281 1 88.44 151 TYR A O 1
ATOM 1225 N N . THR A 1 152 ? -16.156 0.089 24.484 1 90.88 152 THR A N 1
ATOM 1226 C CA . THR A 1 152 ? -16.422 -1.146 23.766 1 90.88 152 THR A CA 1
ATOM 1227 C C . THR A 1 152 ? -17.109 -0.853 22.438 1 90.88 152 THR A C 1
ATOM 1229 O O . THR A 1 152 ? -18.219 -0.305 22.406 1 90.88 152 THR A O 1
ATOM 1232 N N . ALA A 1 153 ? -16.5 -1.241 21.391 1 93.94 153 ALA A N 1
ATOM 1233 C CA . ALA A 1 153 ? -17.016 -0.987 20.047 1 93.94 153 ALA A CA 1
ATOM 1234 C C . ALA A 1 153 ? -18.219 -1.882 19.734 1 93.94 153 ALA A C 1
ATOM 1236 O O . ALA A 1 153 ? -18.469 -2.859 20.453 1 93.94 153 ALA A O 1
ATOM 1237 N N . PRO A 1 154 ? -19.031 -1.544 18.703 1 95.94 154 PRO A N 1
ATOM 1238 C CA . PRO A 1 154 ? -20.141 -2.404 18.297 1 95.94 154 PRO A CA 1
ATOM 1239 C C . PRO A 1 154 ? -19.719 -3.848 18.047 1 95.94 154 PRO A C 1
ATOM 1241 O O . PRO A 1 154 ? -18.531 -4.109 17.781 1 95.94 154 PRO A O 1
ATOM 1244 N N . ASP A 1 155 ? -20.719 -4.715 18.156 1 95.94 155 ASP A N 1
ATOM 1245 C CA . ASP A 1 155 ? -20.453 -6.117 17.844 1 95.94 155 ASP A CA 1
ATOM 1246 C C . ASP A 1 155 ? -19.875 -6.27 16.438 1 95.94 155 ASP A C 1
ATOM 1248 O O . ASP A 1 155 ? -20.328 -5.594 15.508 1 95.94 155 ASP A O 1
ATOM 1252 N N . ALA A 1 156 ? -18.922 -7.195 16.312 1 95.75 156 ALA A N 1
ATOM 1253 C CA . ALA A 1 156 ? -18.266 -7.434 15.031 1 95.75 156 ALA A CA 1
ATOM 1254 C C . ALA A 1 156 ? -19.297 -7.742 13.945 1 95.75 156 ALA A C 1
ATOM 1256 O O . ALA A 1 156 ? -19.125 -7.359 12.789 1 95.75 156 ALA A O 1
ATOM 1257 N N . ALA A 1 157 ? -20.359 -8.391 14.258 1 96.19 157 ALA A N 1
ATOM 1258 C CA . ALA A 1 157 ? -21.391 -8.797 13.297 1 96.19 157 ALA A CA 1
ATOM 1259 C C . ALA A 1 157 ? -22.094 -7.582 12.711 1 96.19 157 ALA A C 1
ATOM 1261 O O . ALA A 1 157 ? -22.672 -7.656 11.625 1 96.19 157 ALA A O 1
ATOM 1262 N N . ASP A 1 158 ? -22.047 -6.469 13.422 1 96.94 158 ASP A N 1
ATOM 1263 C CA . ASP A 1 158 ? -22.75 -5.266 13 1 96.94 158 ASP A CA 1
ATOM 1264 C C . ASP A 1 158 ? -21.859 -4.379 12.133 1 96.94 158 ASP A C 1
ATOM 1266 O O . ASP A 1 158 ? -22.344 -3.443 11.484 1 96.94 158 ASP A O 1
ATOM 1270 N N . VAL A 1 159 ? -20.625 -4.652 12.062 1 97.56 159 VAL A N 1
ATOM 1271 C CA . VAL A 1 159 ? -19.625 -3.764 11.477 1 97.56 159 VAL A CA 1
ATOM 1272 C C . VAL A 1 159 ? -19.891 -3.604 9.984 1 97.56 159 VAL A C 1
ATOM 1274 O O . VAL A 1 159 ? -19.938 -2.482 9.469 1 97.56 159 VAL A O 1
ATOM 1277 N N . PRO A 1 160 ? -20.172 -4.68 9.219 1 97.75 160 PRO A N 1
ATOM 1278 C CA . PRO A 1 160 ? -20.406 -4.504 7.785 1 97.75 160 PRO A CA 1
ATOM 1279 C C . PRO A 1 160 ? -21.562 -3.562 7.488 1 97.75 160 PRO A C 1
ATOM 1281 O O . PRO A 1 160 ? -21.453 -2.695 6.617 1 97.75 160 PRO A O 1
ATOM 1284 N N . ALA A 1 161 ? -22.609 -3.699 8.195 1 97.81 161 ALA A N 1
ATOM 1285 C CA . ALA A 1 161 ? -23.781 -2.857 7.98 1 97.81 161 ALA A CA 1
ATOM 1286 C C . ALA A 1 161 ? -23.484 -1.406 8.352 1 97.81 161 ALA A C 1
ATOM 1288 O O . ALA A 1 161 ? -23.859 -0.486 7.621 1 97.81 161 ALA A O 1
ATOM 1289 N N . LEU A 1 162 ? -22.844 -1.193 9.492 1 98.19 162 LEU A N 1
ATOM 1290 C CA . LEU A 1 162 ? -22.5 0.152 9.938 1 98.19 162 LEU A CA 1
ATOM 1291 C C . LEU A 1 162 ? -21.578 0.839 8.953 1 98.19 162 LEU A C 1
ATOM 1293 O O . LEU A 1 162 ? -21.75 2.021 8.648 1 98.19 162 LEU A O 1
ATOM 1297 N N . MET A 1 163 ? -20.641 0.102 8.422 1 98.31 163 MET A N 1
ATOM 1298 C CA . MET A 1 163 ? -19.688 0.667 7.465 1 98.31 163 MET A CA 1
ATOM 1299 C C . MET A 1 163 ? -20.359 0.927 6.121 1 98.31 163 MET A C 1
ATOM 1301 O O . MET A 1 163 ? -20 1.861 5.406 1 98.31 163 MET A O 1
ATOM 1305 N N . GLY A 1 164 ? -21.281 0.055 5.734 1 97.94 164 GLY A N 1
ATOM 1306 C CA . GLY A 1 164 ? -22.109 0.363 4.578 1 97.94 164 GLY A CA 1
ATOM 1307 C C . GLY A 1 164 ? -22.859 1.674 4.711 1 97.94 164 GLY A C 1
ATOM 1308 O O . GLY A 1 164 ? -22.875 2.482 3.781 1 97.94 164 GLY A O 1
ATOM 1309 N N . GLU A 1 165 ? -23.453 1.869 5.867 1 98.06 165 GLU A N 1
ATOM 1310 C CA . GLU A 1 165 ? -24.141 3.119 6.156 1 98.06 165 GLU A CA 1
ATOM 1311 C C . GLU A 1 165 ? -23.188 4.309 6.102 1 98.06 165 GLU A C 1
ATOM 1313 O O . GLU A 1 165 ? -23.531 5.363 5.562 1 98.06 165 GLU A O 1
ATOM 1318 N N . LEU A 1 166 ? -22.047 4.141 6.66 1 98.19 166 LEU A N 1
ATOM 1319 C CA . LEU A 1 166 ? -21.047 5.211 6.648 1 98.19 166 LEU A CA 1
ATOM 1320 C C . LEU A 1 166 ? -20.656 5.562 5.219 1 98.19 166 LEU A C 1
ATOM 1322 O O . LEU A 1 166 ? -20.578 6.742 4.863 1 98.19 166 LEU A O 1
ATOM 1326 N N . ALA A 1 167 ? -20.344 4.543 4.41 1 97.75 167 ALA A N 1
ATOM 1327 C CA . ALA A 1 167 ? -19.969 4.789 3.023 1 97.75 167 ALA A CA 1
ATOM 1328 C C . ALA A 1 167 ? -21.062 5.555 2.279 1 97.75 167 ALA A C 1
ATOM 1330 O O . ALA A 1 167 ? -20.766 6.5 1.538 1 97.75 167 ALA A O 1
ATOM 1331 N N . GLU A 1 168 ? -22.281 5.168 2.469 1 97.62 168 GLU A N 1
ATOM 1332 C CA . GLU A 1 168 ? -23.406 5.875 1.857 1 97.62 168 GLU A CA 1
ATOM 1333 C C . GLU A 1 168 ? -23.484 7.32 2.342 1 97.62 168 GLU A C 1
ATOM 1335 O O . GLU A 1 168 ? -23.688 8.234 1.546 1 97.62 168 GLU A O 1
ATOM 1340 N N . TRP A 1 169 ? -23.344 7.484 3.607 1 97.62 169 TRP A N 1
ATOM 1341 C CA . TRP A 1 169 ? -23.391 8.812 4.211 1 97.62 169 TRP A CA 1
ATOM 1342 C C . TRP A 1 169 ? -22.281 9.695 3.65 1 97.62 169 TRP A C 1
ATOM 1344 O O . TRP A 1 169 ? -22.516 10.867 3.336 1 97.62 169 TRP A O 1
ATOM 1354 N N . LEU A 1 170 ? -21.109 9.172 3.508 1 97.56 170 LEU A N 1
ATOM 1355 C CA . LEU A 1 170 ? -19.953 9.906 3.006 1 97.56 170 LEU A CA 1
ATOM 1356 C C . LEU A 1 170 ? -20.188 10.398 1.582 1 97.56 170 LEU A C 1
ATOM 1358 O O . LEU A 1 170 ? -19.672 11.445 1.183 1 97.56 170 LEU A O 1
ATOM 1362 N N . ASN A 1 171 ? -20.938 9.656 0.839 1 96.81 171 ASN A N 1
ATOM 1363 C CA . ASN A 1 171 ? -21.156 9.992 -0.564 1 96.81 171 ASN A CA 1
ATOM 1364 C C . ASN A 1 171 ? -22.375 10.891 -0.742 1 96.81 171 ASN A C 1
ATOM 1366 O O . ASN A 1 171 ? -22.609 11.414 -1.832 1 96.81 171 ASN A O 1
ATOM 1370 N N . ALA A 1 172 ? -23.125 11.016 0.293 1 94.81 172 ALA A N 1
ATOM 1371 C CA . ALA A 1 172 ? -24.328 11.852 0.223 1 94.81 172 ALA A CA 1
ATOM 1372 C C . ALA A 1 172 ? -24 13.305 0.567 1 94.81 172 ALA A C 1
ATOM 1374 O O . ALA A 1 172 ? -23.203 13.57 1.47 1 94.81 172 ALA A O 1
ATOM 1375 N N . ASP A 1 173 ? -24.5 14.203 -0.228 1 88.81 173 ASP A N 1
ATOM 1376 C CA . ASP A 1 173 ? -24.406 15.617 0.091 1 88.81 173 ASP A CA 1
ATOM 1377 C C . ASP A 1 173 ? -25.641 16.109 0.82 1 88.81 173 ASP A C 1
ATOM 1379 O O . ASP A 1 173 ? -26.734 16.156 0.241 1 88.81 173 ASP A O 1
ATOM 1383 N N . ASP A 1 174 ? -25.5 16.438 2.059 1 88.94 174 ASP A N 1
ATOM 1384 C CA . ASP A 1 174 ? -26.672 16.875 2.816 1 88.94 174 ASP A CA 1
ATOM 1385 C C . ASP A 1 174 ? -26.609 18.375 3.092 1 88.94 174 ASP A C 1
ATOM 1387 O O . ASP A 1 174 ? -27.359 18.875 3.928 1 88.94 174 ASP A O 1
ATOM 1391 N N . GLY A 1 175 ? -25.703 19.031 2.527 1 91.44 175 GLY A N 1
ATOM 1392 C CA . GLY A 1 175 ? -25.625 20.469 2.645 1 91.44 175 GLY A CA 1
ATOM 1393 C C . GLY A 1 175 ? -24.859 20.938 3.873 1 91.44 175 GLY A C 1
ATOM 1394 O O . GLY A 1 175 ? -24.594 22.125 4.043 1 91.44 175 GLY A O 1
ATOM 1395 N N . THR A 1 176 ? -24.484 20 4.77 1 94.5 176 THR A N 1
ATOM 1396 C CA . THR A 1 176 ? -23.703 20.328 5.953 1 94.5 176 THR A CA 1
ATOM 1397 C C . THR A 1 176 ? -22.328 20.859 5.562 1 94.5 176 THR A C 1
ATOM 1399 O O . THR A 1 176 ? -21.75 20.422 4.566 1 94.5 176 THR A O 1
ATOM 1402 N N . HIS A 1 177 ? -21.891 21.875 6.344 1 95.44 177 HIS A N 1
ATOM 1403 C CA . HIS A 1 177 ? -20.578 22.438 6.07 1 95.44 177 HIS A CA 1
ATOM 1404 C C . HIS A 1 177 ? -19.516 21.344 6.031 1 95.44 177 HIS A C 1
ATOM 1406 O O . HIS A 1 177 ? -19.484 20.469 6.902 1 95.44 177 HIS A O 1
ATOM 1412 N N . PRO A 1 178 ? -18.594 21.375 5.074 1 94.69 178 PRO A N 1
ATOM 1413 C CA . PRO A 1 178 ? -17.625 20.281 4.863 1 94.69 178 PRO A CA 1
ATOM 1414 C C . PRO A 1 178 ? -16.766 20.016 6.094 1 94.69 178 PRO A C 1
ATOM 1416 O O . PRO A 1 178 ? -16.469 18.844 6.395 1 94.69 178 PRO A O 1
ATOM 1419 N N . LEU A 1 179 ? -16.328 21.016 6.801 1 96.81 179 LEU A N 1
ATOM 1420 C CA . LEU A 1 179 ? -15.492 20.828 7.984 1 96.81 179 LEU A CA 1
ATOM 1421 C C . LEU A 1 179 ? -16.266 20.094 9.078 1 96.81 179 LEU A C 1
ATOM 1423 O O . LEU A 1 179 ? -15.688 19.266 9.797 1 96.81 179 LEU A O 1
ATOM 1427 N N . VAL A 1 180 ? -17.5 20.438 9.203 1 97.81 180 VAL A N 1
ATOM 1428 C CA . VAL A 1 180 ? -18.359 19.75 10.18 1 97.81 180 VAL A CA 1
ATOM 1429 C C . VAL A 1 180 ? -18.578 18.312 9.758 1 97.81 180 VAL A C 1
ATOM 1431 O O . VAL A 1 180 ? -18.484 17.391 10.578 1 97.81 180 VAL A O 1
ATOM 1434 N N . ARG A 1 181 ? -18.859 18.109 8.492 1 97.25 181 ARG A N 1
ATOM 1435 C CA . ARG A 1 181 ? -19.031 16.75 7.98 1 97.25 181 ARG A CA 1
ATOM 1436 C C . ARG A 1 181 ? -17.766 15.922 8.203 1 97.25 181 ARG A C 1
ATOM 1438 O O . ARG A 1 181 ? -17.859 14.742 8.547 1 97.25 181 ARG A O 1
ATOM 1445 N N . ALA A 1 182 ? -16.609 16.516 7.922 1 97.5 182 ALA A N 1
ATOM 1446 C CA . ALA A 1 182 ? -15.352 15.812 8.125 1 97.5 182 ALA A CA 1
ATOM 1447 C C . ALA A 1 182 ? -15.18 15.422 9.594 1 97.5 182 ALA A C 1
ATOM 1449 O O . ALA A 1 182 ? -14.719 14.312 9.891 1 97.5 182 ALA A O 1
ATOM 1450 N N . ALA A 1 183 ? -15.492 16.328 10.484 1 98 183 ALA A N 1
ATOM 1451 C CA . ALA A 1 183 ? -15.43 16.031 11.914 1 98 183 ALA A CA 1
ATOM 1452 C C . ALA A 1 183 ? -16.344 14.852 12.258 1 98 183 ALA A C 1
ATOM 1454 O O . ALA A 1 183 ? -15.953 13.969 13.031 1 98 183 ALA A O 1
ATOM 1455 N N . MET A 1 184 ? -17.531 14.867 11.719 1 98 184 MET A N 1
ATOM 1456 C CA . MET A 1 184 ? -18.484 13.789 11.961 1 98 184 MET A CA 1
ATOM 1457 C C . MET A 1 184 ? -17.969 12.469 11.406 1 98 184 MET A C 1
ATOM 1459 O O . MET A 1 184 ? -18.109 11.422 12.039 1 98 184 MET A O 1
ATOM 1463 N N . ALA A 1 185 ? -17.406 12.5 10.219 1 98.12 185 ALA A N 1
ATOM 1464 C CA . ALA A 1 185 ? -16.844 11.297 9.625 1 98.12 185 ALA A CA 1
ATOM 1465 C C . ALA A 1 185 ? -15.805 10.664 10.547 1 98.12 185 ALA A C 1
ATOM 1467 O O . ALA A 1 185 ? -15.781 9.445 10.734 1 98.12 185 ALA A O 1
ATOM 1468 N N . HIS A 1 186 ? -14.93 11.531 11.086 1 98.5 186 HIS A N 1
ATOM 1469 C CA . HIS A 1 186 ? -13.953 11.094 12.078 1 98.5 186 HIS A CA 1
ATOM 1470 C C . HIS A 1 186 ? -14.633 10.391 13.25 1 98.5 186 HIS A C 1
ATOM 1472 O O . HIS A 1 186 ? -14.25 9.281 13.625 1 98.5 186 HIS A O 1
ATOM 1478 N N . LEU A 1 187 ? -15.594 10.992 13.75 1 97.69 187 LEU A N 1
ATOM 1479 C CA . LEU A 1 187 ? -16.297 10.461 14.914 1 97.69 187 LEU A CA 1
ATOM 1480 C C . LEU A 1 187 ? -16.969 9.141 14.578 1 97.69 187 LEU A C 1
ATOM 1482 O O . LEU A 1 187 ? -16.891 8.18 15.359 1 97.69 187 LEU A O 1
ATOM 1486 N N . HIS A 1 188 ? -17.719 9.078 13.461 1 98 188 HIS A N 1
ATOM 1487 C CA . HIS A 1 188 ? -18.375 7.848 13.055 1 98 188 HIS A CA 1
ATOM 1488 C C . HIS A 1 188 ? -17.391 6.691 12.977 1 98 188 HIS A C 1
ATOM 1490 O O . HIS A 1 188 ? -17.609 5.637 13.578 1 98 188 HIS A O 1
ATOM 1496 N N . LEU A 1 189 ? -16.312 6.887 12.281 1 98.31 189 LEU A N 1
ATOM 1497 C CA . LEU A 1 189 ? -15.383 5.801 12.016 1 98.31 189 LEU A CA 1
ATOM 1498 C C . LEU A 1 189 ? -14.695 5.34 13.297 1 98.31 189 LEU A C 1
ATOM 1500 O O . LEU A 1 189 ? -14.586 4.137 13.547 1 98.31 189 LEU A O 1
ATOM 1504 N N . VAL A 1 190 ? -14.211 6.293 14.125 1 97.06 190 VAL A N 1
ATOM 1505 C CA . VAL A 1 190 ? -13.492 5.934 15.344 1 97.06 190 VAL A CA 1
ATOM 1506 C C . VAL A 1 190 ? -14.438 5.227 16.312 1 97.06 190 VAL A C 1
ATOM 1508 O O . VAL A 1 190 ? -14.016 4.359 17.078 1 97.06 190 VAL A O 1
ATOM 1511 N N . SER A 1 191 ? -15.703 5.547 16.281 1 96.44 191 SER A N 1
ATOM 1512 C CA . SER A 1 191 ? -16.688 4.938 17.172 1 96.44 191 SER A CA 1
ATOM 1513 C C . SER A 1 191 ? -17.078 3.547 16.688 1 96.44 191 SER A C 1
ATOM 1515 O O . SER A 1 191 ? -17.266 2.631 17.5 1 96.44 191 SER A O 1
ATOM 1517 N N . ILE A 1 192 ? -17.281 3.398 15.383 1 97.38 192 ILE A N 1
ATOM 1518 C CA . ILE A 1 192 ? -17.594 2.086 14.836 1 97.38 192 ILE A CA 1
ATOM 1519 C C . ILE A 1 192 ? -16.438 1.123 15.086 1 97.38 192 ILE A C 1
ATOM 1521 O O . ILE A 1 192 ? -16.656 -0.04 15.438 1 97.38 192 ILE A O 1
ATOM 1525 N N . HIS A 1 193 ? -15.195 1.667 14.867 1 97.5 193 HIS A N 1
ATOM 1526 C CA . HIS A 1 193 ? -13.984 0.904 15.133 1 97.5 193 HIS A CA 1
ATOM 1527 C C . HIS A 1 193 ? -13.984 -0.415 14.367 1 97.5 193 HIS A C 1
ATOM 1529 O O . HIS A 1 193 ? -13.906 -1.487 14.969 1 97.5 193 HIS A O 1
ATOM 1535 N N . PRO A 1 194 ? -13.945 -0.365 13.109 1 98 194 PRO A N 1
ATOM 1536 C CA . PRO A 1 194 ? -14.234 -1.547 12.289 1 98 194 PRO A CA 1
ATOM 1537 C C . PRO A 1 194 ? -13.047 -2.5 12.195 1 98 194 PRO A C 1
ATOM 1539 O O . PRO A 1 194 ? -13.203 -3.65 11.773 1 98 194 PRO A O 1
ATOM 1542 N N . TRP A 1 195 ? -11.844 -2.102 12.523 1 97.88 195 TRP A N 1
ATOM 1543 C CA . TRP A 1 195 ? -10.664 -2.947 12.367 1 97.88 195 TRP A CA 1
ATOM 1544 C C . TRP A 1 195 ? -10.109 -3.359 13.727 1 97.88 195 TRP A C 1
ATOM 1546 O O . TRP A 1 195 ? -10.484 -2.793 14.758 1 97.88 195 TRP A O 1
ATOM 1556 N N . ALA A 1 196 ? -9.195 -4.363 13.75 1 95.56 196 ALA A N 1
ATOM 1557 C CA . ALA A 1 196 ? -8.594 -4.859 14.984 1 95.56 196 ALA A CA 1
ATOM 1558 C C . ALA A 1 196 ? -7.629 -3.832 15.57 1 95.56 196 ALA A C 1
ATOM 1560 O O . ALA A 1 196 ? -7.445 -3.77 16.797 1 95.56 196 ALA A O 1
ATOM 1561 N N . ASP A 1 197 ? -7.055 -3.059 14.711 1 94.31 197 ASP A N 1
ATOM 1562 C CA . ASP A 1 197 ? -6.109 -2.002 15.062 1 94.31 197 ASP A CA 1
ATOM 1563 C C . ASP A 1 197 ? -6.082 -0.91 13.992 1 94.31 197 ASP A C 1
ATOM 1565 O O . ASP A 1 197 ? -6.621 -1.09 12.898 1 94.31 197 ASP A O 1
ATOM 1569 N N . GLY A 1 198 ? -5.52 0.242 14.414 1 96.12 198 GLY A N 1
ATOM 1570 C CA . GLY A 1 198 ? -5.293 1.292 13.438 1 96.12 198 GLY A CA 1
ATOM 1571 C C . GLY A 1 198 ? -6.5 2.189 13.234 1 96.12 198 GLY A C 1
ATOM 1572 O O . GLY A 1 198 ? -6.48 3.082 12.391 1 96.12 198 GLY A O 1
ATOM 1573 N N . ASN A 1 199 ? -7.523 2.027 14.008 1 97.19 199 ASN A N 1
ATOM 1574 C CA . ASN A 1 199 ? -8.773 2.758 13.82 1 97.19 199 ASN A CA 1
ATOM 1575 C C . ASN A 1 199 ? -8.578 4.258 14.016 1 97.19 199 ASN A C 1
ATOM 1577 O O . ASN A 1 199 ? -9.148 5.066 13.281 1 97.19 199 ASN A O 1
ATOM 1581 N N . GLY A 1 200 ? -7.812 4.684 15.031 1 96.31 200 GLY A N 1
ATOM 1582 C CA . GLY A 1 200 ? -7.539 6.094 15.25 1 96.31 200 GLY A CA 1
ATOM 1583 C C . GLY A 1 200 ? -6.895 6.766 14.047 1 96.31 200 GLY A C 1
ATOM 1584 O O . GLY A 1 200 ? -7.395 7.773 13.547 1 96.31 200 GLY A O 1
ATOM 1585 N N . ARG A 1 201 ? -5.805 6.223 13.562 1 97.44 201 ARG A N 1
ATOM 1586 C CA . ARG A 1 201 ? -5.082 6.766 12.414 1 97.44 201 ARG A CA 1
ATOM 1587 C C . ARG A 1 201 ? -5.965 6.793 11.172 1 97.44 201 ARG A C 1
ATOM 1589 O O . ARG A 1 201 ? -5.953 7.766 10.422 1 97.44 201 ARG A O 1
ATOM 1596 N N . MET A 1 202 ? -6.738 5.766 10.969 1 98.31 202 MET A N 1
ATOM 1597 C CA . MET A 1 202 ? -7.66 5.719 9.836 1 98.31 202 MET A CA 1
ATOM 1598 C C . MET A 1 202 ? -8.703 6.824 9.938 1 98.31 202 MET A C 1
ATOM 1600 O O . MET A 1 202 ? -9.055 7.449 8.938 1 98.31 202 MET A O 1
ATOM 1604 N N . SER A 1 203 ? -9.242 7.023 11.117 1 98.19 203 SER A N 1
ATOM 1605 C CA . SER A 1 203 ? -10.266 8.039 11.32 1 98.19 203 SER A CA 1
ATOM 1606 C C . SER A 1 203 ? -9.727 9.438 11.039 1 98.19 203 SER A C 1
ATOM 1608 O O . SER A 1 203 ? -10.375 10.242 10.375 1 98.19 203 SER A O 1
ATOM 1610 N N . ARG A 1 204 ? -8.562 9.719 11.555 1 97.62 204 ARG A N 1
ATOM 1611 C CA . ARG A 1 204 ? -7.93 11.016 11.305 1 97.62 204 ARG A CA 1
ATOM 1612 C C . ARG A 1 204 ? -7.617 11.195 9.82 1 97.62 204 ARG A C 1
ATOM 1614 O O . ARG A 1 204 ? -7.777 12.289 9.273 1 97.62 204 ARG A O 1
ATOM 1621 N N . SER A 1 205 ? -7.195 10.156 9.164 1 97.31 205 SER A N 1
ATOM 1622 C CA . SER A 1 205 ? -6.887 10.195 7.738 1 97.31 205 SER A CA 1
ATOM 1623 C C . SER A 1 205 ? -8.141 10.438 6.906 1 97.31 205 SER A C 1
ATOM 1625 O O . SER A 1 205 ? -8.102 11.172 5.914 1 97.31 205 SER A O 1
ATOM 1627 N N . LEU A 1 206 ? -9.234 9.781 7.285 1 98 206 LEU A N 1
ATOM 1628 C CA . LEU A 1 206 ? -10.508 10 6.602 1 98 206 LEU A CA 1
ATOM 1629 C C . LEU A 1 206 ? -10.93 11.461 6.695 1 98 206 LEU A C 1
ATOM 1631 O O . LEU A 1 206 ? -11.359 12.055 5.703 1 98 206 LEU A O 1
ATOM 1635 N N . GLN A 1 207 ? -10.812 12.016 7.867 1 97.81 207 GLN A N 1
ATOM 1636 C CA . GLN A 1 207 ? -11.117 13.422 8.078 1 97.81 207 GLN A CA 1
ATOM 1637 C C . GLN A 1 207 ? -10.297 14.312 7.145 1 97.81 207 GLN A C 1
ATOM 1639 O O . GLN A 1 207 ? -10.828 15.211 6.496 1 97.81 207 GLN A O 1
ATOM 1644 N N . THR A 1 208 ? -9.016 14.047 7.086 1 96.5 208 THR A N 1
ATOM 1645 C CA . THR A 1 208 ? -8.109 14.805 6.23 1 96.5 208 THR A CA 1
ATOM 1646 C C . THR A 1 208 ? -8.531 14.703 4.77 1 96.5 208 THR A C 1
ATOM 1648 O O . THR A 1 208 ? -8.586 15.711 4.059 1 96.5 208 THR A O 1
ATOM 1651 N N . LEU A 1 209 ? -8.836 13.523 4.344 1 96.31 209 LEU A N 1
ATOM 1652 C CA . LEU A 1 209 ? -9.234 13.305 2.955 1 96.31 209 LEU A CA 1
ATOM 1653 C C . LEU A 1 209 ? -10.5 14.086 2.627 1 96.31 209 LEU A C 1
ATOM 1655 O O . LEU A 1 209 ? -10.594 14.719 1.571 1 96.31 209 LEU A O 1
ATOM 1659 N N . MET A 1 210 ? -11.453 14.047 3.516 1 96.19 210 MET A N 1
ATOM 1660 C CA . MET A 1 210 ? -12.719 14.734 3.285 1 96.19 210 MET A CA 1
ATOM 1661 C C . MET A 1 210 ? -12.5 16.234 3.133 1 96.19 210 MET A C 1
ATOM 1663 O O . MET A 1 210 ? -13.047 16.859 2.221 1 96.19 210 MET A O 1
ATOM 1667 N N . ILE A 1 211 ? -11.703 16.797 4.016 1 94.5 211 ILE A N 1
ATOM 1668 C CA . ILE A 1 211 ? -11.43 18.219 3.955 1 94.5 211 ILE A CA 1
ATOM 1669 C C . ILE A 1 211 ? -10.711 18.562 2.65 1 94.5 211 ILE A C 1
ATOM 1671 O O . ILE A 1 211 ? -11.062 19.531 1.973 1 94.5 211 ILE A O 1
ATOM 1675 N N . ALA A 1 212 ? -9.758 17.781 2.318 1 93.56 212 ALA A N 1
ATOM 1676 C CA . ALA A 1 212 ? -8.961 18.016 1.121 1 93.56 212 ALA A CA 1
ATOM 1677 C C . ALA A 1 212 ? -9.828 17.984 -0.134 1 93.56 212 ALA A C 1
ATOM 1679 O O . ALA A 1 212 ? -9.578 18.734 -1.084 1 93.56 212 ALA A O 1
ATOM 1680 N N . ARG A 1 213 ? -10.797 17.141 -0.221 1 94 213 ARG A N 1
ATOM 1681 C CA . ARG A 1 213 ? -11.617 16.953 -1.412 1 94 213 ARG A CA 1
ATOM 1682 C C . ARG A 1 213 ? -12.57 18.125 -1.61 1 94 213 ARG A C 1
ATOM 1684 O O . ARG A 1 213 ? -13.164 18.266 -2.682 1 94 213 ARG A O 1
ATOM 1691 N N . GLU A 1 214 ? -12.695 18.938 -0.568 1 89.94 214 GLU A N 1
ATOM 1692 C CA . GLU A 1 214 ? -13.453 20.172 -0.741 1 89.94 214 GLU A CA 1
ATOM 1693 C C . GLU A 1 214 ? -12.789 21.094 -1.759 1 89.94 214 GLU A C 1
ATOM 1695 O O . GLU A 1 214 ? -13.445 21.938 -2.367 1 89.94 214 GLU A O 1
ATOM 1700 N N . GLY A 1 215 ? -11.43 20.969 -1.894 1 86.19 215 GLY A N 1
ATOM 1701 C CA . GLY A 1 215 ? -10.727 21.641 -2.965 1 86.19 215 GLY A CA 1
ATOM 1702 C C . GLY A 1 215 ? -10.164 22.984 -2.549 1 86.19 215 GLY A C 1
ATOM 1703 O O . GLY A 1 215 ? -9.508 23.672 -3.34 1 86.19 215 GLY A O 1
ATOM 1704 N N . GLN A 1 216 ? -10.289 23.422 -1.304 1 83.12 216 GLN A N 1
ATOM 1705 C CA . GLN A 1 216 ? -9.781 24.719 -0.852 1 83.12 216 GLN A CA 1
ATOM 1706 C C . GLN A 1 216 ? -8.297 24.641 -0.525 1 83.12 216 GLN A C 1
ATOM 1708 O O . GLN A 1 216 ? -7.535 25.547 -0.854 1 83.12 216 GLN A O 1
ATOM 1713 N N . LEU A 1 217 ? -7.941 23.625 0.134 1 86.12 217 LEU A N 1
ATOM 1714 C CA . LEU A 1 217 ? -6.551 23.391 0.512 1 86.12 217 LEU A CA 1
ATOM 1715 C C . LEU A 1 217 ? -6.156 21.938 0.246 1 86.12 217 LEU A C 1
ATOM 1717 O O . LEU A 1 217 ? -6.98 21.031 0.374 1 86.12 217 LEU A O 1
ATOM 1721 N N . ALA A 1 218 ? -4.883 21.828 -0.052 1 87.88 218 ALA A N 1
ATOM 1722 C CA . ALA A 1 218 ? -4.336 20.484 -0.202 1 87.88 218 ALA A CA 1
ATOM 1723 C C . ALA A 1 218 ? -4.328 19.734 1.132 1 87.88 218 ALA A C 1
ATOM 1725 O O . ALA A 1 218 ? -4.41 20.359 2.195 1 87.88 218 ALA A O 1
ATOM 1726 N N . PRO A 1 219 ? -4.285 18.391 1.045 1 89.62 219 PRO A N 1
ATOM 1727 C CA . PRO A 1 219 ? -4.371 17.578 2.26 1 89.62 219 PRO A CA 1
ATOM 1728 C C . PRO A 1 219 ? -3.322 17.969 3.303 1 89.62 219 PRO A C 1
ATOM 1730 O O . PRO A 1 219 ? -3.605 17.938 4.504 1 89.62 219 PRO A O 1
ATOM 1733 N N . GLU A 1 220 ? -2.154 18.344 2.844 1 89.56 220 GLU A N 1
ATOM 1734 C CA . GLU A 1 220 ? -1.089 18.703 3.777 1 89.56 220 GLU A CA 1
ATOM 1735 C C . GLU A 1 220 ? -1.479 19.891 4.637 1 89.56 220 GLU A C 1
ATOM 1737 O O . GLU A 1 220 ? -1.062 20 5.793 1 89.56 220 GLU A O 1
ATOM 1742 N N . PHE A 1 221 ? -2.316 20.734 4.09 1 89.44 221 PHE A N 1
ATOM 1743 C CA . PHE A 1 221 ? -2.729 21.953 4.77 1 89.44 221 PHE A CA 1
ATOM 1744 C C . PHE A 1 221 ? -4.055 21.75 5.492 1 89.44 221 PHE A C 1
ATOM 1746 O O . PHE A 1 221 ? -4.488 22.609 6.258 1 89.44 221 PHE A O 1
ATOM 1753 N N . SER A 1 222 ? -4.688 20.578 5.289 1 88.56 222 SER A N 1
ATOM 1754 C CA . SER A 1 222 ? -6.031 20.328 5.805 1 88.56 222 SER A CA 1
ATOM 1755 C C . SER A 1 222 ? -5.992 19.453 7.047 1 88.56 222 SER A C 1
ATOM 1757 O O . SER A 1 222 ? -7.012 19.25 7.711 1 88.56 222 SER A O 1
ATOM 1759 N N . SER A 1 223 ? -4.855 19.016 7.391 1 90.25 223 SER A N 1
ATOM 1760 C CA . SER A 1 223 ? -4.727 18.016 8.453 1 90.25 223 SER A CA 1
ATOM 1761 C C . SER A 1 223 ? -4.719 18.688 9.828 1 90.25 223 SER A C 1
ATOM 1763 O O . SER A 1 223 ? -4.137 19.75 10.008 1 90.25 223 SER A O 1
ATOM 1765 N N . ILE A 1 224 ? -5.344 18.062 10.797 1 94.38 224 ILE A N 1
ATOM 1766 C CA . ILE A 1 224 ? -5.32 18.594 12.156 1 94.38 224 ILE A CA 1
ATOM 1767 C C . ILE A 1 224 ? -4.504 17.656 13.055 1 94.38 224 ILE A C 1
ATOM 1769 O O . ILE A 1 224 ? -4.488 17.828 14.281 1 94.38 224 ILE A O 1
ATOM 1773 N N . GLU A 1 225 ? -3.928 16.625 12.477 1 95.31 225 GLU A N 1
ATOM 1774 C CA . GLU A 1 225 ? -3.197 15.617 13.227 1 95.31 225 GLU A CA 1
ATOM 1775 C C . GLU A 1 225 ? -2.088 16.234 14.07 1 95.31 225 GLU A C 1
ATOM 1777 O O . GLU A 1 225 ? -1.885 15.852 15.227 1 95.31 225 GLU A O 1
ATOM 1782 N N . ALA A 1 226 ? -1.378 17.172 13.477 1 94.56 226 ALA A N 1
ATOM 1783 C CA . ALA A 1 226 ? -0.297 17.844 14.203 1 94.56 226 ALA A CA 1
ATOM 1784 C C . ALA A 1 226 ? -0.821 18.516 15.461 1 94.56 226 ALA A C 1
ATOM 1786 O O . ALA A 1 226 ? -0.179 18.469 16.516 1 94.56 226 ALA A O 1
ATOM 1787 N N . TRP A 1 227 ? -1.94 19.172 15.32 1 96.19 227 TRP A N 1
ATOM 1788 C CA . TRP A 1 227 ? -2.57 19.812 16.469 1 96.19 227 TRP A CA 1
ATOM 1789 C C . TRP A 1 227 ? -2.98 18.781 17.516 1 96.19 227 TRP A C 1
ATOM 1791 O O . TRP A 1 227 ? -2.711 18.938 18.703 1 96.19 227 TRP A O 1
ATOM 1801 N N . LEU A 1 228 ? -3.602 17.688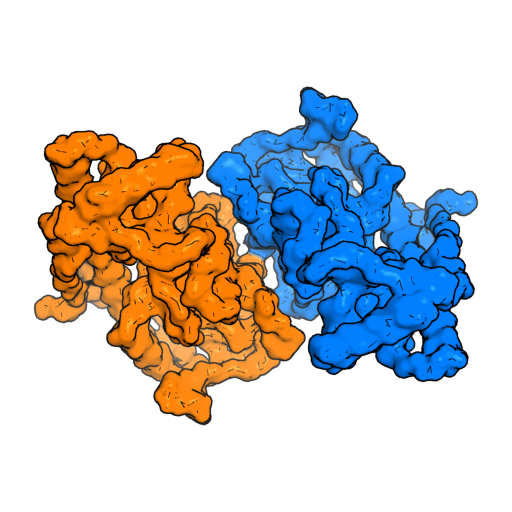 17.094 1 96.56 228 LEU A N 1
ATOM 1802 C CA . LEU A 1 228 ? -4.074 16.625 17.984 1 96.56 228 LEU A CA 1
ATOM 1803 C C . LEU A 1 228 ? -2.91 15.977 18.734 1 96.56 228 LEU A C 1
ATOM 1805 O O . LEU A 1 228 ? -3.074 15.531 19.859 1 96.56 228 LEU A O 1
ATOM 1809 N N . GLY A 1 229 ? -1.788 15.945 18.094 1 94.12 229 GLY A N 1
ATOM 1810 C CA . GLY A 1 229 ? -0.644 15.242 18.656 1 94.12 229 GLY A CA 1
ATOM 1811 C C . GLY A 1 229 ? 0.064 16.016 19.75 1 94.12 229 GLY A C 1
ATOM 1812 O O . GLY A 1 229 ? 0.945 15.477 20.422 1 94.12 229 GLY A O 1
ATOM 1813 N N . ARG A 1 230 ? -0.296 17.25 19.906 1 92.19 230 ARG A N 1
ATOM 1814 C CA . ARG A 1 230 ? 0.259 18 21.031 1 92.19 230 ARG A CA 1
ATOM 1815 C C . ARG A 1 230 ? -0.261 17.453 22.359 1 92.19 230 ARG A C 1
ATOM 1817 O O . ARG A 1 230 ? -1.445 17.141 22.484 1 92.19 230 ARG A O 1
ATOM 1824 N N . PRO A 1 231 ? 0.573 17.266 23.375 1 87.88 231 PRO A N 1
ATOM 1825 C CA . PRO A 1 231 ? 0.196 16.562 24.594 1 87.88 231 PRO A CA 1
ATOM 1826 C C . PRO A 1 231 ? -1.127 17.062 25.188 1 87.88 231 PRO A C 1
ATOM 1828 O O . PRO A 1 231 ? -2.029 16.25 25.438 1 87.88 231 PRO A O 1
ATOM 1831 N N . GLY A 1 232 ? -1.371 18.266 25.438 1 91.19 232 GLY A N 1
ATOM 1832 C CA . GLY A 1 232 ? -2.633 18.781 25.938 1 91.19 232 GLY A CA 1
ATOM 1833 C C . GLY A 1 232 ? -3.809 18.484 25.031 1 91.19 232 GLY A C 1
ATOM 1834 O O . GLY A 1 232 ? -4.875 18.094 25.5 1 91.19 232 GLY A O 1
ATOM 1835 N N . ASN A 1 233 ? -3.67 18.594 23.828 1 95.12 233 ASN A N 1
ATOM 1836 C CA . ASN A 1 233 ? -4.73 18.359 22.844 1 95.12 233 ASN A CA 1
ATOM 1837 C C . ASN A 1 233 ? -5.066 16.875 22.719 1 95.12 233 ASN A C 1
ATOM 1839 O O . ASN A 1 233 ? -6.23 16.516 22.547 1 95.12 233 ASN A O 1
ATOM 1843 N N . THR A 1 234 ? -4.031 16 22.828 1 93.94 234 THR A N 1
ATOM 1844 C CA . THR A 1 234 ? -4.262 14.555 22.781 1 93.94 234 THR A CA 1
ATOM 1845 C C . THR A 1 234 ? -5.148 14.109 23.938 1 93.94 234 THR A C 1
ATOM 1847 O O . THR A 1 234 ? -6.055 13.297 23.766 1 93.94 234 THR A O 1
ATOM 1850 N N . TRP A 1 235 ? -4.852 14.656 25.078 1 91.69 235 TRP A N 1
ATOM 1851 C CA . TRP A 1 235 ? -5.66 14.344 26.25 1 91.69 235 TRP A CA 1
ATOM 1852 C C . TRP A 1 235 ? -7.109 14.773 26.047 1 91.69 235 TRP A C 1
ATOM 1854 O O . TRP A 1 235 ? -8.031 14.008 26.344 1 91.69 235 TRP A O 1
ATOM 1864 N N . GLU A 1 236 ? -7.277 15.984 25.625 1 94.62 236 GLU A N 1
ATOM 1865 C CA . GLU A 1 236 ? -8.625 16.484 25.375 1 94.62 236 GLU A CA 1
ATOM 1866 C C . GLU A 1 236 ? -9.336 15.633 24.328 1 94.62 236 GLU A C 1
ATOM 1868 O O . GLU A 1 236 ? -10.547 15.422 24.406 1 94.62 236 GLU A O 1
ATOM 1873 N N . TYR A 1 237 ? -8.648 15.219 23.391 1 94.38 237 TYR A N 1
ATOM 1874 C CA . TYR A 1 237 ? -9.18 14.336 22.344 1 94.38 237 TYR A CA 1
ATOM 1875 C C . TYR A 1 237 ? -9.766 13.062 22.969 1 94.38 237 TYR A C 1
ATOM 1877 O O . TYR A 1 237 ? -10.914 12.711 22.688 1 94.38 237 TYR A O 1
ATOM 1885 N N . TYR A 1 238 ? -9.016 12.43 23.781 1 90.38 238 TYR A N 1
ATOM 1886 C CA . TYR A 1 238 ? -9.469 11.203 24.422 1 90.38 238 TYR A CA 1
ATOM 1887 C C . TYR A 1 238 ? -10.641 11.484 25.359 1 90.38 238 TYR A C 1
ATOM 1889 O O . TYR A 1 238 ? -11.57 10.68 25.469 1 90.38 238 TYR A O 1
ATOM 1897 N N . ARG A 1 239 ? -10.516 12.578 26 1 91.81 239 ARG A N 1
ATOM 1898 C CA . ARG A 1 239 ? -11.609 12.969 26.891 1 91.81 239 ARG A CA 1
ATOM 1899 C C . ARG A 1 239 ? -12.906 13.141 26.109 1 91.81 239 ARG A C 1
ATOM 1901 O O . ARG A 1 239 ? -13.969 12.688 26.562 1 91.81 239 ARG A O 1
ATOM 1908 N N . GLU A 1 240 ? -12.844 13.852 25 1 93.5 240 GLU A N 1
ATOM 1909 C CA . GLU A 1 240 ? -14.016 14.047 24.141 1 93.5 240 GLU A CA 1
ATOM 1910 C C . GLU A 1 240 ? -14.594 12.711 23.688 1 93.5 240 GLU A C 1
ATOM 1912 O O . GLU A 1 240 ? -15.812 12.531 23.656 1 93.5 240 GLU A O 1
ATOM 1917 N N . LEU A 1 241 ? -13.789 11.758 23.312 1 92.06 241 LEU A N 1
ATOM 1918 C CA . LEU A 1 241 ? -14.242 10.445 22.859 1 92.06 241 LEU A CA 1
ATOM 1919 C C . LEU A 1 241 ? -14.883 9.68 24.016 1 92.06 241 LEU A C 1
ATOM 1921 O O . LEU A 1 241 ? -15.906 9.016 23.828 1 92.06 241 LEU A O 1
ATOM 1925 N N . GLN A 1 242 ? -14.289 9.812 25.156 1 88.75 242 GLN A N 1
ATOM 1926 C CA . GLN A 1 242 ? -14.797 9.117 26.344 1 88.75 242 GLN A CA 1
ATOM 1927 C C . GLN A 1 242 ? -16.156 9.656 26.75 1 88.75 242 GLN A C 1
ATOM 1929 O O . GLN A 1 242 ? -16.984 8.922 27.297 1 88.75 242 GLN A O 1
ATOM 1934 N N . ARG A 1 243 ? -16.344 10.891 26.547 1 90.12 243 ARG A N 1
ATOM 1935 C CA . ARG A 1 243 ? -17.609 11.531 26.891 1 90.12 243 ARG A CA 1
ATOM 1936 C C . ARG A 1 243 ? -18.781 10.883 26.156 1 90.12 243 ARG A C 1
ATOM 1938 O O . ARG A 1 243 ? -19.922 10.992 26.578 1 90.12 243 ARG A O 1
ATOM 1945 N N . ARG A 1 244 ? -18.484 10.195 25.125 1 88.56 244 ARG A N 1
ATOM 1946 C CA . ARG A 1 244 ? -19.531 9.578 24.328 1 88.56 244 ARG A CA 1
ATOM 1947 C C . ARG A 1 244 ? -20.031 8.289 24.969 1 88.56 244 ARG A C 1
ATOM 1949 O O . ARG A 1 244 ? -21.062 7.746 24.578 1 88.56 244 ARG A O 1
ATOM 1956 N N . GLY A 1 245 ? -19.25 7.773 25.969 1 87.5 245 GLY A N 1
ATOM 1957 C CA . GLY A 1 245 ? -19.688 6.602 26.703 1 87.5 245 GLY A CA 1
ATOM 1958 C C . GLY A 1 245 ? -18.797 5.395 26.484 1 87.5 245 GLY A C 1
ATOM 1959 O O . GLY A 1 245 ? -17.922 5.41 25.609 1 87.5 245 GLY A O 1
ATOM 1960 N N . ALA A 1 246 ? -19.141 4.383 27.188 1 88.38 246 ALA A N 1
ATOM 1961 C CA . ALA A 1 246 ? -18.297 3.191 27.219 1 88.38 246 ALA A CA 1
ATOM 1962 C C . ALA A 1 246 ? -18.688 2.219 26.109 1 88.38 246 ALA A C 1
ATOM 1964 O O . ALA A 1 246 ? -17.984 1.237 25.859 1 88.38 246 ALA A O 1
ATOM 1965 N N . THR A 1 247 ? -19.812 2.498 25.547 1 91.56 247 THR A N 1
ATOM 1966 C CA . THR A 1 247 ? -20.281 1.679 24.438 1 91.56 247 THR A CA 1
ATOM 1967 C C . THR A 1 247 ? -20.812 2.555 23.312 1 91.56 247 THR A C 1
ATOM 1969 O O . THR A 1 247 ? -20.906 3.775 23.453 1 91.56 247 THR A O 1
ATOM 1972 N N . TYR A 1 248 ? -21.109 1.997 22.203 1 92.38 248 TYR A N 1
ATOM 1973 C CA . TYR A 1 248 ? -21.578 2.703 21.016 1 92.38 248 TYR A CA 1
ATOM 1974 C C . TYR A 1 248 ? -23.016 3.16 21.188 1 92.38 248 TYR A C 1
ATOM 1976 O O . TYR A 1 248 ? -23.938 2.338 21.219 1 92.38 248 TYR A O 1
ATOM 1984 N N . HIS A 1 249 ? -23.266 4.449 21.344 1 91.25 249 HIS A N 1
ATOM 1985 C CA . HIS A 1 249 ? -24.578 5.086 21.469 1 91.25 249 HIS A CA 1
ATOM 1986 C C . HIS A 1 249 ? -24.719 6.242 20.484 1 91.25 249 HIS A C 1
ATOM 1988 O O . HIS A 1 249 ? -24.484 7.398 20.828 1 91.25 249 HIS A O 1
ATOM 1994 N N . PRO A 1 250 ? -25.25 5.961 19.312 1 89.94 250 PRO A N 1
ATOM 1995 C CA . PRO A 1 250 ? -25.234 6.977 18.25 1 89.94 250 PRO A CA 1
ATOM 1996 C C . PRO A 1 250 ? -26.359 8 18.406 1 89.94 250 PRO A C 1
ATOM 1998 O O . PRO A 1 250 ? -26.359 9.031 17.719 1 89.94 250 PRO A O 1
ATOM 2001 N N . ASP A 1 251 ? -27.281 7.773 19.297 1 89.94 251 ASP A N 1
ATOM 2002 C CA . ASP A 1 251 ? -28.391 8.695 19.469 1 89.94 251 ASP A CA 1
ATOM 2003 C C . ASP A 1 251 ? -28.094 9.734 20.547 1 89.94 251 ASP A C 1
ATOM 2005 O O . ASP A 1 251 ? -28.797 9.836 21.547 1 89.94 251 ASP A O 1
ATOM 2009 N N . GLN A 1 252 ? -27.016 10.398 20.484 1 92.88 252 GLN A N 1
ATOM 2010 C CA . GLN A 1 252 ? -26.625 11.414 21.453 1 92.88 252 GLN A CA 1
ATOM 2011 C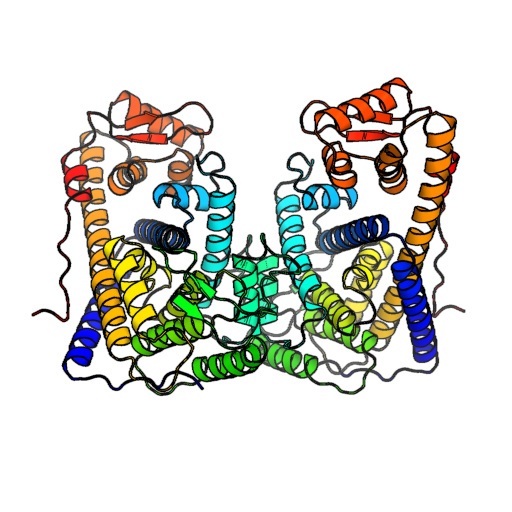 C . GLN A 1 252 ? -26.203 12.703 20.766 1 92.88 252 GLN A C 1
ATOM 2013 O O . GLN A 1 252 ? -25.859 12.695 19.578 1 92.88 252 GLN A O 1
ATOM 2018 N N . ASP A 1 253 ? -26.312 13.773 21.562 1 95 253 ASP A N 1
ATOM 2019 C CA . ASP A 1 253 ? -25.797 15.055 21.094 1 95 253 ASP A CA 1
ATOM 2020 C C . ASP A 1 253 ? -24.266 15.094 21.141 1 95 253 ASP A C 1
ATOM 2022 O O . ASP A 1 253 ? -23.672 14.789 22.172 1 95 253 ASP A O 1
ATOM 2026 N N . VAL A 1 254 ? -23.703 15.469 19.984 1 96.75 254 VAL A N 1
ATOM 2027 C CA . VAL A 1 254 ? -22.25 15.469 19.922 1 96.75 254 VAL A CA 1
ATOM 2028 C C . VAL A 1 254 ? -21.75 16.875 19.562 1 96.75 254 VAL A C 1
ATOM 2030 O O . VAL A 1 254 ? -20.766 17.016 18.844 1 96.75 254 VAL A O 1
ATOM 2033 N N . SER A 1 255 ? -22.422 17.906 20.031 1 97.06 255 SER A N 1
ATOM 2034 C CA . SER A 1 255 ? -22.062 19.297 19.766 1 97.06 255 SER A CA 1
ATOM 2035 C C . SER A 1 255 ? -20.672 19.625 20.312 1 97.06 255 SER A C 1
ATOM 2037 O O . SER A 1 255 ? -19.938 20.422 19.719 1 97.06 255 SER A O 1
ATOM 2039 N N . ASP A 1 256 ? -20.344 19.047 21.422 1 96.56 256 ASP A N 1
ATOM 2040 C CA . ASP A 1 256 ? -19.031 19.297 22.016 1 96.56 256 ASP A CA 1
ATOM 2041 C C . ASP A 1 256 ? -17.922 18.812 21.094 1 96.56 256 ASP A C 1
ATOM 2043 O O . ASP A 1 256 ? -16.859 19.422 21.016 1 96.56 256 ASP A O 1
ATOM 2047 N N . TRP A 1 257 ? -18.156 17.688 20.438 1 97.31 257 TRP A N 1
ATOM 2048 C CA . TRP A 1 257 ? -17.188 17.172 19.484 1 97.31 257 TRP A CA 1
ATOM 2049 C C . TRP A 1 257 ? -16.984 18.141 18.328 1 97.31 257 TRP A C 1
ATOM 2051 O O . TRP A 1 257 ? -15.859 18.375 17.891 1 97.31 257 TRP A O 1
ATOM 2061 N N . ILE A 1 258 ? -18.047 18.688 17.891 1 97.81 258 ILE A N 1
ATOM 2062 C CA . ILE A 1 258 ? -17.984 19.656 16.797 1 97.81 258 ILE A CA 1
ATOM 2063 C C . ILE A 1 258 ? -17.156 20.875 17.234 1 97.81 258 ILE A C 1
ATOM 2065 O O . ILE A 1 258 ? -16.266 21.312 16.516 1 97.81 258 ILE A O 1
ATOM 2069 N N . ARG A 1 259 ? -17.406 21.391 18.422 1 97.5 259 ARG A N 1
ATOM 2070 C CA . ARG A 1 259 ? -16.672 22.547 18.938 1 97.5 259 ARG A CA 1
ATOM 2071 C C . ARG A 1 259 ? -15.188 22.234 19.094 1 97.5 259 ARG A C 1
ATOM 2073 O O . ARG A 1 259 ? -14.336 23.078 18.812 1 97.5 259 ARG A O 1
ATOM 2080 N N . PHE A 1 260 ? -14.961 21.109 19.609 1 97.56 260 PHE A N 1
ATOM 2081 C CA . PHE A 1 260 ? -13.578 20.641 19.734 1 97.56 260 PHE A CA 1
ATOM 2082 C C . PHE A 1 260 ? -12.867 20.672 18.391 1 97.56 260 PHE A C 1
ATOM 2084 O O . PHE A 1 260 ? -11.75 21.188 18.297 1 97.56 260 PHE A O 1
ATOM 2091 N N . ASN A 1 261 ? -13.5 20.125 17.359 1 98.06 261 ASN A N 1
ATOM 2092 C CA . ASN A 1 261 ? -12.898 20.078 16.016 1 98.06 261 ASN A CA 1
ATOM 2093 C C . ASN A 1 261 ? -12.773 21.469 15.414 1 98.06 261 ASN A C 1
ATOM 2095 O O . ASN A 1 261 ? -11.781 21.781 14.758 1 98.06 261 ASN A O 1
ATOM 2099 N N . LEU A 1 262 ? -13.766 22.297 15.617 1 98 262 LEU A N 1
ATOM 2100 C CA . LEU A 1 262 ? -13.688 23.672 15.125 1 98 262 LEU A CA 1
ATOM 2101 C C . LEU A 1 262 ? -12.5 24.406 15.742 1 98 262 LEU A C 1
ATOM 2103 O O . LEU A 1 262 ? -11.805 25.156 15.062 1 98 262 LEU A O 1
ATOM 2107 N N . THR A 1 263 ? -12.297 24.172 17.016 1 97.75 263 THR A N 1
ATOM 2108 C CA . THR A 1 263 ? -11.133 24.734 17.688 1 97.75 263 THR A CA 1
ATOM 2109 C C . THR A 1 263 ? -9.844 24.234 17.047 1 97.75 263 THR A C 1
ATOM 2111 O O . THR A 1 263 ? -8.922 25 16.797 1 97.75 263 THR A O 1
ATOM 2114 N N . ALA A 1 264 ? -9.781 22.953 16.812 1 97.81 264 ALA A N 1
ATOM 2115 C CA . ALA A 1 264 ? -8.609 22.344 16.203 1 97.81 264 ALA A CA 1
ATOM 2116 C C . ALA A 1 264 ? -8.328 22.953 14.828 1 97.81 264 ALA A C 1
ATOM 2118 O O . ALA A 1 264 ? -7.195 23.312 14.523 1 97.81 264 ALA A O 1
ATOM 2119 N N . TYR A 1 265 ? -9.398 23.031 13.984 1 97.12 265 TYR A N 1
ATOM 2120 C CA . TYR A 1 265 ? -9.25 23.641 12.664 1 97.12 265 TYR A CA 1
ATOM 2121 C C . TYR A 1 265 ? -8.703 25.047 12.766 1 97.12 265 TYR A C 1
ATOM 2123 O O . TYR A 1 265 ? -7.773 25.422 12.039 1 97.12 265 TYR A O 1
ATOM 2131 N N . HIS A 1 266 ? -9.305 25.797 13.617 1 97.31 266 HIS A N 1
ATOM 2132 C CA . HIS A 1 266 ? -8.977 27.203 13.789 1 97.31 266 HIS A CA 1
ATOM 2133 C C . HIS A 1 266 ? -7.523 27.375 14.234 1 97.31 266 HIS A C 1
ATOM 2135 O O . HIS A 1 266 ? -6.773 28.141 13.617 1 97.31 266 HIS A O 1
ATOM 2141 N N . GLN A 1 267 ? -7.129 26.703 15.219 1 96.38 267 GLN A N 1
ATOM 2142 C CA . GLN A 1 267 ? -5.793 26.859 15.781 1 96.38 267 GLN A CA 1
ATOM 2143 C C . GLN A 1 267 ? -4.734 26.25 14.867 1 96.38 267 GLN A C 1
ATOM 2145 O O . GLN A 1 267 ? -3.613 26.766 14.773 1 96.38 267 GLN A O 1
ATOM 2150 N N . GLN A 1 268 ? -5.062 25.172 14.242 1 95.5 268 GLN A N 1
ATOM 2151 C CA . GLN A 1 268 ? -4.129 24.594 13.281 1 95.5 268 GLN A CA 1
ATOM 2152 C C . GLN A 1 268 ? -3.863 25.562 12.125 1 95.5 268 GLN A C 1
ATOM 2154 O O . GLN A 1 268 ? -2.723 25.703 11.68 1 95.5 268 GLN A O 1
ATOM 2159 N N . ALA A 1 269 ? -4.891 26.188 11.625 1 94.69 269 ALA A N 1
ATOM 2160 C CA . ALA A 1 269 ? -4.723 27.172 10.562 1 94.69 269 ALA A CA 1
ATOM 2161 C C . ALA A 1 269 ? -3.814 28.312 11.008 1 94.69 269 ALA A C 1
ATOM 2163 O O . ALA A 1 269 ? -2.971 28.781 10.242 1 94.69 269 ALA A O 1
ATOM 2164 N N . GLN A 1 270 ? -3.969 28.781 12.242 1 94.69 270 GLN A N 1
ATOM 2165 C CA . GLN A 1 270 ? -3.096 29.797 12.805 1 94.69 270 GLN A CA 1
ATOM 2166 C C . GLN A 1 270 ? -1.642 29.328 12.828 1 94.69 270 GLN A C 1
ATOM 2168 O O . GLN A 1 270 ? -0.737 30.094 12.469 1 94.69 270 GLN A O 1
ATOM 2173 N N . THR A 1 271 ? -1.492 28.125 13.25 1 93.69 271 THR A N 1
ATOM 2174 C CA . THR A 1 271 ? -0.153 27.562 13.383 1 93.69 271 THR A CA 1
ATOM 2175 C C . THR A 1 271 ? 0.54 27.484 12.031 1 93.69 271 THR A C 1
ATOM 2177 O O . THR A 1 271 ? 1.707 27.859 11.898 1 93.69 271 THR A O 1
ATOM 2180 N N . VAL A 1 272 ? -0.136 26.969 11.047 1 93.12 272 VAL A N 1
ATOM 2181 C CA . VAL A 1 272 ? 0.428 26.812 9.711 1 93.12 272 VAL A CA 1
ATOM 2182 C C . VAL A 1 272 ? 0.755 28.172 9.117 1 93.12 272 VAL A C 1
ATOM 2184 O O . VAL A 1 272 ? 1.822 28.375 8.531 1 93.12 272 VAL A O 1
ATOM 2187 N N . ARG A 1 273 ? -0.16 29.094 9.258 1 90.94 273 ARG A N 1
ATOM 2188 C CA . ARG A 1 273 ? 0.075 30.453 8.766 1 90.94 273 ARG A CA 1
ATOM 2189 C C . ARG A 1 273 ? 1.311 31.062 9.414 1 90.94 273 ARG A C 1
ATOM 2191 O O . ARG A 1 273 ? 2.139 31.672 8.742 1 90.94 273 ARG A O 1
ATOM 2198 N N . SER A 1 274 ? 1.361 30.938 10.695 1 91.44 274 SER A N 1
ATOM 2199 C CA . SER A 1 274 ? 2.502 31.484 11.43 1 91.44 274 SER A CA 1
ATOM 2200 C C . SER A 1 274 ? 3.809 30.844 10.961 1 91.44 274 SER A C 1
ATOM 2202 O O . SER A 1 274 ? 4.824 31.531 10.828 1 91.44 274 SER A O 1
ATOM 2204 N N . ARG A 1 275 ? 3.838 29.578 10.781 1 90.88 275 ARG A N 1
ATOM 2205 C CA . ARG A 1 275 ? 5.047 28.922 10.312 1 90.88 275 ARG A CA 1
ATOM 2206 C C . ARG A 1 275 ? 5.457 29.438 8.938 1 90.88 275 ARG A C 1
ATOM 2208 O O . ARG A 1 275 ? 6.648 29.609 8.664 1 90.88 275 ARG A O 1
ATOM 2215 N N . LEU A 1 276 ? 4.5 29.578 8.062 1 89.88 276 LEU A N 1
ATOM 2216 C CA . LEU A 1 276 ? 4.773 30.109 6.738 1 89.88 276 LEU A CA 1
ATOM 2217 C C . LEU A 1 276 ? 5.426 31.484 6.832 1 89.88 276 LEU A C 1
ATOM 2219 O O . LEU A 1 276 ? 6.406 31.766 6.141 1 89.88 276 LEU A O 1
ATOM 2223 N N . ASP A 1 277 ? 4.887 32.312 7.699 1 88.88 277 ASP A N 1
ATOM 2224 C CA . ASP A 1 277 ? 5.422 33.656 7.891 1 88.88 277 ASP A CA 1
ATOM 2225 C C . ASP A 1 277 ? 6.844 33.594 8.445 1 88.88 277 ASP A C 1
ATOM 2227 O O . ASP A 1 277 ? 7.727 34.312 7.973 1 88.88 277 ASP A O 1
ATOM 2231 N N . ARG A 1 278 ? 7.016 32.812 9.414 1 90.94 278 ARG A N 1
ATOM 2232 C CA . ARG A 1 278 ? 8.344 32.656 10 1 90.94 278 ARG A CA 1
ATOM 2233 C C . ARG A 1 278 ? 9.336 32.125 8.961 1 90.94 278 ARG A C 1
ATOM 2235 O O . ARG A 1 278 ? 10.477 32.625 8.906 1 90.94 278 ARG A O 1
ATOM 2242 N N . SER A 1 279 ? 8.945 31.141 8.25 1 91.5 279 SER A N 1
ATOM 2243 C CA . SER A 1 279 ? 9.805 30.562 7.215 1 91.5 279 SER A CA 1
ATOM 2244 C C . SER A 1 279 ? 10.258 31.625 6.219 1 91.5 279 SER A C 1
ATOM 2246 O O . SER A 1 279 ? 11.43 31.672 5.84 1 91.5 279 SER A O 1
ATOM 2248 N N . SER A 1 280 ? 9.328 32.438 5.805 1 89.31 280 SER A N 1
ATOM 2249 C CA . SER A 1 280 ? 9.633 33.531 4.855 1 89.31 280 SER A CA 1
ATOM 2250 C C . SER A 1 280 ? 10.609 34.531 5.449 1 89.31 280 SER A C 1
ATOM 2252 O O . SER A 1 280 ? 11.562 34.938 4.781 1 89.31 280 SER A O 1
ATOM 2254 N N . ARG A 1 281 ? 10.352 34.875 6.621 1 92.19 281 ARG A N 1
ATOM 2255 C CA . ARG A 1 281 ? 11.227 35.844 7.297 1 92.19 281 ARG A CA 1
ATOM 2256 C C . ARG A 1 281 ? 12.633 35.281 7.465 1 92.19 281 ARG A C 1
ATOM 2258 O O . ARG A 1 281 ? 13.617 35.969 7.23 1 92.19 281 ARG A O 1
ATOM 2265 N N . VAL A 1 282 ? 12.695 34.062 7.879 1 94.81 282 VAL A N 1
ATOM 2266 C CA . VAL A 1 282 ? 13.977 33.406 8.07 1 94.81 282 VAL A CA 1
ATOM 2267 C C . VAL A 1 282 ? 14.734 33.344 6.742 1 94.81 282 VAL A C 1
ATOM 2269 O O . VAL A 1 282 ? 15.938 33.594 6.695 1 94.81 282 VAL A O 1
ATOM 2272 N N . TRP A 1 283 ? 14.07 33.031 5.73 1 93.12 283 TRP A N 1
ATOM 2273 C CA . TRP A 1 283 ? 14.688 32.938 4.41 1 93.12 283 TRP A CA 1
ATOM 2274 C C . TRP A 1 283 ? 15.312 34.281 4.027 1 93.12 283 TRP A C 1
ATOM 2276 O O . TRP A 1 283 ? 16.438 34.312 3.516 1 93.12 283 TRP A O 1
ATOM 2286 N N . LEU A 1 284 ? 14.617 35.375 4.277 1 93.44 284 LEU A N 1
ATOM 2287 C CA . LEU A 1 284 ? 15.102 36.688 3.951 1 93.44 284 LEU A CA 1
ATOM 2288 C C . LEU A 1 284 ? 16.359 37.031 4.758 1 93.44 284 LEU A C 1
ATOM 2290 O O . LEU A 1 284 ? 17.344 37.531 4.207 1 93.44 284 LEU A O 1
ATOM 2294 N N . LEU A 1 285 ? 16.312 36.75 6.004 1 96.75 285 LEU A N 1
ATOM 2295 C CA . LEU A 1 285 ? 17.453 37.031 6.879 1 96.75 285 LEU A CA 1
ATOM 2296 C C . LEU A 1 285 ? 18.672 36.219 6.461 1 96.75 285 LEU A C 1
ATOM 2298 O O . LEU A 1 285 ? 19.797 36.75 6.457 1 96.75 285 LEU A O 1
ATOM 2302 N N . LEU A 1 286 ? 18.438 35 6.074 1 96.88 286 LEU A N 1
ATOM 2303 C CA . LEU A 1 286 ? 19.547 34.125 5.672 1 96.88 286 LEU A CA 1
ATOM 2304 C C . LEU A 1 286 ? 20.109 34.562 4.32 1 96.88 286 LEU A C 1
ATOM 2306 O O . LEU A 1 286 ? 21.297 34.438 4.074 1 96.88 286 LEU A O 1
ATOM 2310 N N . GLY A 1 287 ? 19.219 35 3.48 1 96 287 GLY A N 1
ATOM 2311 C CA . GLY A 1 287 ? 19.688 35.562 2.225 1 96 287 GLY A CA 1
ATOM 2312 C C . GLY A 1 287 ? 20.609 36.75 2.41 1 96 287 GLY A C 1
ATOM 2313 O O . GLY A 1 287 ? 21.656 36.844 1.765 1 96 287 GLY A O 1
ATOM 2314 N N . GLU A 1 288 ? 20.266 37.656 3.232 1 97 288 GLU A N 1
ATOM 2315 C CA . GLU A 1 288 ? 21.094 38.812 3.561 1 97 288 GLU A CA 1
ATOM 2316 C C . GLU A 1 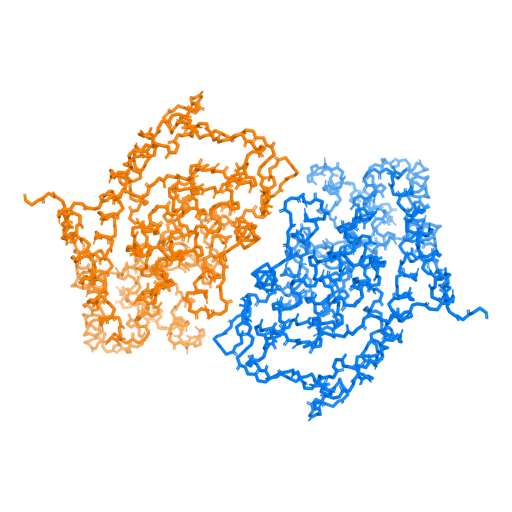288 ? 22.438 38.375 4.156 1 97 288 GLU A C 1
ATOM 2318 O O . GLU A 1 288 ? 23.484 38.938 3.814 1 97 288 GLU A O 1
ATOM 2323 N N . PHE A 1 289 ? 22.391 37.438 5.008 1 97.62 289 PHE A N 1
ATOM 2324 C CA . PHE A 1 289 ? 23.594 36.906 5.633 1 97.62 289 PHE A CA 1
ATOM 2325 C C . PHE A 1 289 ? 24.531 36.312 4.586 1 97.62 289 PHE A C 1
ATOM 2327 O O . PHE A 1 289 ? 25.734 36.594 4.594 1 97.62 289 PHE A O 1
ATOM 2334 N N . ALA A 1 290 ? 23.969 35.469 3.717 1 96.94 290 ALA A N 1
ATOM 2335 C CA . ALA A 1 290 ? 24.766 34.844 2.666 1 96.94 290 ALA A CA 1
ATOM 2336 C C . ALA A 1 290 ? 25.422 35.906 1.779 1 96.94 290 ALA A C 1
ATOM 2338 O O . ALA A 1 290 ? 26.609 35.812 1.439 1 96.94 290 ALA A O 1
ATOM 2339 N N . GLU A 1 291 ? 24.672 36.906 1.48 1 96.75 291 GLU A N 1
ATOM 2340 C CA . GLU A 1 291 ? 25.188 38 0.662 1 96.75 291 GLU A CA 1
ATOM 2341 C C . GLU A 1 291 ? 26.328 38.719 1.374 1 96.75 291 GLU A C 1
ATOM 2343 O O . GLU A 1 291 ? 27.359 39 0.774 1 96.75 291 GLU A O 1
ATOM 2348 N N . ALA A 1 292 ? 26.203 39.031 2.521 1 96.81 292 ALA A N 1
ATOM 2349 C CA . ALA A 1 292 ? 27.188 39.75 3.312 1 96.81 292 ALA A CA 1
ATOM 2350 C C . ALA A 1 292 ? 28.484 38.938 3.449 1 96.81 292 ALA A C 1
ATOM 2352 O O . ALA A 1 292 ? 29.578 39.5 3.512 1 96.81 292 ALA A O 1
ATOM 2353 N N . ARG A 1 293 ? 28.344 37.625 3.457 1 95.62 293 ARG A N 1
ATOM 2354 C CA . ARG A 1 293 ? 29.5 36.75 3.662 1 95.62 293 ARG A CA 1
ATOM 2355 C C . ARG A 1 293 ? 30.078 36.312 2.33 1 95.62 293 ARG A C 1
ATOM 2357 O O . ARG A 1 293 ? 31.062 35.562 2.299 1 95.62 293 ARG A O 1
ATOM 2364 N N . GLY A 1 294 ? 29.453 36.719 1.235 1 94.94 294 GLY A N 1
ATOM 2365 C CA . GLY A 1 294 ? 29.922 36.344 -0.088 1 94.94 294 GLY A CA 1
ATOM 2366 C C . GLY A 1 294 ? 29.672 34.875 -0.42 1 94.94 294 GLY A C 1
ATOM 2367 O O . GLY A 1 294 ? 30.406 34.281 -1.199 1 94.94 294 GLY A O 1
ATOM 2368 N N . LEU A 1 295 ? 28.625 34.344 0.224 1 95.69 295 LEU A N 1
ATOM 2369 C CA . LEU A 1 295 ? 28.266 32.938 -0.052 1 95.69 295 LEU A CA 1
ATOM 2370 C C . LEU A 1 295 ? 27.312 32.844 -1.239 1 95.69 295 LEU A C 1
ATOM 2372 O O . LEU A 1 295 ? 26.625 33.812 -1.555 1 95.69 295 LEU A O 1
ATOM 2376 N N . ASP A 1 296 ? 27.359 31.75 -1.874 1 95.25 296 ASP A N 1
ATOM 2377 C CA . ASP A 1 296 ? 26.406 31.5 -2.943 1 95.25 296 ASP A CA 1
ATOM 2378 C C . ASP A 1 296 ? 24.984 31.438 -2.396 1 95.25 296 ASP A C 1
ATOM 2380 O O . ASP A 1 296 ? 24.75 30.875 -1.321 1 95.25 296 ASP A O 1
ATOM 2384 N N . GLU A 1 297 ? 24.031 31.938 -3.172 1 94.06 297 GLU A N 1
ATOM 2385 C CA . GLU A 1 297 ? 22.625 31.984 -2.756 1 94.06 297 GLU A CA 1
ATOM 2386 C C . GLU A 1 297 ? 22.062 30.578 -2.521 1 94.06 297 GLU A C 1
ATOM 2388 O O . GLU A 1 297 ? 21.156 30.406 -1.717 1 94.06 297 GLU A O 1
ATOM 2393 N N . ARG A 1 298 ? 22.609 29.562 -3.182 1 94.69 298 ARG A N 1
ATOM 2394 C CA . ARG A 1 298 ? 22.078 28.203 -3.092 1 94.69 298 ARG A CA 1
ATOM 2395 C C . ARG A 1 298 ? 22.234 27.656 -1.678 1 94.69 298 ARG A C 1
ATOM 2397 O O . ARG A 1 298 ? 21.453 26.781 -1.261 1 94.69 298 ARG A O 1
ATOM 2404 N N . VAL A 1 299 ? 23.156 28.203 -0.893 1 96.81 299 VAL A N 1
ATOM 2405 C CA . VAL A 1 299 ? 23.406 27.625 0.425 1 96.81 299 VAL A CA 1
ATOM 2406 C C . VAL A 1 299 ? 22.266 28 1.377 1 96.81 299 VAL A C 1
ATOM 2408 O O . VAL A 1 299 ? 22.156 27.438 2.465 1 96.81 299 VAL A O 1
ATOM 2411 N N . VAL A 1 300 ? 21.453 29 1.007 1 95.31 300 VAL A N 1
ATOM 2412 C CA . VAL A 1 300 ? 20.375 29.484 1.858 1 95.31 300 VAL A CA 1
ATOM 2413 C C . VAL A 1 300 ? 19.391 28.344 2.168 1 95.31 300 VAL A C 1
ATOM 2415 O O . VAL A 1 300 ? 18.844 28.281 3.268 1 95.31 300 VAL A O 1
ATOM 2418 N N . SER A 1 301 ? 19.188 27.422 1.22 1 94.31 301 SER A N 1
ATOM 2419 C CA . SER A 1 301 ? 18.281 26.312 1.454 1 94.31 301 SER A CA 1
ATOM 2420 C C . SER A 1 301 ? 18.75 25.438 2.607 1 94.31 301 SER A C 1
ATOM 2422 O O . SER A 1 301 ? 17.969 25.031 3.459 1 94.31 301 SER A O 1
ATOM 2424 N N . ALA A 1 302 ? 20 25.203 2.66 1 95.81 302 ALA A N 1
ATOM 2425 C CA . ALA A 1 302 ? 20.562 24.406 3.74 1 95.81 302 ALA A CA 1
ATOM 2426 C C . ALA A 1 302 ? 20.469 25.141 5.078 1 95.81 302 ALA A C 1
ATOM 2428 O O . ALA A 1 302 ? 20.078 24.547 6.09 1 95.81 302 ALA A O 1
ATOM 2429 N N . LEU A 1 303 ? 20.812 26.391 5.059 1 97.19 303 LEU A N 1
ATOM 2430 C CA . LEU A 1 303 ? 20.75 27.188 6.281 1 97.19 303 LEU A CA 1
ATOM 2431 C C . LEU A 1 303 ? 19.328 27.297 6.793 1 97.19 303 LEU A C 1
ATOM 2433 O O . LEU A 1 303 ? 19.094 27.281 8.008 1 97.19 303 LEU A O 1
ATOM 2437 N N . HIS A 1 304 ? 18.469 27.453 5.883 1 95.62 304 HIS A N 1
ATOM 2438 C CA . HIS A 1 304 ? 17.047 27.547 6.223 1 95.62 304 HIS A CA 1
ATOM 2439 C C . HIS A 1 304 ? 16.578 26.266 6.934 1 95.62 304 HIS A C 1
ATOM 2441 O O . HIS A 1 304 ? 15.875 26.344 7.941 1 95.62 304 HIS A O 1
ATOM 2447 N N . ASP A 1 305 ? 16.969 25.062 6.445 1 94.31 305 ASP A N 1
ATOM 2448 C CA . ASP A 1 305 ? 16.641 23.812 7.09 1 94.31 305 ASP A CA 1
ATOM 2449 C C . ASP A 1 305 ? 17.172 23.766 8.523 1 94.31 305 ASP A C 1
ATOM 2451 O O . ASP A 1 305 ? 16.469 23.312 9.438 1 94.31 305 ASP A O 1
ATOM 2455 N N . VAL A 1 306 ? 18.328 24.203 8.672 1 96.38 306 VAL A N 1
ATOM 2456 C CA . VAL A 1 306 ? 18.953 24.188 9.992 1 96.38 306 VAL A CA 1
ATOM 2457 C C . VAL A 1 306 ? 18.188 25.125 10.93 1 96.38 306 VAL A C 1
ATOM 2459 O O . VAL A 1 306 ? 17.922 24.766 12.086 1 96.38 306 VAL A O 1
ATOM 2462 N N . ALA A 1 307 ? 17.812 26.25 10.438 1 96.06 307 ALA A N 1
ATOM 2463 C CA . ALA A 1 307 ? 17.109 27.219 11.273 1 96.06 307 ALA A CA 1
ATOM 2464 C C . ALA A 1 307 ? 15.727 26.703 11.648 1 96.06 307 ALA A C 1
ATOM 2466 O O . ALA A 1 307 ? 15.32 26.781 12.812 1 96.06 307 ALA A O 1
ATOM 2467 N N . MET A 1 308 ? 15.031 26.172 10.703 1 93.06 308 MET A N 1
ATOM 2468 C CA . MET A 1 308 ? 13.625 25.828 10.883 1 93.06 308 MET A CA 1
ATOM 2469 C C . MET A 1 308 ? 13.477 24.469 11.547 1 93.06 308 MET A C 1
ATOM 2471 O O . MET A 1 308 ? 12.531 24.234 12.305 1 93.06 308 MET A O 1
ATOM 2475 N N . SER A 1 309 ? 14.43 23.547 11.242 1 92.12 309 SER A N 1
ATOM 2476 C CA . SER A 1 309 ? 14.234 22.156 11.664 1 92.12 309 SER A CA 1
ATOM 2477 C C . SER A 1 309 ? 15.367 21.688 12.57 1 92.12 309 SER A C 1
ATOM 2479 O O . SER A 1 309 ? 15.336 20.578 13.094 1 92.12 309 SER A O 1
ATOM 2481 N N . GLY A 1 310 ? 16.422 22.469 12.648 1 93.12 310 GLY A N 1
ATOM 2482 C CA . GLY A 1 310 ? 17.484 22.172 13.594 1 93.12 310 GLY A CA 1
ATOM 2483 C C . GLY A 1 310 ? 18.672 21.484 12.953 1 93.12 310 GLY A C 1
ATOM 2484 O O . GLY A 1 310 ? 19.75 21.406 13.539 1 93.12 310 GLY A O 1
ATOM 2485 N N . ARG A 1 311 ? 18.453 20.969 11.711 1 94.94 311 ARG A N 1
ATOM 2486 C CA . ARG A 1 311 ? 19.562 20.297 11.047 1 94.94 311 ARG A CA 1
ATOM 2487 C C . ARG A 1 311 ? 19.328 20.188 9.547 1 94.94 311 ARG A C 1
ATOM 2489 O O . ARG A 1 311 ? 18.219 20.438 9.07 1 94.94 311 ARG A O 1
ATOM 2496 N N . VAL A 1 312 ? 20.406 19.812 8.844 1 94.56 312 VAL A N 1
ATOM 2497 C CA . VAL A 1 312 ? 20.297 19.5 7.422 1 94.56 312 VAL A CA 1
ATOM 2498 C C . VAL A 1 312 ? 21.25 18.359 7.078 1 94.56 312 VAL A C 1
ATOM 2500 O O . VAL A 1 312 ? 22.312 18.234 7.68 1 94.56 312 VAL A O 1
ATOM 2503 N N . ARG A 1 313 ? 20.797 17.578 6.227 1 93.31 313 ARG A N 1
ATOM 2504 C CA . ARG A 1 313 ? 21.641 16.516 5.676 1 93.31 313 ARG A CA 1
ATOM 2505 C C . ARG A 1 313 ? 22.094 16.859 4.262 1 93.31 313 ARG A C 1
ATOM 2507 O O . ARG A 1 313 ? 21.422 17.609 3.555 1 93.31 313 ARG A O 1
ATOM 2514 N N . ARG A 1 314 ? 23.219 16.25 3.916 1 93.25 314 ARG A N 1
ATOM 2515 C CA . ARG A 1 314 ? 23.781 16.5 2.594 1 93.25 314 ARG A CA 1
ATOM 2516 C C . ARG A 1 314 ? 22.797 16.109 1.497 1 93.25 314 ARG A C 1
ATOM 2518 O O . ARG A 1 314 ? 22.625 16.844 0.527 1 93.25 314 ARG A O 1
ATOM 2525 N N . THR A 1 315 ? 22.156 14.977 1.672 1 89.75 315 THR A N 1
ATOM 2526 C CA . THR A 1 315 ? 21.234 14.461 0.656 1 89.75 315 THR A CA 1
ATOM 2527 C C . THR A 1 315 ? 20.078 15.438 0.432 1 89.75 315 THR A C 1
ATOM 2529 O O . THR A 1 315 ? 19.641 15.641 -0.704 1 89.75 315 THR A O 1
ATOM 2532 N N . ARG A 1 316 ? 19.594 16.016 1.454 1 89.94 316 ARG A N 1
ATOM 2533 C CA . ARG A 1 316 ? 18.5 16.984 1.355 1 89.94 316 ARG A CA 1
ATOM 2534 C C . ARG A 1 316 ? 18.953 18.234 0.611 1 89.94 316 ARG A C 1
ATOM 2536 O O . ARG A 1 316 ? 18.219 18.766 -0.223 1 89.94 316 ARG A O 1
ATOM 2543 N N . TYR A 1 317 ? 20.094 18.688 0.951 1 93.19 317 TYR A N 1
ATOM 2544 C CA . TYR A 1 317 ? 20.656 19.859 0.294 1 93.19 317 TYR A CA 1
ATOM 2545 C C . TYR A 1 317 ? 20.891 19.594 -1.187 1 93.19 317 TYR A C 1
ATOM 2547 O O . TYR A 1 317 ? 20.578 20.422 -2.035 1 93.19 317 TYR A O 1
ATOM 2555 N N . GLU A 1 318 ? 21.406 18.422 -1.5 1 93.88 318 GLU A N 1
ATOM 2556 C CA . GLU A 1 318 ? 21.656 18 -2.877 1 93.88 318 GLU A CA 1
ATOM 2557 C C . GLU A 1 318 ? 20.375 18.047 -3.701 1 93.88 318 GLU A C 1
ATOM 2559 O O . GLU A 1 318 ? 20.359 18.594 -4.805 1 93.88 318 GLU A O 1
ATOM 2564 N N . ARG A 1 319 ? 19.375 17.562 -3.184 1 87.5 319 ARG A N 1
ATOM 2565 C CA . ARG A 1 319 ? 18.109 17.469 -3.885 1 87.5 319 ARG A CA 1
ATOM 2566 C C . ARG A 1 319 ? 17.453 18.844 -4.012 1 87.5 319 ARG A C 1
ATOM 2568 O O . ARG A 1 319 ? 16.906 19.188 -5.062 1 87.5 319 ARG A O 1
ATOM 2575 N N . ALA A 1 320 ? 17.516 19.578 -2.938 1 87.88 320 ALA A N 1
ATOM 2576 C CA . ALA A 1 320 ? 16.859 20.891 -2.9 1 87.88 320 ALA A CA 1
ATOM 2577 C C . ALA A 1 320 ? 17.438 21.828 -3.959 1 87.88 320 ALA A C 1
ATOM 2579 O O . ALA A 1 320 ? 16.719 22.641 -4.547 1 87.88 320 ALA A O 1
ATOM 2580 N N . GLU A 1 321 ? 18.75 21.672 -4.23 1 92.19 321 GLU A N 1
ATOM 2581 C CA . GLU A 1 321 ? 19.422 22.609 -5.129 1 92.19 321 GLU A CA 1
ATOM 2582 C C . GLU A 1 321 ? 19.906 21.906 -6.398 1 92.19 321 GLU A C 1
ATOM 2584 O O . GLU A 1 321 ? 20.656 22.484 -7.184 1 92.19 321 GLU A O 1
ATOM 2589 N N . ASP A 1 322 ? 19.453 20.672 -6.523 1 90.56 322 ASP A N 1
ATOM 2590 C CA . ASP A 1 322 ? 19.828 19.875 -7.688 1 90.56 322 ASP A CA 1
ATOM 2591 C C . ASP A 1 322 ? 21.328 19.906 -7.922 1 90.56 322 ASP A C 1
ATOM 2593 O O . ASP A 1 322 ? 21.797 20.281 -9.008 1 90.56 322 ASP A O 1
ATOM 2597 N N . LEU A 1 323 ? 22.047 19.516 -6.949 1 94.69 323 LEU A N 1
ATOM 2598 C CA . LEU A 1 323 ? 23.5 19.562 -6.98 1 94.69 323 LEU A CA 1
ATOM 2599 C C . LEU A 1 323 ? 24.094 18.172 -7.137 1 94.69 323 LEU A C 1
ATOM 2601 O O . LEU A 1 323 ? 23.453 17.172 -6.773 1 94.69 323 LEU A O 1
ATOM 2605 N N . SER A 1 324 ? 25.266 18.141 -7.707 1 95.44 324 SER A N 1
ATOM 2606 C CA . SER A 1 324 ? 26.062 16.922 -7.625 1 95.44 324 SER A CA 1
ATOM 2607 C C . SER A 1 324 ? 26.562 16.688 -6.203 1 95.44 324 SER A C 1
ATOM 2609 O O . SER A 1 324 ? 26.609 17.609 -5.387 1 95.44 324 SER A O 1
ATOM 2611 N N . LEU A 1 325 ? 26.953 15.477 -5.945 1 93.88 325 LEU A N 1
ATOM 2612 C CA . LEU A 1 325 ? 27.5 15.094 -4.652 1 93.88 325 LEU A CA 1
ATOM 2613 C C . LEU A 1 325 ? 28.703 15.953 -4.293 1 93.88 325 LEU A C 1
ATOM 2615 O O . LEU A 1 325 ? 28.812 16.453 -3.17 1 93.88 325 LEU A O 1
ATOM 2619 N N . GLN A 1 326 ? 29.594 16.203 -5.254 1 95.38 326 GLN A N 1
ATOM 2620 C CA . GLN A 1 326 ? 30.844 16.938 -5.023 1 95.38 326 GLN A CA 1
ATOM 2621 C C . GLN A 1 326 ? 30.562 18.391 -4.66 1 95.38 326 GLN A C 1
ATOM 2623 O O . GLN A 1 326 ? 31.172 18.938 -3.744 1 95.38 326 GLN A O 1
ATOM 2628 N N . ARG A 1 327 ? 29.656 19 -5.34 1 96.31 327 ARG A N 1
ATOM 2629 C CA . ARG A 1 327 ? 29.328 20.391 -5.094 1 96.31 327 ARG A CA 1
ATOM 2630 C C . ARG A 1 327 ? 28.672 20.578 -3.73 1 96.31 327 ARG A C 1
ATOM 2632 O O . ARG A 1 327 ? 28.984 21.516 -3.002 1 96.31 327 ARG A O 1
ATOM 2639 N N . ALA A 1 328 ? 27.719 19.688 -3.387 1 96.69 328 ALA A N 1
ATOM 2640 C CA . ALA A 1 328 ? 27.031 19.734 -2.094 1 96.69 328 ALA A CA 1
ATOM 2641 C C . ALA A 1 328 ? 28.031 19.578 -0.946 1 96.69 328 ALA A C 1
ATOM 2643 O O . ALA A 1 328 ? 27.953 20.297 0.049 1 96.69 328 ALA A O 1
ATOM 2644 N N . GLN A 1 329 ? 28.953 18.688 -1.11 1 95.38 329 GLN A N 1
ATOM 2645 C CA . GLN A 1 329 ? 29.953 18.438 -0.084 1 95.38 329 GLN A CA 1
ATOM 2646 C C . GLN A 1 329 ? 30.875 19.656 0.102 1 95.38 329 GLN A C 1
ATOM 2648 O O . GLN A 1 329 ? 31.203 20.016 1.231 1 95.38 329 GLN A O 1
ATOM 2653 N N . ARG A 1 330 ? 31.281 20.219 -0.978 1 96.75 330 ARG A N 1
ATOM 2654 C CA . ARG A 1 330 ? 32.156 21.391 -0.929 1 96.75 330 ARG A CA 1
ATOM 2655 C C . ARG A 1 330 ? 31.469 22.547 -0.203 1 96.75 330 ARG A C 1
ATOM 2657 O O . ARG A 1 330 ? 32.062 23.188 0.651 1 96.75 330 ARG A O 1
ATOM 2664 N N . ASP A 1 331 ? 30.234 22.797 -0.577 1 97.31 331 ASP A N 1
ATOM 2665 C CA . ASP A 1 331 ? 29.484 23.891 0.057 1 97.31 331 ASP A CA 1
ATOM 2666 C C . ASP A 1 331 ? 29.391 23.672 1.566 1 97.31 331 ASP A C 1
ATOM 2668 O O . ASP A 1 331 ? 29.625 24.594 2.346 1 97.31 331 ASP A O 1
ATOM 2672 N N . LEU A 1 332 ? 29.031 22.484 1.98 1 97.25 332 LEU A N 1
ATOM 2673 C CA . LEU A 1 332 ? 28.844 22.188 3.396 1 97.25 332 LEU A CA 1
ATOM 2674 C C . LEU A 1 332 ? 30.156 22.25 4.148 1 97.25 332 LEU A C 1
ATOM 2676 O O . LEU A 1 332 ? 30.203 22.703 5.293 1 97.25 332 LEU A O 1
ATOM 2680 N N . ARG A 1 333 ? 31.188 21.812 3.5 1 96.25 333 ARG A N 1
ATOM 2681 C CA . ARG A 1 333 ? 32.531 21.922 4.086 1 96.25 333 ARG A CA 1
ATOM 2682 C C . ARG A 1 333 ? 32.906 23.391 4.301 1 96.25 333 ARG A C 1
ATOM 2684 O O . ARG A 1 333 ? 33.5 23.734 5.328 1 96.25 333 ARG A O 1
ATOM 2691 N N . ASP A 1 334 ? 32.656 24.156 3.299 1 97.31 334 ASP A N 1
ATOM 2692 C CA . ASP A 1 334 ? 32.969 25.594 3.389 1 97.31 334 ASP A CA 1
ATOM 2693 C C . ASP A 1 334 ? 32.188 26.25 4.527 1 97.31 334 ASP A C 1
ATOM 2695 O O . ASP A 1 334 ? 32.719 27.109 5.223 1 97.31 334 ASP A O 1
ATOM 2699 N N . LEU A 1 335 ? 30.969 25.875 4.695 1 98.06 335 LEU A N 1
ATOM 2700 C CA . LEU A 1 335 ? 30.125 26.422 5.758 1 98.06 335 LEU A CA 1
ATOM 2701 C C . LEU A 1 335 ? 30.641 26 7.129 1 98.06 335 LEU A C 1
ATOM 2703 O O . LEU A 1 335 ? 30.531 26.75 8.094 1 98.06 335 LEU A O 1
ATOM 2707 N N . VAL A 1 336 ? 31.172 24.812 7.199 1 97.5 336 VAL A N 1
ATOM 2708 C CA . VAL A 1 336 ? 31.766 24.328 8.445 1 97.5 336 VAL A CA 1
ATOM 2709 C C . VAL A 1 336 ? 33.062 25.078 8.719 1 97.5 336 VAL A C 1
ATOM 2711 O O . VAL A 1 336 ? 33.312 25.516 9.852 1 97.5 336 VAL A O 1
ATOM 2714 N N . ALA A 1 337 ? 33.844 25.219 7.703 1 97.25 337 ALA A N 1
ATOM 2715 C CA . ALA A 1 337 ? 35.125 25.938 7.832 1 97.25 337 ALA A CA 1
ATOM 2716 C C . ALA A 1 337 ? 34.875 27.375 8.281 1 97.25 337 ALA A C 1
ATOM 2718 O O . ALA A 1 337 ? 35.688 27.938 9.016 1 97.25 337 ALA A O 1
ATOM 2719 N N . GLY A 1 338 ? 33.844 27.922 7.828 1 97.19 338 GLY A N 1
ATOM 2720 C CA . GLY A 1 338 ? 33.469 29.281 8.195 1 97.19 338 GLY A CA 1
ATOM 2721 C C . GLY A 1 338 ? 32.75 29.375 9.523 1 97.19 338 GLY A C 1
ATOM 2722 O O . GLY A 1 338 ? 32.25 30.438 9.891 1 97.19 338 GLY A O 1
ATOM 2723 N N . ASP A 1 339 ? 32.5 28.281 10.18 1 97.38 339 ASP A N 1
ATOM 2724 C CA . ASP A 1 339 ? 31.891 28.156 11.492 1 97.38 339 ASP A CA 1
ATOM 2725 C C . ASP A 1 339 ? 30.391 28.453 11.438 1 97.38 339 ASP A C 1
ATOM 2727 O O . ASP A 1 339 ? 29.797 28.828 12.438 1 97.38 339 ASP A O 1
ATOM 2731 N N . VAL A 1 340 ? 29.875 28.406 10.305 1 98.25 340 VAL A N 1
ATOM 2732 C CA . VAL A 1 340 ? 28.438 28.625 10.148 1 98.25 340 VAL A CA 1
ATOM 2733 C C . VAL A 1 340 ? 27.672 27.375 10.539 1 98.25 340 VAL A C 1
ATOM 2735 O O . VAL A 1 340 ? 26.609 27.453 11.164 1 98.25 340 VAL A O 1
ATOM 2738 N N . LEU A 1 341 ? 28.141 26.203 10.141 1 98.44 341 LEU A N 1
ATOM 2739 C CA . LEU A 1 341 ? 27.531 24.922 10.477 1 98.44 341 LEU A CA 1
ATOM 2740 C C . LEU A 1 341 ? 28.484 24.062 11.297 1 98.44 341 LEU A C 1
ATOM 2742 O O . LEU A 1 341 ? 29.703 24.281 11.281 1 98.44 341 LEU A O 1
ATOM 2746 N N . THR A 1 342 ? 28 23.172 12.031 1 97.81 342 THR A N 1
ATOM 2747 C CA . THR A 1 342 ? 28.75 22.188 12.797 1 97.81 342 THR A CA 1
ATOM 2748 C C . THR A 1 342 ? 28.344 20.766 12.375 1 97.81 342 THR A C 1
ATOM 2750 O O . THR A 1 342 ? 27.172 20.422 12.398 1 97.81 342 THR A O 1
ATOM 2753 N N . PRO A 1 343 ? 29.297 19.984 11.953 1 95.69 343 PRO A N 1
ATOM 2754 C CA . PRO A 1 343 ? 28.969 18.609 11.57 1 95.69 343 PRO A CA 1
ATOM 2755 C C . PRO A 1 343 ? 28.734 17.703 12.773 1 95.69 343 PRO A C 1
ATOM 2757 O O . PRO A 1 343 ? 29.422 17.828 13.797 1 95.69 343 PRO A O 1
ATOM 2760 N N . VAL A 1 344 ? 27.781 16.906 12.695 1 93.5 344 VAL A N 1
ATOM 2761 C CA . VAL A 1 344 ? 27.484 15.922 13.727 1 93.5 344 VAL A CA 1
ATOM 2762 C C . VAL A 1 344 ? 27.453 14.523 13.117 1 93.5 344 VAL A C 1
ATOM 2764 O O . VAL A 1 344 ? 26.766 14.289 12.117 1 93.5 344 VAL A O 1
ATOM 2767 N N . GLY A 1 345 ? 28.109 13.523 13.812 1 85.5 345 GLY A N 1
ATOM 2768 C CA . GLY A 1 345 ? 28.172 12.148 13.336 1 85.5 345 GLY A CA 1
ATOM 2769 C C . GLY A 1 345 ? 29.25 11.922 12.289 1 85.5 345 GLY A C 1
ATOM 2770 O O . GLY A 1 345 ? 29.938 12.859 11.891 1 85.5 345 GLY A O 1
ATOM 2771 N N . ARG A 1 346 ? 29.578 10.57 12.016 1 76.38 346 ARG A N 1
ATOM 2772 C CA . ARG A 1 346 ? 30.547 10.156 11.016 1 76.38 346 ARG A CA 1
ATOM 2773 C C . ARG A 1 346 ? 29.906 9.312 9.922 1 76.38 346 ARG A C 1
ATOM 2775 O O . ARG A 1 346 ? 28.891 8.656 10.164 1 76.38 346 ARG A O 1
ATOM 2782 N N . THR A 1 347 ? 30.422 9.445 8.664 1 71 347 THR A N 1
ATOM 2783 C CA . THR A 1 347 ? 30.109 8.594 7.523 1 71 347 THR A CA 1
ATOM 2784 C C . THR A 1 347 ? 28.688 8.844 7.031 1 71 347 THR A C 1
ATOM 2786 O O . THR A 1 347 ? 28.297 9.992 6.812 1 71 347 THR A O 1
ATOM 2789 N N . ARG A 1 348 ? 27.859 7.77 6.812 1 68.75 348 ARG A N 1
ATOM 2790 C CA . ARG A 1 348 ? 26.578 7.785 6.109 1 68.75 348 ARG A CA 1
ATOM 2791 C C . ARG A 1 348 ? 25.5 8.453 6.953 1 68.75 348 ARG A C 1
ATOM 2793 O O . ARG A 1 348 ? 24.531 9 6.418 1 68.75 348 ARG A O 1
ATOM 2800 N N . ALA A 1 349 ? 25.609 8.695 8.18 1 79.25 349 ALA A N 1
ATOM 2801 C CA . ALA A 1 349 ? 24.578 9.234 9.062 1 79.25 349 ALA A CA 1
ATOM 2802 C C . ALA A 1 349 ? 24.859 10.688 9.406 1 79.25 349 ALA A C 1
ATOM 2804 O O . ALA A 1 349 ? 24.141 11.297 10.203 1 79.25 349 ALA A O 1
ATOM 2805 N N . ARG A 1 350 ? 25.766 11.375 8.797 1 89.81 350 ARG A N 1
ATOM 2806 C CA . ARG A 1 350 ? 26.203 12.719 9.156 1 89.81 350 ARG A CA 1
ATOM 2807 C C . ARG A 1 350 ? 25.109 13.75 8.844 1 89.81 350 ARG A C 1
ATOM 2809 O O . ARG A 1 350 ? 24.453 13.672 7.809 1 89.81 350 ARG A O 1
ATOM 2816 N N . PHE A 1 351 ? 24.875 14.727 9.758 1 94.5 351 PHE A N 1
ATOM 2817 C CA . PHE A 1 351 ? 24.047 15.906 9.523 1 94.5 351 PHE A CA 1
ATOM 2818 C C . PHE A 1 351 ? 24.703 17.156 10.102 1 94.5 351 PHE A C 1
ATOM 2820 O O . PHE A 1 351 ? 25.766 17.062 10.734 1 94.5 351 PHE A O 1
ATOM 2827 N N . TYR A 1 352 ? 24.219 18.344 9.758 1 97 352 TYR A N 1
ATOM 2828 C CA . TYR A 1 352 ? 24.812 19.609 10.141 1 97 352 TYR A CA 1
ATOM 2829 C C . TYR A 1 352 ? 23.844 20.453 10.953 1 97 352 TYR A C 1
ATOM 2831 O O . TYR A 1 352 ? 22.641 20.484 10.656 1 97 352 TYR A O 1
ATOM 2839 N N . THR A 1 353 ? 24.297 21.031 12 1 97.5 353 THR A N 1
ATOM 2840 C CA . THR A 1 353 ? 23.531 21.906 12.859 1 97.5 353 THR A CA 1
ATOM 2841 C C . THR A 1 353 ? 24.141 23.312 12.898 1 97.5 353 THR A C 1
ATOM 2843 O O . THR A 1 353 ? 25.047 23.609 12.133 1 97.5 353 THR A O 1
ATOM 2846 N N . THR A 1 354 ? 23.578 24.156 13.758 1 97.75 354 THR A N 1
ATOM 2847 C CA . THR A 1 354 ? 24.031 25.547 13.844 1 97.75 354 THR A CA 1
ATOM 2848 C C . THR A 1 354 ? 25.469 25.609 14.359 1 97.75 354 THR A C 1
ATOM 2850 O O . THR A 1 354 ? 25.844 24.859 15.258 1 97.75 354 THR A O 1
ATOM 2853 N N . GLY A 1 355 ? 26.297 26.438 13.711 1 97.62 355 GLY A N 1
ATOM 2854 C CA . GLY A 1 355 ? 27.609 26.797 14.219 1 97.62 355 GLY A CA 1
ATOM 2855 C C . GLY A 1 355 ? 27.609 28.125 14.945 1 97.62 355 GLY A C 1
ATOM 2856 O O . GLY A 1 355 ? 26.594 28.812 15.008 1 97.62 355 GLY A O 1
ATOM 2857 N N . PRO A 1 356 ? 28.781 28.469 15.469 1 97.06 356 PRO A N 1
ATOM 2858 C CA . PRO A 1 356 ? 28.891 29.703 16.25 1 97.06 356 PRO A CA 1
ATOM 2859 C C . PRO A 1 356 ? 28.625 30.953 15.406 1 97.06 356 PRO A C 1
ATOM 2861 O O . PRO A 1 356 ? 28.188 31.969 15.938 1 97.06 356 PRO A O 1
ATOM 2864 N N . ALA A 1 357 ? 28.859 30.906 14.117 1 97.56 357 ALA A N 1
ATOM 2865 C CA . ALA A 1 357 ? 28.734 32.094 13.273 1 97.56 357 ALA A CA 1
ATOM 2866 C C . ALA A 1 357 ? 27.359 32.125 12.586 1 97.56 357 ALA A C 1
ATOM 2868 O O . ALA A 1 357 ? 27.125 32.969 11.727 1 97.56 357 ALA A O 1
ATOM 2869 N N . PHE A 1 358 ? 26.469 31.156 12.953 1 98.06 358 PHE A N 1
ATOM 2870 C CA . PHE A 1 358 ? 25.125 31.172 12.383 1 98.06 358 PHE A CA 1
ATOM 2871 C C . PHE A 1 358 ? 24.391 32.438 12.766 1 98.06 358 PHE A C 1
ATOM 2873 O O . PHE A 1 358 ? 24.469 32.906 13.906 1 98.06 358 PHE A O 1
ATOM 2880 N N . PRO A 1 359 ? 23.75 33.031 11.859 1 97.19 359 PRO A N 1
ATOM 2881 C CA . PRO A 1 359 ? 23.125 34.312 12.18 1 97.19 359 PRO A CA 1
ATOM 2882 C C . PRO A 1 359 ? 22.047 34.188 13.258 1 97.19 359 PRO A C 1
ATOM 2884 O O . PRO A 1 359 ? 21.016 33.562 13.031 1 97.19 359 PRO A O 1
ATOM 2887 N N . GLU A 1 360 ? 22.172 34.875 14.289 1 96.12 360 GLU A N 1
ATOM 2888 C CA . GLU A 1 360 ? 21.266 34.812 15.438 1 96.12 360 GLU A CA 1
ATOM 2889 C C . GLU A 1 360 ? 19.891 35.375 15.094 1 96.12 360 GLU A C 1
ATOM 2891 O O . GLU A 1 360 ? 18.875 34.906 15.625 1 96.12 360 GLU A O 1
ATOM 2896 N N . SER A 1 361 ? 19.875 36.438 14.281 1 96.38 361 SER A N 1
ATOM 2897 C CA . SER A 1 361 ? 18.609 37.031 13.883 1 96.38 361 SER A CA 1
ATOM 2898 C C . SER A 1 361 ? 17.688 36 13.227 1 96.38 361 SER A C 1
ATOM 2900 O O . SER A 1 361 ? 16.484 36 13.484 1 96.38 361 SER A O 1
ATOM 2902 N N . ALA A 1 362 ? 18.234 35.125 12.398 1 97 362 ALA A N 1
ATOM 2903 C CA . ALA A 1 362 ? 17.453 34.094 11.742 1 97 362 ALA A CA 1
ATOM 2904 C C . ALA A 1 362 ? 16.969 33.062 12.75 1 97 362 ALA A C 1
ATOM 2906 O O . ALA A 1 362 ? 15.828 32.594 12.672 1 97 362 ALA A O 1
ATOM 2907 N N . LEU A 1 363 ? 17.781 32.719 13.688 1 96.62 363 LEU A N 1
ATOM 2908 C CA . LEU A 1 363 ? 17.391 31.75 14.711 1 96.62 363 LEU A CA 1
ATOM 2909 C C . LEU A 1 363 ? 16.281 32.312 15.594 1 96.62 363 LEU A C 1
ATOM 2911 O O . LEU A 1 363 ? 15.352 31.578 15.953 1 96.62 363 LEU A O 1
ATOM 2915 N N . GLU A 1 364 ? 16.422 33.562 15.922 1 95.69 364 GLU A N 1
ATOM 2916 C CA . GLU A 1 364 ? 15.391 34.219 16.719 1 95.69 364 GLU A CA 1
ATOM 2917 C C . GLU A 1 364 ? 14.055 34.25 15.984 1 95.69 364 GLU A C 1
ATOM 2919 O O . GLU A 1 364 ? 13.008 33.969 16.578 1 95.69 364 GLU A O 1
ATOM 2924 N N . ALA A 1 365 ? 14.125 34.562 14.75 1 95 365 ALA A N 1
ATOM 2925 C CA . ALA A 1 365 ? 12.914 34.594 13.938 1 95 365 ALA A CA 1
ATOM 2926 C C . ALA A 1 365 ? 12.281 33.219 13.867 1 95 365 ALA A C 1
ATOM 2928 O O . ALA A 1 365 ? 11.055 33.062 13.922 1 95 365 ALA A O 1
ATOM 2929 N N . ALA A 1 366 ? 13.094 32.219 13.758 1 93.94 366 ALA A N 1
ATOM 2930 C CA . ALA A 1 366 ? 12.625 30.844 13.617 1 93.94 366 ALA A CA 1
ATOM 2931 C C . ALA A 1 366 ? 11.992 30.344 14.914 1 93.94 366 ALA A C 1
ATOM 2933 O O . ALA A 1 366 ? 11.078 29.516 14.891 1 93.94 366 ALA A O 1
ATOM 2934 N N . ARG A 1 367 ? 12.391 30.875 16.031 1 90.69 367 ARG A N 1
ATOM 2935 C CA . ARG A 1 367 ? 12.031 30.297 17.328 1 90.69 367 ARG A CA 1
ATOM 2936 C C . ARG A 1 367 ? 10.992 31.156 18.031 1 90.69 367 ARG A C 1
ATOM 2938 O O . ARG A 1 367 ? 10.516 30.797 19.109 1 90.69 367 ARG A O 1
ATOM 2945 N N . THR A 1 368 ? 10.664 32.25 17.5 1 88.31 368 THR A N 1
ATOM 2946 C CA . THR A 1 368 ? 9.68 33.125 18.141 1 88.31 368 THR A CA 1
ATOM 2947 C C . THR A 1 368 ? 8.312 32.469 18.203 1 88.31 368 THR A C 1
ATOM 2949 O O . THR A 1 368 ? 7.75 32.094 17.156 1 88.31 368 THR A O 1
ATOM 2952 N N . PRO A 1 369 ? 7.828 32.281 19.422 1 85.44 369 PRO A N 1
ATOM 2953 C CA . PRO A 1 369 ? 6.547 31.578 19.547 1 85.44 369 PRO A CA 1
ATOM 2954 C C . PRO A 1 369 ? 5.355 32.469 19.188 1 85.44 369 PRO A C 1
ATOM 2956 O O . PRO A 1 369 ? 5.445 33.688 19.266 1 85.44 369 PRO A O 1
ATOM 2959 N N . LEU A 1 370 ? 4.309 31.906 18.734 1 83.25 370 LEU A N 1
ATOM 2960 C CA . LEU A 1 370 ? 3.057 32.594 18.438 1 83.25 370 LEU A CA 1
ATOM 2961 C C . LEU A 1 370 ? 1.955 32.156 19.391 1 83.25 370 LEU A C 1
ATOM 2963 O O . LEU A 1 370 ? 1.76 30.969 19.625 1 83.25 370 LEU A O 1
ATOM 2967 N N . PRO A 1 371 ? 1.299 33.188 19.938 1 89 371 PRO A N 1
ATOM 2968 C CA . PRO A 1 371 ? 0.114 32.812 20.719 1 89 371 PRO A CA 1
ATOM 2969 C C . PRO A 1 371 ? -1.062 32.406 19.828 1 89 371 PRO A C 1
ATOM 2971 O O . PRO A 1 371 ? -1.297 33 18.781 1 89 371 PRO A O 1
ATOM 2974 N N . LEU A 1 372 ? -1.718 31.359 20.203 1 91.06 372 LEU A N 1
ATOM 2975 C CA . LEU A 1 372 ? -2.902 30.906 19.484 1 91.06 372 LEU A CA 1
ATOM 2976 C C . LEU A 1 372 ? -4.176 31.406 20.141 1 91.06 372 LEU A C 1
ATOM 2978 O O . LEU A 1 372 ? -4.309 31.328 21.375 1 91.06 372 LEU A O 1
ATOM 2982 N N . ALA A 1 373 ? -5.02 31.984 19.391 1 93.06 373 ALA A N 1
ATOM 2983 C CA . ALA A 1 373 ? -6.32 32.406 19.891 1 93.06 373 ALA A CA 1
ATOM 2984 C C . ALA A 1 373 ? -7.289 31.234 19.984 1 93.06 373 ALA A C 1
ATOM 2986 O O . ALA A 1 373 ? -7.316 30.375 19.109 1 93.06 373 ALA A O 1
ATOM 2987 N N . ASP A 1 374 ? -8.016 31.156 21.047 1 93.5 374 ASP A N 1
ATOM 2988 C CA . ASP A 1 374 ? -9.141 30.25 21.188 1 93.5 374 ASP A CA 1
ATOM 2989 C C . ASP A 1 374 ? -10.422 30.875 20.641 1 93.5 374 ASP A C 1
ATOM 2991 O O . ASP A 1 374 ? -10.891 31.875 21.172 1 93.5 374 ASP A O 1
ATOM 2995 N N . PRO A 1 375 ? -10.984 30.25 19.688 1 95.12 375 PRO A N 1
ATOM 2996 C CA . PRO A 1 375 ? -12.109 30.906 19.016 1 95.12 375 PRO A CA 1
ATOM 2997 C C . PRO A 1 375 ? -13.375 30.922 19.859 1 95.12 375 PRO A C 1
ATOM 2999 O O . PRO A 1 375 ? -14.312 31.672 19.562 1 95.12 375 PRO A O 1
ATOM 3002 N N . TYR A 1 376 ? -13.5 30.125 20.891 1 95.06 376 TYR A N 1
ATOM 3003 C CA . TYR A 1 376 ? -14.719 30.078 21.688 1 95.06 376 TYR A CA 1
ATOM 3004 C C . TYR A 1 376 ? -14.555 30.844 23 1 95.06 376 TYR A C 1
ATOM 3006 O O . TYR A 1 376 ? -15.508 30.984 23.766 1 95.06 376 TYR A O 1
ATOM 3014 N N . THR A 1 377 ? -13.406 31.172 23.484 1 84.44 377 THR A N 1
ATOM 3015 C CA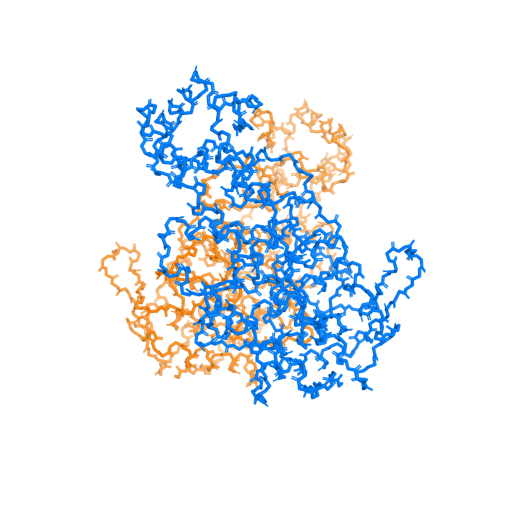 . THR A 1 377 ? -13.211 31.953 24.703 1 84.44 377 THR A CA 1
ATOM 3016 C C . THR A 1 377 ? -12.852 33.406 24.375 1 84.44 377 THR A C 1
ATOM 3018 O O . THR A 1 377 ? -11.797 33.656 23.797 1 84.44 377 THR A O 1
ATOM 3021 N N . ARG A 1 378 ? -13.977 34.344 23.953 1 59.84 378 ARG A N 1
ATOM 3022 C CA . ARG A 1 378 ? -13.68 35.781 23.766 1 59.84 378 ARG A CA 1
ATOM 3023 C C . ARG A 1 378 ? -13.82 36.531 25.062 1 59.84 378 ARG A C 1
ATOM 3025 O O . ARG A 1 378 ? -14.617 36.156 25.938 1 59.84 378 ARG A O 1
ATOM 3032 N N . MET B 1 1 ? -19.297 -0.261 -23.688 1 89.38 1 MET B N 1
ATOM 3033 C CA . MET B 1 1 ? -19.75 -1.647 -23.719 1 89.38 1 MET B CA 1
ATOM 3034 C C . MET B 1 1 ? -18.578 -2.609 -23.516 1 89.38 1 MET B C 1
ATOM 3036 O O . MET B 1 1 ? -17.484 -2.355 -24 1 89.38 1 MET B O 1
ATOM 3040 N N . LEU B 1 2 ? -18.891 -3.777 -22.797 1 94.81 2 LEU B N 1
ATOM 3041 C CA . LEU B 1 2 ? -17.891 -4.828 -22.578 1 94.81 2 LEU B CA 1
ATOM 3042 C C . LEU B 1 2 ? -18.047 -5.941 -23.594 1 94.81 2 LEU B C 1
ATOM 3044 O O . LEU B 1 2 ? -19.031 -5.973 -24.344 1 94.81 2 LEU B O 1
ATOM 3048 N N . PHE B 1 3 ? -17.016 -6.777 -23.734 1 94.81 3 PHE B N 1
ATOM 3049 C CA . PHE B 1 3 ? -17.094 -7.945 -24.609 1 94.81 3 PHE B CA 1
ATOM 3050 C C . PHE B 1 3 ? -18.203 -8.883 -24.141 1 94.81 3 PHE B C 1
ATOM 3052 O O . PHE B 1 3 ? -18.312 -9.188 -22.938 1 94.81 3 PHE B O 1
ATOM 3059 N N . PRO B 1 4 ? -19.016 -9.312 -25.062 1 94.69 4 PRO B N 1
ATOM 3060 C CA . PRO B 1 4 ? -19.969 -10.359 -24.656 1 94.69 4 PRO B CA 1
ATOM 3061 C C . PRO B 1 4 ? -19.266 -11.688 -24.359 1 94.69 4 PRO B C 1
ATOM 3063 O O . PRO B 1 4 ? -18.312 -12.062 -25.047 1 94.69 4 PRO B O 1
ATOM 3066 N N . THR B 1 5 ? -19.719 -12.367 -23.375 1 96.06 5 THR B N 1
ATOM 3067 C CA . THR B 1 5 ? -19.172 -13.68 -23.062 1 96.06 5 THR B CA 1
ATOM 3068 C C . THR B 1 5 ? -19.625 -14.719 -24.078 1 96.06 5 THR B C 1
ATOM 3070 O O . THR B 1 5 ? -20.828 -14.93 -24.25 1 96.06 5 THR B O 1
ATOM 3073 N N . PRO B 1 6 ? -18.719 -15.336 -24.703 1 95.88 6 PRO B N 1
ATOM 3074 C CA . PRO B 1 6 ? -19.125 -16.328 -25.703 1 95.88 6 PRO B CA 1
ATOM 3075 C C . PRO B 1 6 ? -19.75 -17.578 -25.078 1 95.88 6 PRO B C 1
ATOM 3077 O O . PRO B 1 6 ? -19.422 -17.938 -23.953 1 95.88 6 PRO B O 1
ATOM 3080 N N . ALA B 1 7 ? -20.578 -18.188 -25.891 1 95.25 7 ALA B N 1
ATOM 3081 C CA . ALA B 1 7 ? -21.094 -19.5 -25.484 1 95.25 7 ALA B CA 1
ATOM 3082 C C . ALA B 1 7 ? -20.016 -20.578 -25.609 1 95.25 7 ALA B C 1
ATOM 3084 O O . ALA B 1 7 ? -19.234 -20.578 -26.562 1 95.25 7 ALA B O 1
ATOM 3085 N N . LEU B 1 8 ? -20.047 -21.484 -24.703 1 96.88 8 LEU B N 1
ATOM 3086 C CA . LEU B 1 8 ? -19.094 -22.578 -24.719 1 96.88 8 LEU B CA 1
ATOM 3087 C C . LEU B 1 8 ? -19.594 -23.719 -25.594 1 96.88 8 LEU B C 1
ATOM 3089 O O . LEU B 1 8 ? -20.781 -24.062 -25.562 1 96.88 8 LEU B O 1
ATOM 3093 N N . ASN B 1 9 ? -18.734 -24.234 -26.438 1 96.5 9 ASN B N 1
ATOM 3094 C CA . ASN B 1 9 ? -19.109 -25.422 -27.188 1 96.5 9 ASN B CA 1
ATOM 3095 C C . ASN B 1 9 ? -18.828 -26.688 -26.391 1 96.5 9 ASN B C 1
ATOM 3097 O O . ASN B 1 9 ? -18.422 -26.641 -25.234 1 96.5 9 ASN B O 1
ATOM 3101 N N . VAL B 1 10 ? -19.047 -27.81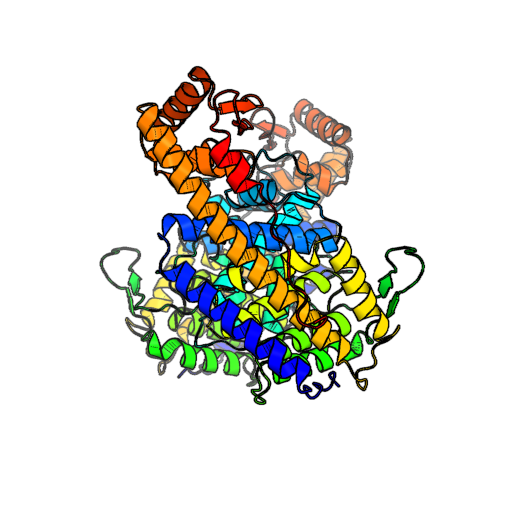2 -26.969 1 96.81 10 VAL B N 1
ATOM 3102 C CA . VAL B 1 10 ? -18.953 -29.109 -26.297 1 96.81 10 VAL B CA 1
ATOM 3103 C C . VAL B 1 10 ? -17.516 -29.359 -25.828 1 96.81 10 VAL B C 1
ATOM 3105 O O . VAL B 1 10 ? -17.297 -29.859 -24.734 1 96.81 10 VAL B O 1
ATOM 3108 N N . GLU B 1 11 ? -16.578 -29.047 -26.641 1 97.19 11 GLU B N 1
ATOM 3109 C CA . GLU B 1 11 ? -15.172 -29.234 -26.297 1 97.19 11 GLU B CA 1
ATOM 3110 C C . GLU B 1 11 ? -14.766 -28.328 -25.125 1 97.19 11 GLU B C 1
ATOM 3112 O O . GLU B 1 11 ? -14.031 -28.766 -24.234 1 97.19 11 GLU B O 1
ATOM 3117 N N . ASP B 1 12 ? -15.219 -27.109 -25.188 1 97.69 12 ASP B N 1
ATOM 3118 C CA . ASP B 1 12 ? -14.938 -26.188 -24.078 1 97.69 12 ASP B CA 1
ATOM 3119 C C . ASP B 1 12 ? -15.484 -26.734 -22.766 1 97.69 12 ASP B C 1
ATOM 3121 O O . ASP B 1 12 ? -14.805 -26.672 -21.734 1 97.69 12 ASP B O 1
ATOM 3125 N N . GLN B 1 13 ? -16.641 -27.266 -22.797 1 97.69 13 GLN B N 1
ATOM 3126 C CA . GLN B 1 13 ? -17.281 -27.812 -21.609 1 97.69 13 GLN B CA 1
ATOM 3127 C C . GLN B 1 13 ? -16.5 -29.016 -21.078 1 97.69 13 GLN B C 1
ATOM 3129 O O . GLN B 1 13 ? -16.344 -29.172 -19.875 1 97.69 13 GLN B O 1
ATOM 3134 N N . ARG B 1 14 ? -16.078 -29.828 -21.984 1 97.75 14 ARG B N 1
ATOM 3135 C CA . ARG B 1 14 ? -15.258 -30.969 -21.594 1 97.75 14 ARG B CA 1
ATOM 3136 C C . ARG B 1 14 ? -13.984 -30.516 -20.891 1 97.75 14 ARG B C 1
ATOM 3138 O O . ARG B 1 14 ? -13.633 -31.031 -19.828 1 97.75 14 ARG B O 1
ATOM 3145 N N . VAL B 1 15 ? -13.297 -29.578 -21.5 1 98 15 VAL B N 1
ATOM 3146 C CA . VAL B 1 15 ? -12.047 -29.062 -20.953 1 98 15 VAL B CA 1
ATOM 3147 C C . VAL B 1 15 ? -12.297 -28.453 -19.578 1 98 15 VAL B C 1
ATOM 3149 O O . VAL B 1 15 ? -11.523 -28.656 -18.641 1 98 15 VAL B O 1
ATOM 3152 N N . LEU B 1 16 ? -13.367 -27.719 -19.469 1 97.44 16 LEU B N 1
ATOM 3153 C CA . LEU B 1 16 ? -13.734 -27.125 -18.188 1 97.44 16 LEU B CA 1
ATOM 3154 C C . LEU B 1 16 ? -13.938 -28.203 -17.125 1 97.44 16 LEU B C 1
ATOM 3156 O O . LEU B 1 16 ? -13.516 -28.031 -15.977 1 97.44 16 LEU B O 1
ATOM 3160 N N . GLY B 1 17 ? -14.625 -29.25 -17.484 1 97.25 17 GLY B N 1
ATOM 3161 C CA . GLY B 1 17 ? -14.781 -30.375 -16.578 1 97.25 17 GLY B CA 1
ATOM 3162 C C . GLY B 1 17 ? -13.461 -30.969 -16.125 1 97.25 17 GLY B C 1
ATOM 3163 O O . GLY B 1 17 ? -13.289 -31.297 -14.945 1 97.25 17 GLY B O 1
ATOM 3164 N N . GLU B 1 18 ? -12.539 -31.125 -17.062 1 97.56 18 GLU B N 1
ATOM 3165 C CA . GLU B 1 18 ? -11.211 -31.641 -16.75 1 97.56 18 GLU B CA 1
ATOM 3166 C C . GLU B 1 18 ? -10.477 -30.703 -15.781 1 97.56 18 GLU B C 1
ATOM 3168 O O . GLU B 1 18 ? -9.812 -31.156 -14.852 1 97.56 18 GLU B O 1
ATOM 3173 N N . ILE B 1 19 ? -10.555 -29.422 -16.031 1 96.88 19 ILE B N 1
ATOM 3174 C CA . ILE B 1 19 ? -9.93 -28.438 -15.156 1 96.88 19 ILE B CA 1
ATOM 3175 C C . ILE B 1 19 ? -10.5 -28.562 -13.742 1 96.88 19 ILE B C 1
ATOM 3177 O O . ILE B 1 19 ? -9.758 -28.547 -12.766 1 96.88 19 ILE B O 1
ATOM 3181 N N . GLU B 1 20 ? -11.789 -28.703 -13.602 1 95.88 20 GLU B N 1
ATOM 3182 C CA . GLU B 1 20 ? -12.43 -28.859 -12.297 1 95.88 20 GLU B CA 1
ATOM 3183 C C . GLU B 1 20 ? -11.922 -30.094 -11.578 1 95.88 20 GLU B C 1
ATOM 3185 O O . GLU B 1 20 ? -11.656 -30.047 -10.375 1 95.88 20 GLU B O 1
ATOM 3190 N N . ASP B 1 21 ? -11.773 -31.141 -12.312 1 96.12 21 ASP B N 1
ATOM 3191 C CA . ASP B 1 21 ? -11.258 -32.375 -11.734 1 96.12 21 ASP B CA 1
ATOM 3192 C C . ASP B 1 21 ? -9.828 -32.188 -11.227 1 96.12 21 ASP B C 1
ATOM 3194 O O . ASP B 1 21 ? -9.484 -32.656 -10.133 1 96.12 21 ASP B O 1
ATOM 3198 N N . LEU B 1 22 ? -9.047 -31.578 -12.047 1 94.94 22 LEU B N 1
ATOM 3199 C CA . LEU B 1 22 ? -7.668 -31.312 -11.664 1 94.94 22 LEU B CA 1
ATOM 3200 C C . LEU B 1 22 ? -7.605 -30.438 -10.414 1 94.94 22 LEU B C 1
ATOM 3202 O O . LEU B 1 22 ? -6.848 -30.734 -9.484 1 94.94 22 LEU B O 1
ATOM 3206 N N . ARG B 1 23 ? -8.375 -29.375 -10.367 1 93.88 23 ARG B N 1
ATOM 3207 C CA . ARG B 1 23 ? -8.398 -28.469 -9.234 1 93.88 23 ARG B CA 1
ATOM 3208 C C . ARG B 1 23 ? -8.898 -29.156 -7.973 1 93.88 23 ARG B C 1
ATOM 3210 O O . ARG B 1 23 ? -8.383 -28.938 -6.879 1 93.88 23 ARG B O 1
ATOM 3217 N N . HIS B 1 24 ? -9.906 -29.938 -8.141 1 93.62 24 HIS B N 1
ATOM 3218 C CA . HIS B 1 24 ? -10.414 -30.703 -7.012 1 93.62 24 HIS B CA 1
ATOM 3219 C C . HIS B 1 24 ? -9.352 -31.656 -6.457 1 93.62 24 HIS B C 1
ATOM 3221 O O . HIS B 1 24 ? -9.156 -31.734 -5.242 1 93.62 24 HIS B O 1
ATOM 3227 N N . SER B 1 25 ? -8.734 -32.344 -7.359 1 93.19 25 SER B N 1
ATOM 3228 C CA . SER B 1 25 ? -7.66 -33.25 -6.961 1 93.19 25 SER B CA 1
ATOM 3229 C C . SER B 1 25 ? -6.547 -32.5 -6.246 1 93.19 25 SER B C 1
ATOM 3231 O O . SER B 1 25 ? -6.016 -32.969 -5.238 1 93.19 25 SER B O 1
ATOM 3233 N N . LEU B 1 26 ? -6.203 -31.406 -6.805 1 92.25 26 LEU B N 1
ATOM 3234 C CA . LEU B 1 26 ? -5.168 -30.578 -6.203 1 92.25 26 LEU B CA 1
ATOM 3235 C C . LEU B 1 26 ? -5.574 -30.125 -4.805 1 92.25 26 LEU B C 1
ATOM 3237 O O . LEU B 1 26 ? -4.762 -30.172 -3.877 1 92.25 26 LEU B O 1
ATOM 3241 N N . ARG B 1 27 ? -6.754 -29.688 -4.672 1 90.81 27 ARG B N 1
ATOM 3242 C CA . ARG B 1 27 ? -7.266 -29.25 -3.375 1 90.81 27 ARG B CA 1
ATOM 3243 C C . ARG B 1 27 ? -7.16 -30.375 -2.344 1 90.81 27 ARG B C 1
ATOM 3245 O O . ARG B 1 27 ? -6.73 -30.141 -1.21 1 90.81 27 ARG B O 1
ATOM 3252 N N . LEU B 1 28 ? -7.512 -31.578 -2.713 1 91.19 28 LEU B N 1
ATOM 3253 C CA . LEU B 1 28 ? -7.445 -32.719 -1.82 1 91.19 28 LEU B CA 1
ATOM 3254 C C . LEU B 1 28 ? -6.004 -33.062 -1.441 1 91.19 28 LEU B C 1
ATOM 3256 O O . LEU B 1 28 ? -5.715 -33.344 -0.281 1 91.19 28 LEU B O 1
ATOM 3260 N N . ARG B 1 29 ? -5.199 -32.969 -2.393 1 88.5 29 ARG B N 1
ATOM 3261 C CA . ARG B 1 29 ? -3.789 -33.25 -2.145 1 88.5 29 ARG B CA 1
ATOM 3262 C C . ARG B 1 29 ? -3.184 -32.219 -1.188 1 88.5 29 ARG B C 1
ATOM 3264 O O . ARG B 1 29 ? -2.41 -32.594 -0.297 1 88.5 29 ARG B O 1
ATOM 3271 N N . VAL B 1 30 ? -3.461 -30.984 -1.396 1 88.06 30 VAL B N 1
ATOM 3272 C CA . VAL B 1 30 ? -2.951 -29.906 -0.546 1 88.06 30 VAL B CA 1
ATOM 3273 C C . VAL B 1 30 ? -3.441 -30.109 0.886 1 88.06 30 VAL B C 1
ATOM 3275 O O . VAL B 1 30 ? -2.676 -29.938 1.839 1 88.06 30 VAL B O 1
ATOM 3278 N N . ARG B 1 31 ? -4.637 -30.516 1.059 1 86.75 31 ARG B N 1
ATOM 3279 C CA . ARG B 1 31 ? -5.227 -30.734 2.375 1 86.75 31 ARG B CA 1
ATOM 3280 C C . ARG B 1 31 ? -4.562 -31.906 3.09 1 86.75 31 ARG B C 1
ATOM 3282 O O . ARG B 1 31 ? -4.488 -31.938 4.32 1 86.75 31 ARG B O 1
ATOM 3289 N N . SER B 1 32 ? -4.09 -32.844 2.307 1 86.75 32 SER B N 1
ATOM 3290 C CA . SER B 1 32 ? -3.523 -34.062 2.881 1 86.75 32 SER B CA 1
ATOM 3291 C C . SER B 1 32 ? -2.021 -33.906 3.107 1 86.75 32 SER B C 1
ATOM 3293 O O . SER B 1 32 ? -1.387 -34.781 3.676 1 86.75 32 SER B O 1
ATOM 3295 N N . THR B 1 33 ? -1.494 -32.875 2.631 1 84.81 33 THR B N 1
ATOM 3296 C CA . THR B 1 33 ? -0.064 -32.625 2.762 1 84.81 33 THR B CA 1
ATOM 3297 C C . THR B 1 33 ? 0.236 -31.875 4.062 1 84.81 33 THR B C 1
ATOM 3299 O O . THR B 1 33 ? -0.531 -31.016 4.477 1 84.81 33 THR B O 1
ATOM 3302 N N . PRO B 1 34 ? 1.36 -32.25 4.676 1 79.88 34 PRO B N 1
ATOM 3303 C CA . PRO B 1 34 ? 1.725 -31.562 5.902 1 79.88 34 PRO B CA 1
ATOM 3304 C C . PRO B 1 34 ? 1.781 -30.047 5.715 1 79.88 34 PRO B C 1
ATOM 3306 O O . PRO B 1 34 ? 2.211 -29.562 4.664 1 79.88 34 PRO B O 1
ATOM 3309 N N . VAL B 1 35 ? 1.415 -29.344 6.734 1 79.12 35 VAL B N 1
ATOM 3310 C CA . VAL B 1 35 ? 1.237 -27.891 6.719 1 79.12 35 VAL B CA 1
ATOM 3311 C C . VAL B 1 35 ? 2.553 -27.203 6.348 1 79.12 35 VAL B C 1
ATOM 3313 O O . VAL B 1 35 ? 2.566 -26.25 5.574 1 79.12 35 VAL B O 1
ATOM 3316 N N . LYS B 1 36 ? 3.621 -27.688 6.898 1 76 36 LYS B N 1
ATOM 3317 C CA . LYS B 1 36 ? 4.93 -27.094 6.633 1 76 36 LYS B CA 1
ATOM 3318 C C . LYS B 1 36 ? 5.262 -27.125 5.145 1 76 36 LYS B C 1
ATOM 3320 O O . LYS B 1 36 ? 5.777 -26.156 4.59 1 76 36 LYS B O 1
ATOM 3325 N N . TRP B 1 37 ? 4.852 -28.188 4.559 1 77.81 37 TRP B N 1
ATOM 3326 C CA . TRP B 1 37 ? 5.117 -28.359 3.133 1 77.81 37 TRP B CA 1
ATOM 3327 C C . TRP B 1 37 ? 4.199 -27.469 2.297 1 77.81 37 TRP B C 1
ATOM 3329 O O . TRP B 1 37 ? 4.625 -26.906 1.286 1 77.81 37 TRP B O 1
ATOM 3339 N N . THR B 1 38 ? 3.033 -27.422 2.732 1 83.31 38 THR B N 1
ATOM 3340 C CA . THR B 1 38 ? 2.057 -26.625 2.006 1 83.31 38 THR B CA 1
ATOM 3341 C C . THR B 1 38 ? 2.438 -25.141 2.039 1 83.31 38 THR B C 1
ATOM 3343 O O . THR B 1 38 ? 2.258 -24.422 1.052 1 83.31 38 THR B O 1
ATOM 3346 N N . GLU B 1 39 ? 2.969 -24.734 3.135 1 84.12 39 GLU B N 1
ATOM 3347 C CA . GLU B 1 39 ? 3.375 -23.344 3.266 1 84.12 39 GLU B CA 1
ATOM 3348 C C . GLU B 1 39 ? 4.535 -23.016 2.328 1 84.12 39 GLU B C 1
ATOM 3350 O O . GLU B 1 39 ? 4.57 -21.938 1.732 1 84.12 39 GLU B O 1
ATOM 3355 N N . ARG B 1 40 ? 5.434 -23.875 2.199 1 84.56 40 ARG B N 1
ATOM 3356 C CA . ARG B 1 40 ? 6.559 -23.688 1.291 1 84.56 40 ARG B CA 1
ATOM 3357 C C . ARG B 1 40 ? 6.09 -23.641 -0.159 1 84.56 40 ARG B C 1
ATOM 3359 O O . ARG B 1 40 ? 6.582 -22.812 -0.944 1 84.56 40 ARG B O 1
ATOM 3366 N N . LEU B 1 41 ? 5.223 -24.547 -0.444 1 87.75 41 LEU B N 1
ATOM 3367 C CA . LEU B 1 41 ? 4.664 -24.562 -1.792 1 87.75 41 LEU B CA 1
ATOM 3368 C C . LEU B 1 41 ? 3.936 -23.266 -2.09 1 87.75 41 LEU B C 1
ATOM 3370 O O . LEU B 1 41 ? 4.082 -22.703 -3.176 1 87.75 41 LEU B O 1
ATOM 3374 N N . ARG B 1 42 ? 3.178 -22.797 -1.146 1 89.75 42 ARG B N 1
ATOM 3375 C CA . ARG B 1 42 ? 2.449 -21.547 -1.302 1 89.75 42 ARG B CA 1
ATOM 3376 C C . ARG B 1 42 ? 3.404 -20.375 -1.551 1 89.75 42 ARG B C 1
ATOM 3378 O O . ARG B 1 42 ? 3.162 -19.547 -2.428 1 89.75 42 ARG B O 1
ATOM 3385 N N . ASN B 1 43 ? 4.445 -20.391 -0.797 1 89.25 43 ASN B N 1
ATOM 3386 C CA . ASN B 1 43 ? 5.445 -19.344 -0.956 1 89.25 43 ASN B CA 1
ATOM 3387 C C . ASN B 1 43 ? 6.098 -19.391 -2.334 1 89.25 43 ASN B C 1
ATOM 3389 O O . ASN B 1 43 ? 6.297 -18.344 -2.971 1 89.25 43 ASN B O 1
ATOM 3393 N N . PHE B 1 44 ? 6.398 -20.578 -2.723 1 91.38 44 PHE B N 1
ATOM 3394 C CA . PHE B 1 44 ? 6.988 -20.75 -4.043 1 91.38 44 PHE B CA 1
ATOM 3395 C C . PHE B 1 44 ? 6.035 -20.266 -5.133 1 91.38 44 PHE B C 1
ATOM 3397 O O . PHE B 1 44 ? 6.438 -19.531 -6.039 1 91.38 44 PHE B O 1
ATOM 3404 N N . LEU B 1 45 ? 4.793 -20.703 -5.047 1 93.81 45 LEU B N 1
ATOM 3405 C CA . LEU B 1 45 ? 3.814 -20.375 -6.078 1 93.81 45 LEU B CA 1
ATOM 3406 C C . LEU B 1 45 ? 3.586 -18.875 -6.148 1 93.81 45 LEU B C 1
ATOM 3408 O O . LEU B 1 45 ? 3.441 -18.312 -7.238 1 93.81 45 LEU B O 1
ATOM 3412 N N . THR B 1 46 ? 3.57 -18.219 -5.031 1 94 46 THR B N 1
ATOM 3413 C CA . THR B 1 46 ? 3.443 -16.766 -4.988 1 94 46 THR B CA 1
ATOM 3414 C C . THR B 1 46 ? 4.641 -16.094 -5.656 1 94 46 THR B C 1
ATOM 3416 O O . THR B 1 46 ? 4.473 -15.227 -6.512 1 94 46 THR B O 1
ATOM 3419 N N . ALA B 1 47 ? 5.809 -16.547 -5.289 1 95 47 ALA B N 1
ATOM 3420 C CA . ALA B 1 47 ? 7.035 -15.977 -5.855 1 95 47 ALA B CA 1
ATOM 3421 C C . ALA B 1 47 ? 7.09 -16.203 -7.367 1 95 47 ALA B C 1
ATOM 3423 O O . ALA B 1 47 ? 7.512 -15.312 -8.109 1 95 47 ALA B O 1
ATOM 3424 N N . ASP B 1 48 ? 6.707 -17.375 -7.719 1 95.19 48 ASP B N 1
ATOM 3425 C CA . ASP B 1 48 ? 6.715 -17.734 -9.133 1 95.19 48 ASP B CA 1
ATOM 3426 C C . ASP B 1 48 ? 5.758 -16.859 -9.93 1 95.19 48 ASP B C 1
ATOM 3428 O O . ASP B 1 48 ? 6.09 -16.406 -11.031 1 95.19 48 ASP B O 1
ATOM 3432 N N . ALA B 1 49 ? 4.57 -16.625 -9.406 1 95.44 49 ALA B N 1
ATOM 3433 C CA . ALA B 1 49 ? 3.59 -15.758 -10.047 1 95.44 49 ALA B CA 1
ATOM 3434 C C . ALA B 1 49 ? 4.105 -14.328 -10.148 1 95.44 49 ALA B C 1
ATOM 3436 O O . ALA B 1 49 ? 3.973 -13.68 -11.188 1 95.44 49 ALA B O 1
ATOM 3437 N N . VAL B 1 50 ? 4.695 -13.867 -9.086 1 96.19 50 VAL B N 1
ATOM 3438 C CA . VAL B 1 50 ? 5.23 -12.508 -9.047 1 96.19 50 VAL B CA 1
ATOM 3439 C C . VAL B 1 50 ? 6.348 -12.359 -10.078 1 96.19 50 VAL B C 1
ATOM 3441 O O . VAL B 1 50 ? 6.359 -11.406 -10.852 1 96.19 50 VAL B O 1
ATOM 3444 N N . ALA B 1 51 ? 7.223 -13.281 -10.086 1 96.5 51 ALA B N 1
ATOM 3445 C CA . ALA B 1 51 ? 8.344 -13.25 -11.023 1 96.5 51 ALA B CA 1
ATOM 3446 C C . ALA B 1 51 ? 7.848 -13.258 -12.469 1 96.5 51 ALA B C 1
ATOM 3448 O O . ALA B 1 51 ? 8.289 -12.445 -13.281 1 96.5 51 ALA B O 1
ATOM 3449 N N . ALA B 1 52 ? 6.969 -14.133 -12.742 1 96.19 52 ALA B N 1
ATOM 3450 C CA . ALA B 1 52 ? 6.477 -14.312 -14.102 1 96.19 52 ALA B CA 1
ATOM 3451 C C . ALA B 1 52 ? 5.707 -13.086 -14.578 1 96.19 52 ALA B C 1
ATOM 3453 O O . ALA B 1 52 ? 5.945 -12.586 -15.68 1 96.19 52 ALA B O 1
ATOM 3454 N N . SER B 1 53 ? 4.805 -12.602 -13.781 1 96.69 53 SER B N 1
ATOM 3455 C CA . SER B 1 53 ? 4 -11.445 -14.164 1 96.69 53 SER B CA 1
ATOM 3456 C C . SER B 1 53 ? 4.875 -10.219 -14.391 1 96.69 53 SER B C 1
ATOM 3458 O O . SER B 1 53 ? 4.652 -9.461 -15.336 1 96.69 53 SER B O 1
ATOM 3460 N N . ASN B 1 54 ? 5.859 -10.008 -13.562 1 95.88 54 ASN B N 1
ATOM 3461 C CA . ASN B 1 54 ? 6.785 -8.891 -13.727 1 95.88 54 ASN B CA 1
ATOM 3462 C C . ASN B 1 54 ? 7.641 -9.055 -14.977 1 95.88 54 ASN B C 1
ATOM 3464 O O . ASN B 1 54 ? 7.941 -8.07 -15.664 1 95.88 54 ASN B O 1
ATOM 3468 N N . SER B 1 55 ? 8.008 -10.305 -15.219 1 95 55 SER B N 1
ATOM 3469 C CA . SER B 1 55 ? 8.867 -10.555 -16.359 1 95 55 SER B CA 1
ATOM 3470 C C . SER B 1 55 ? 8.164 -10.211 -17.672 1 95 55 SER B C 1
ATOM 3472 O O . SER B 1 55 ? 8.805 -9.758 -18.625 1 95 55 SER B O 1
ATOM 3474 N N . ILE B 1 56 ? 6.91 -10.477 -17.75 1 93.31 56 ILE B N 1
ATOM 3475 C CA . ILE B 1 56 ? 6.105 -10.141 -18.922 1 93.31 56 ILE B CA 1
ATOM 3476 C C . ILE B 1 56 ? 6.195 -8.648 -19.203 1 93.31 56 ILE B C 1
ATOM 3478 O O . ILE B 1 56 ? 6.133 -8.219 -20.359 1 93.31 56 ILE B O 1
ATOM 3482 N N . GLU B 1 57 ? 6.434 -7.805 -18.156 1 92.44 57 GLU B N 1
ATOM 3483 C CA . GLU B 1 57 ? 6.52 -6.355 -18.281 1 92.44 57 GLU B CA 1
ATOM 3484 C C . GLU B 1 57 ? 7.965 -5.902 -18.469 1 92.44 57 GLU B C 1
ATOM 3486 O O . GLU B 1 57 ? 8.242 -4.699 -18.5 1 92.44 57 GLU B O 1
ATOM 3491 N N . GLY B 1 58 ? 8.914 -6.816 -18.406 1 91.19 58 GLY B N 1
ATOM 3492 C CA . GLY B 1 58 ? 10.305 -6.473 -18.656 1 91.19 58 GLY B CA 1
ATOM 3493 C C . GLY B 1 58 ? 11.133 -6.391 -17.391 1 91.19 58 GLY B C 1
ATOM 3494 O O . GLY B 1 58 ? 12.32 -6.066 -17.438 1 91.19 58 GLY B O 1
ATOM 3495 N N . PHE B 1 59 ? 10.57 -6.691 -16.219 1 93.69 59 PHE B N 1
ATOM 3496 C CA . PHE B 1 59 ? 11.305 -6.75 -14.969 1 93.69 59 PHE B CA 1
ATOM 3497 C C . PHE B 1 59 ? 11.703 -8.18 -14.641 1 93.69 59 PHE B C 1
ATOM 3499 O O . PHE B 1 59 ? 10.852 -9.008 -14.305 1 93.69 59 PHE B O 1
ATOM 3506 N N . THR B 1 60 ? 12.953 -8.43 -14.68 1 92.81 60 THR B N 1
ATOM 3507 C CA . THR B 1 60 ? 13.367 -9.828 -14.633 1 92.81 60 THR B CA 1
ATOM 3508 C C . THR B 1 60 ? 14.086 -10.133 -13.32 1 92.81 60 THR B C 1
ATOM 3510 O O . THR B 1 60 ? 15.219 -9.688 -13.109 1 92.81 60 THR B O 1
ATOM 3513 N N . VAL B 1 61 ? 13.508 -10.82 -12.477 1 94.19 61 VAL B N 1
ATOM 3514 C CA . VAL B 1 61 ? 14.023 -11.398 -11.242 1 94.19 61 VAL B CA 1
ATOM 3515 C C . VAL B 1 61 ? 13.664 -12.883 -11.172 1 94.19 61 VAL B C 1
ATOM 3517 O O . VAL B 1 61 ? 12.516 -13.258 -11.438 1 94.19 61 VAL B O 1
ATOM 3520 N N . SER B 1 62 ? 14.641 -13.695 -10.891 1 94.25 62 SER B N 1
ATOM 3521 C CA . SER B 1 62 ? 14.367 -15.125 -10.82 1 94.25 62 SER B CA 1
ATOM 3522 C C . SER B 1 62 ? 13.422 -15.453 -9.672 1 94.25 62 SER B C 1
ATOM 3524 O O . SER B 1 62 ? 13.344 -14.711 -8.695 1 94.25 62 SER B O 1
ATOM 3526 N N . THR B 1 63 ? 12.703 -16.594 -9.828 1 94.31 63 THR B N 1
ATOM 3527 C CA . THR B 1 63 ? 11.758 -17.016 -8.797 1 94.31 63 THR B CA 1
ATOM 3528 C C . THR B 1 63 ? 12.461 -17.172 -7.453 1 94.31 63 THR B C 1
ATOM 3530 O O . THR B 1 63 ? 11.938 -16.75 -6.418 1 94.31 63 THR B O 1
ATOM 3533 N N . VAL B 1 64 ? 13.633 -17.75 -7.441 1 92.94 64 VAL B N 1
ATOM 3534 C CA . VAL B 1 64 ? 14.359 -18 -6.203 1 92.94 64 VAL B CA 1
ATOM 3535 C C . VAL B 1 64 ? 14.773 -16.672 -5.574 1 92.94 64 VAL B C 1
ATOM 3537 O O . VAL B 1 64 ? 14.734 -16.516 -4.352 1 92.94 64 VAL B O 1
ATOM 3540 N N . ASP B 1 65 ? 15.164 -15.742 -6.367 1 93.5 65 ASP B N 1
ATOM 3541 C CA . ASP B 1 65 ? 15.508 -14.414 -5.863 1 93.5 65 ASP B CA 1
ATOM 3542 C C . ASP B 1 65 ? 14.273 -13.695 -5.332 1 93.5 65 ASP B C 1
ATOM 3544 O O . ASP B 1 65 ? 14.352 -12.969 -4.332 1 93.5 65 ASP B O 1
ATOM 3548 N N . VAL B 1 66 ? 13.148 -13.844 -6.004 1 94.81 66 VAL B N 1
ATOM 3549 C CA . VAL B 1 66 ? 11.906 -13.266 -5.508 1 94.81 66 VAL B CA 1
ATOM 3550 C C . VAL B 1 66 ? 11.562 -13.867 -4.145 1 94.81 66 VAL B C 1
ATOM 3552 O O . VAL B 1 66 ? 11.18 -13.148 -3.221 1 94.81 66 VAL B O 1
ATOM 3555 N N . GLU B 1 67 ? 11.695 -15.156 -4 1 93.06 67 GLU B N 1
ATOM 3556 C CA . GLU B 1 67 ? 11.461 -15.797 -2.709 1 93.06 67 GLU B CA 1
ATOM 3557 C C . GLU B 1 67 ? 12.312 -15.164 -1.613 1 93.06 67 GLU B C 1
ATOM 3559 O O . GLU B 1 67 ? 11.82 -14.898 -0.514 1 93.06 67 GLU B O 1
ATOM 3564 N N . ASP B 1 68 ? 13.562 -14.977 -1.903 1 91.75 68 ASP B N 1
ATOM 3565 C CA . ASP B 1 68 ? 14.469 -14.359 -0.943 1 91.75 68 ASP B CA 1
ATOM 3566 C C . ASP B 1 68 ? 14.008 -12.953 -0.567 1 91.75 68 ASP B C 1
ATOM 3568 O O . ASP B 1 68 ? 14.023 -12.578 0.607 1 91.75 68 ASP B O 1
ATOM 3572 N N . LEU B 1 69 ? 13.625 -12.258 -1.555 1 90.5 69 LEU B N 1
ATOM 3573 C CA . LEU B 1 69 ? 13.141 -10.898 -1.316 1 90.5 69 LEU B CA 1
ATOM 3574 C C . LEU B 1 69 ? 11.906 -10.906 -0.424 1 90.5 69 LEU B C 1
ATOM 3576 O O . LEU B 1 69 ? 11.781 -10.07 0.474 1 90.5 69 LEU B O 1
ATOM 3580 N N . LEU B 1 70 ? 11.023 -11.82 -0.695 1 87.81 70 LEU B N 1
ATOM 3581 C CA . LEU B 1 70 ? 9.789 -11.922 0.07 1 87.81 70 LEU B CA 1
ATOM 3582 C C . LEU B 1 70 ? 10.078 -12.258 1.528 1 87.81 70 LEU B C 1
ATOM 3584 O O . LEU B 1 70 ? 9.312 -11.883 2.42 1 87.81 70 LEU B O 1
ATOM 3588 N N . GLU B 1 71 ? 11.18 -12.898 1.728 1 86.44 71 GLU B N 1
ATOM 3589 C CA . GLU B 1 71 ? 11.578 -13.281 3.078 1 86.44 71 GLU B CA 1
ATOM 3590 C C . GLU B 1 71 ? 12.375 -12.172 3.76 1 86.44 71 GLU B C 1
ATOM 3592 O O . GLU B 1 71 ? 12.844 -12.336 4.887 1 86.44 71 GLU B O 1
ATOM 3597 N N . GLY B 1 72 ? 12.609 -11.047 3.035 1 83 72 GLY B N 1
ATOM 3598 C CA . GLY B 1 72 ? 13.234 -9.883 3.643 1 83 72 GLY B CA 1
ATOM 3599 C C . GLY B 1 72 ? 14.734 -9.828 3.418 1 83 72 GLY B C 1
ATOM 3600 O O . GLY B 1 72 ? 15.43 -9.023 4.039 1 83 72 GLY B O 1
ATOM 3601 N N . GLU B 1 73 ? 15.18 -10.742 2.57 1 84.56 73 GLU B N 1
ATOM 3602 C CA . GLU B 1 73 ? 16.609 -10.711 2.275 1 84.56 73 GLU B CA 1
ATOM 3603 C C . GLU B 1 73 ? 17 -9.422 1.554 1 84.56 73 GLU B C 1
ATOM 3605 O O . GLU B 1 73 ? 16.438 -9.102 0.503 1 84.56 73 GLU B O 1
ATOM 3610 N N . ARG B 1 74 ? 18.016 -8.68 2.043 1 79.81 74 ARG B N 1
ATOM 3611 C CA . ARG B 1 74 ? 18.406 -7.387 1.498 1 79.81 74 ARG B CA 1
ATOM 3612 C C . ARG B 1 74 ? 19.547 -7.535 0.5 1 79.81 74 ARG B C 1
ATOM 3614 O O . ARG B 1 74 ? 19.75 -6.664 -0.346 1 79.81 74 ARG B O 1
ATOM 3621 N N . ASP B 1 75 ? 20.266 -8.633 0.67 1 82.75 75 ASP B N 1
ATOM 3622 C CA . ASP B 1 75 ? 21.469 -8.797 -0.136 1 82.75 75 ASP B CA 1
ATOM 3623 C C . ASP B 1 75 ? 21.219 -9.695 -1.342 1 82.75 75 ASP B C 1
ATOM 3625 O O . ASP B 1 75 ? 21.969 -10.633 -1.599 1 82.75 75 ASP B O 1
ATOM 3629 N N . VAL B 1 76 ? 20.172 -9.461 -2.035 1 86.31 76 VAL B N 1
ATOM 3630 C CA . VAL B 1 76 ? 19.875 -10.164 -3.279 1 86.31 76 VAL B CA 1
ATOM 3631 C C . VAL B 1 76 ? 20.422 -9.367 -4.465 1 86.31 76 VAL B C 1
ATOM 3633 O O . VAL B 1 76 ? 20.281 -8.141 -4.512 1 86.31 76 VAL B O 1
ATOM 3636 N N . ASP B 1 77 ? 21.062 -10.008 -5.359 1 86.06 77 ASP B N 1
ATOM 3637 C CA . ASP B 1 77 ? 21.688 -9.352 -6.5 1 86.06 77 ASP B CA 1
ATOM 3638 C C . ASP B 1 77 ? 20.672 -9.016 -7.578 1 86.06 77 ASP B C 1
ATOM 3640 O O . ASP B 1 77 ? 20.578 -9.703 -8.594 1 86.06 77 ASP B O 1
ATOM 3644 N N . VAL B 1 78 ? 19.953 -8 -7.418 1 91.69 78 VAL B N 1
ATOM 3645 C CA . VAL B 1 78 ? 18.953 -7.492 -8.352 1 91.69 78 VAL B CA 1
ATOM 3646 C C . VAL B 1 78 ? 19.047 -5.973 -8.438 1 91.69 78 VAL B C 1
ATOM 3648 O O . VAL B 1 78 ? 19.5 -5.316 -7.492 1 91.69 78 VAL B O 1
ATOM 3651 N N . SER B 1 79 ? 18.75 -5.434 -9.602 1 93.62 79 SER B N 1
ATOM 3652 C CA . SER B 1 79 ? 18.734 -3.982 -9.734 1 93.62 79 SER B CA 1
ATOM 3653 C C . SER B 1 79 ? 17.734 -3.35 -8.781 1 93.62 79 SER B C 1
ATOM 3655 O O . SER B 1 79 ? 16.781 -4.004 -8.344 1 93.62 79 SER B O 1
ATOM 3657 N N . GLU B 1 80 ? 17.953 -2.125 -8.422 1 91.19 80 GLU B N 1
ATOM 3658 C CA . GLU B 1 80 ? 17.031 -1.405 -7.543 1 91.19 80 GLU B CA 1
ATOM 3659 C C . GLU B 1 80 ? 15.648 -1.308 -8.164 1 91.19 80 GLU B C 1
ATOM 3661 O O . GLU B 1 80 ? 14.641 -1.433 -7.461 1 91.19 80 GLU B O 1
ATOM 3666 N N . GLU B 1 81 ? 15.609 -1.093 -9.383 1 93.94 81 GLU B N 1
ATOM 3667 C CA . GLU B 1 81 ? 14.328 -1.008 -10.086 1 93.94 81 GLU B CA 1
ATOM 3668 C C . GLU B 1 81 ? 13.57 -2.33 -10.008 1 93.94 81 GLU B C 1
ATOM 3670 O O . GLU B 1 81 ? 12.391 -2.354 -9.648 1 93.94 81 GLU B O 1
ATOM 3675 N N . ASP B 1 82 ? 14.25 -3.396 -10.32 1 95.5 82 ASP B N 1
ATOM 3676 C CA . ASP B 1 82 ? 13.625 -4.719 -10.266 1 95.5 82 ASP B CA 1
ATOM 3677 C C . ASP B 1 82 ? 13.164 -5.051 -8.852 1 95.5 82 ASP B C 1
ATOM 3679 O O . ASP B 1 82 ? 12.109 -5.664 -8.672 1 95.5 82 ASP B O 1
ATOM 3683 N N . ARG B 1 83 ? 13.984 -4.707 -7.969 1 94.69 83 ARG B N 1
ATOM 3684 C CA . ARG B 1 83 ? 13.641 -4.938 -6.57 1 94.69 83 ARG B CA 1
ATOM 3685 C C . ARG B 1 83 ? 12.359 -4.203 -6.188 1 94.69 83 ARG B C 1
ATOM 3687 O O . ARG B 1 83 ? 11.453 -4.797 -5.605 1 94.69 83 ARG B O 1
ATOM 3694 N N . GLU B 1 84 ? 12.258 -2.941 -6.512 1 93.94 84 GLU B N 1
ATOM 3695 C CA . GLU B 1 84 ? 11.102 -2.131 -6.16 1 93.94 84 GLU B CA 1
ATOM 3696 C C . GLU B 1 84 ? 9.828 -2.662 -6.824 1 93.94 84 GLU B C 1
ATOM 3698 O O . GLU B 1 84 ? 8.781 -2.752 -6.184 1 93.94 84 GLU B O 1
ATOM 3703 N N . GLU B 1 85 ? 9.977 -3.008 -8.094 1 96.31 85 GLU B N 1
ATOM 3704 C CA . GLU B 1 85 ? 8.836 -3.553 -8.82 1 96.31 85 GLU B CA 1
ATOM 3705 C C . GLU B 1 85 ? 8.359 -4.867 -8.195 1 96.31 85 GLU B C 1
ATOM 3707 O O . GLU B 1 85 ? 7.156 -5.102 -8.078 1 96.31 85 GLU B O 1
ATOM 3712 N N . THR B 1 86 ? 9.312 -5.66 -7.852 1 96.12 86 THR B N 1
ATOM 3713 C CA . THR B 1 86 ? 9 -6.965 -7.277 1 96.12 86 THR B CA 1
ATOM 3714 C C . THR B 1 86 ? 8.312 -6.812 -5.922 1 96.12 86 THR B C 1
ATOM 3716 O O . THR B 1 86 ? 7.285 -7.441 -5.664 1 96.12 86 THR B O 1
ATOM 3719 N N . LEU B 1 87 ? 8.82 -5.961 -5.082 1 93.94 87 LEU B N 1
ATOM 3720 C CA . LEU B 1 87 ? 8.266 -5.77 -3.746 1 93.94 87 LEU B CA 1
ATOM 3721 C C . LEU B 1 87 ? 6.891 -5.121 -3.812 1 93.94 87 LEU B C 1
ATOM 3723 O O . LEU B 1 87 ? 6.004 -5.453 -3.021 1 93.94 87 LEU B O 1
ATOM 3727 N N . ALA B 1 88 ? 6.73 -4.215 -4.719 1 95.31 88 ALA B N 1
ATOM 3728 C CA . ALA B 1 88 ? 5.422 -3.59 -4.902 1 95.31 88 ALA B CA 1
ATOM 3729 C C . ALA B 1 88 ? 4.375 -4.625 -5.297 1 95.31 88 ALA B C 1
ATOM 3731 O O . ALA B 1 88 ? 3.279 -4.66 -4.73 1 95.31 88 ALA B O 1
ATOM 3732 N N . TYR B 1 89 ? 4.707 -5.465 -6.23 1 96.38 89 TYR B N 1
ATOM 3733 C CA . TYR B 1 89 ? 3.789 -6.512 -6.664 1 96.38 89 TYR B CA 1
ATOM 3734 C C . TYR B 1 89 ? 3.471 -7.465 -5.52 1 96.38 89 TYR B C 1
ATOM 3736 O O . TYR B 1 89 ? 2.32 -7.883 -5.352 1 96.38 89 TYR B O 1
ATOM 3744 N N . GLN B 1 90 ? 4.484 -7.789 -4.832 1 93.38 90 GLN B N 1
ATOM 3745 C CA . GLN B 1 90 ? 4.301 -8.695 -3.701 1 93.38 90 GLN B CA 1
ATOM 3746 C C . GLN B 1 90 ? 3.332 -8.109 -2.678 1 93.38 90 GLN B C 1
ATOM 3748 O O . GLN B 1 90 ? 2.469 -8.812 -2.154 1 93.38 90 GLN B O 1
ATOM 3753 N N . ARG B 1 91 ? 3.49 -6.879 -2.354 1 92.69 91 ARG B N 1
ATOM 3754 C CA . ARG B 1 91 ? 2.607 -6.23 -1.388 1 92.69 91 ARG B CA 1
ATOM 3755 C C . ARG B 1 91 ? 1.158 -6.27 -1.859 1 92.69 91 ARG B C 1
ATOM 3757 O O . ARG B 1 91 ? 0.253 -6.57 -1.077 1 92.69 91 ARG B O 1
ATOM 3764 N N . MET B 1 92 ? 1.005 -5.941 -3.07 1 96.06 92 MET B N 1
ATOM 3765 C CA . MET B 1 92 ? -0.339 -5.973 -3.641 1 96.06 92 MET B CA 1
ATOM 3766 C C . MET B 1 92 ? -0.904 -7.391 -3.623 1 96.06 92 MET B C 1
ATOM 3768 O O . MET B 1 92 ? -2.041 -7.605 -3.203 1 96.06 92 MET B O 1
ATOM 3772 N N . MET B 1 93 ? -0.09 -8.336 -4.031 1 94.25 93 MET B N 1
ATOM 3773 C CA . MET B 1 93 ? -0.525 -9.727 -4.105 1 94.25 93 MET B CA 1
ATOM 3774 C C . MET B 1 93 ? -0.86 -10.266 -2.717 1 94.25 93 MET B C 1
ATOM 3776 O O . MET B 1 93 ? -1.793 -11.055 -2.561 1 94.25 93 MET B O 1
ATOM 3780 N N . THR B 1 94 ? -0.083 -9.93 -1.771 1 93.75 94 THR B N 1
ATOM 3781 C CA . THR B 1 94 ? -0.373 -10.359 -0.408 1 93.75 94 THR B CA 1
ATOM 3782 C C . THR B 1 94 ? -1.756 -9.883 0.027 1 93.75 94 THR B C 1
ATOM 3784 O O . THR B 1 94 ? -2.52 -10.641 0.627 1 93.75 94 THR B O 1
ATOM 3787 N N . TYR B 1 95 ? -2.035 -8.664 -0.252 1 96.5 95 TYR B N 1
ATOM 3788 C CA . TYR B 1 95 ? -3.371 -8.18 0.076 1 96.5 95 TYR B CA 1
ATOM 3789 C C . TYR B 1 95 ? -4.438 -8.977 -0.665 1 96.5 95 TYR B C 1
ATOM 3791 O O . TYR B 1 95 ? -5.422 -9.414 -0.066 1 96.5 95 TYR B O 1
ATOM 3799 N N . LEU B 1 96 ? -4.223 -9.141 -1.947 1 95.19 96 LEU B N 1
ATOM 3800 C CA . LEU B 1 96 ? -5.152 -9.891 -2.781 1 95.19 96 LEU B CA 1
ATOM 3801 C C . LEU B 1 96 ? -5.422 -11.273 -2.186 1 95.19 96 LEU B C 1
ATOM 3803 O O . LEU B 1 96 ? -6.566 -11.734 -2.168 1 95.19 96 LEU B O 1
ATOM 3807 N N . GLN B 1 97 ? -4.434 -11.898 -1.728 1 92.62 97 GLN B N 1
ATOM 3808 C CA . GLN B 1 97 ? -4.547 -13.242 -1.162 1 92.62 97 GLN B CA 1
ATOM 3809 C C . GLN B 1 97 ? -5.43 -13.234 0.083 1 92.62 97 GLN B C 1
ATOM 3811 O O . GLN B 1 97 ? -6.141 -14.211 0.348 1 92.62 97 GLN B O 1
ATOM 3816 N N . THR B 1 98 ? -5.414 -12.148 0.816 1 94.25 98 THR B N 1
ATOM 3817 C CA . THR B 1 98 ? -6.215 -12.086 2.033 1 94.25 98 THR B CA 1
ATOM 3818 C C . THR B 1 98 ? -7.691 -11.891 1.702 1 94.25 98 THR B C 1
ATOM 3820 O O . THR B 1 98 ? -8.562 -12.125 2.547 1 94.25 98 THR B O 1
ATOM 3823 N N . LEU B 1 99 ? -8.008 -11.492 0.502 1 95.12 99 LEU B N 1
ATOM 3824 C CA . LEU B 1 99 ? -9.367 -11.102 0.133 1 95.12 99 LEU B CA 1
ATOM 3825 C C . LEU B 1 99 ? -10.156 -12.305 -0.377 1 95.12 99 LEU B C 1
ATOM 3827 O O . LEU B 1 99 ? -11.359 -12.203 -0.629 1 95.12 99 LEU B O 1
ATOM 3831 N N . HIS B 1 100 ? -9.547 -13.43 -0.517 1 92.31 100 HIS B N 1
ATOM 3832 C CA . HIS B 1 100 ? -10.133 -14.57 -1.214 1 92.31 100 HIS B CA 1
ATOM 3833 C C . HIS B 1 100 ? -11.383 -15.07 -0.497 1 92.31 100 HIS B C 1
ATOM 3835 O O . HIS B 1 100 ? -12.281 -15.633 -1.128 1 92.31 100 HIS B O 1
ATOM 3841 N N . ASP B 1 101 ? -11.531 -14.828 0.781 1 90.75 101 ASP B N 1
ATOM 3842 C CA . ASP B 1 101 ? -12.664 -15.383 1.514 1 90.75 101 ASP B CA 1
ATOM 3843 C C . ASP B 1 101 ? -13.383 -14.305 2.322 1 90.75 101 ASP B C 1
ATOM 3845 O O . ASP B 1 101 ? -14.102 -14.609 3.275 1 90.75 101 ASP B O 1
ATOM 3849 N N . VAL B 1 102 ? -13.125 -13.102 2.027 1 92.62 102 VAL B N 1
ATOM 3850 C CA . VAL B 1 102 ? -13.797 -12 2.723 1 92.62 102 VAL B CA 1
ATOM 3851 C C . VAL B 1 102 ? -15.281 -11.992 2.371 1 92.62 102 VAL B C 1
ATOM 3853 O O . VAL B 1 102 ? -15.648 -11.938 1.194 1 92.62 102 VAL B O 1
ATOM 3856 N N . ALA B 1 103 ? -16.141 -12.023 3.383 1 91.31 103 ALA B N 1
ATOM 3857 C CA . ALA B 1 103 ? -17.578 -12.109 3.162 1 91.31 103 ALA B CA 1
ATOM 3858 C C . ALA B 1 103 ? -18.141 -10.773 2.678 1 91.31 103 ALA B C 1
ATOM 3860 O O . ALA B 1 103 ? -18.922 -10.727 1.718 1 91.31 103 ALA B O 1
ATOM 3861 N N . ASP B 1 104 ? -17.797 -9.719 3.371 1 94.06 104 ASP B N 1
ATOM 3862 C CA . ASP B 1 104 ? -18.25 -8.383 2.998 1 94.06 104 ASP B CA 1
ATOM 3863 C C . ASP B 1 104 ? -17.344 -7.781 1.924 1 94.06 104 ASP B C 1
ATOM 3865 O O . ASP B 1 104 ? -16.641 -6.809 2.182 1 94.06 104 ASP B O 1
ATOM 3869 N N . PHE B 1 105 ? -17.406 -8.391 0.765 1 94.94 105 PHE B N 1
ATOM 3870 C CA . PHE B 1 105 ? -16.516 -7.992 -0.319 1 94.94 105 PHE B CA 1
ATOM 3871 C C . PHE B 1 105 ? -17.312 -7.578 -1.551 1 94.94 105 PHE B C 1
ATOM 3873 O O . PHE B 1 105 ? -18.328 -8.203 -1.884 1 94.94 105 PHE B O 1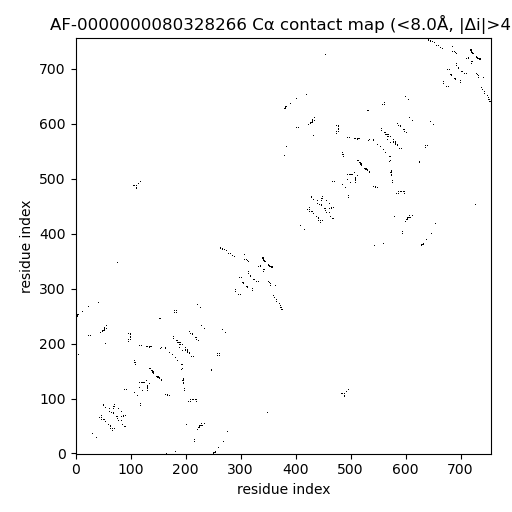
ATOM 3880 N N . ARG B 1 106 ? -16.906 -6.48 -2.225 1 96 106 ARG B N 1
ATOM 3881 C CA . ARG B 1 106 ? -17.406 -6.066 -3.533 1 96 106 ARG B CA 1
ATOM 3882 C C . ARG B 1 106 ? -16.281 -5.492 -4.387 1 96 106 ARG B C 1
ATOM 3884 O O . ARG B 1 106 ? -15.344 -4.887 -3.863 1 96 106 ARG B O 1
ATOM 3891 N N . TYR B 1 107 ? -16.391 -5.781 -5.672 1 97.19 107 TYR B N 1
ATOM 3892 C CA . TYR B 1 107 ? -15.508 -5.086 -6.59 1 97.19 107 TYR B CA 1
ATOM 3893 C C . TYR B 1 107 ? -15.945 -3.643 -6.793 1 97.19 107 TYR B C 1
ATOM 3895 O O . TYR B 1 107 ? -17.141 -3.359 -6.879 1 97.19 107 TYR B O 1
ATOM 3903 N N . SER B 1 108 ? -15.023 -2.744 -6.844 1 97.31 108 SER B N 1
ATOM 3904 C CA . SER B 1 108 ? -15.312 -1.33 -7.07 1 97.31 108 SER B CA 1
ATOM 3905 C C . SER B 1 108 ? -14.156 -0.644 -7.793 1 97.31 108 SER B C 1
ATOM 3907 O O . SER B 1 108 ? -13.039 -1.164 -7.824 1 97.31 108 SER B O 1
ATOM 3909 N N . LYS B 1 109 ? -14.469 0.521 -8.406 1 97.62 109 LYS B N 1
ATOM 3910 C CA . LYS B 1 109 ? -13.438 1.339 -9.031 1 97.62 109 LYS B CA 1
ATOM 3911 C C . LYS B 1 109 ? -12.359 1.727 -8.016 1 97.62 109 LYS B C 1
ATOM 3913 O O . LYS B 1 109 ? -11.164 1.686 -8.328 1 97.62 109 LYS B O 1
ATOM 3918 N N . GLU B 1 110 ? -12.789 2.035 -6.844 1 96.44 110 GLU B N 1
ATOM 3919 C CA . GLU B 1 110 ? -11.891 2.5 -5.789 1 96.44 110 GLU B CA 1
ATOM 3920 C C . GLU B 1 110 ? -10.953 1.386 -5.328 1 96.44 110 GLU B C 1
ATOM 3922 O O . GLU B 1 110 ? -9.781 1.633 -5.051 1 96.44 110 GLU B O 1
ATOM 3927 N N . LEU B 1 111 ? -11.484 0.169 -5.199 1 97.56 111 LEU B N 1
ATOM 3928 C CA . LEU B 1 111 ? -10.633 -0.965 -4.871 1 97.56 111 LEU B CA 1
ATOM 3929 C C . LEU B 1 111 ? -9.555 -1.163 -5.934 1 97.56 111 LEU B C 1
ATOM 3931 O O . LEU B 1 111 ? -8.375 -1.3 -5.609 1 97.56 111 LEU B O 1
ATOM 3935 N N . LEU B 1 112 ? -9.969 -1.149 -7.188 1 98.5 112 LEU B N 1
ATOM 3936 C CA . LEU B 1 112 ? -9.031 -1.367 -8.289 1 98.5 112 LEU B CA 1
ATOM 3937 C C . LEU B 1 112 ? -7.973 -0.273 -8.32 1 98.5 112 LEU B C 1
ATOM 3939 O O . LEU B 1 112 ? -6.789 -0.556 -8.531 1 98.5 112 LEU B O 1
ATOM 3943 N N . ASN B 1 113 ? -8.383 0.947 -8.117 1 98.31 113 ASN B N 1
ATOM 3944 C CA . ASN B 1 113 ? -7.43 2.051 -8.07 1 98.31 113 ASN B CA 1
ATOM 3945 C C . ASN B 1 113 ? -6.473 1.914 -6.887 1 98.31 113 ASN B C 1
ATOM 3947 O O . ASN B 1 113 ? -5.281 2.199 -7.012 1 98.31 113 ASN B O 1
ATOM 3951 N N . ALA B 1 114 ? -7.016 1.521 -5.746 1 98.31 114 ALA B N 1
ATOM 3952 C CA . ALA B 1 114 ? -6.164 1.341 -4.57 1 98.31 114 ALA B CA 1
ATOM 3953 C C . ALA B 1 114 ? -5.141 0.233 -4.801 1 98.31 114 ALA B C 1
ATOM 3955 O O . ALA B 1 114 ? -3.971 0.375 -4.438 1 98.31 114 ALA B O 1
ATOM 3956 N N . LEU B 1 115 ? -5.598 -0.888 -5.367 1 98.44 115 LEU B N 1
ATOM 3957 C CA . LEU B 1 115 ? -4.676 -1.962 -5.719 1 98.44 115 LEU B CA 1
ATOM 3958 C C . LEU B 1 115 ? -3.607 -1.465 -6.688 1 98.44 115 LEU B C 1
ATOM 3960 O O . LEU B 1 115 ? -2.428 -1.787 -6.531 1 98.44 115 LEU B O 1
ATOM 3964 N N . HIS B 1 116 ? -4.023 -0.704 -7.645 1 98.62 116 HIS B N 1
ATOM 3965 C CA . HIS B 1 116 ? -3.07 -0.152 -8.602 1 98.62 116 HIS B CA 1
ATOM 3966 C C . HIS B 1 116 ? -2.055 0.75 -7.906 1 98.62 116 HIS B C 1
ATOM 3968 O O . HIS B 1 116 ? -0.88 0.771 -8.281 1 98.62 116 HIS B O 1
ATOM 3974 N N . TRP B 1 117 ? -2.508 1.501 -6.934 1 98.12 117 TRP B N 1
ATOM 3975 C CA . TRP B 1 117 ? -1.582 2.324 -6.164 1 98.12 117 TRP B CA 1
ATOM 3976 C C . TRP B 1 117 ? -0.544 1.461 -5.453 1 98.12 117 TRP B C 1
ATOM 3978 O O . TRP B 1 117 ? 0.642 1.798 -5.43 1 98.12 117 TRP B O 1
ATOM 3988 N N . MET B 1 118 ? -0.957 0.37 -4.871 1 97.56 118 MET B N 1
ATOM 3989 C CA . MET B 1 118 ? -0.012 -0.538 -4.227 1 97.56 118 MET B CA 1
ATOM 3990 C C . MET B 1 118 ? 1.034 -1.028 -5.223 1 97.56 118 MET B C 1
ATOM 3992 O O . MET B 1 118 ? 2.209 -1.17 -4.875 1 97.56 118 MET B O 1
ATOM 3996 N N . LEU B 1 119 ? 0.647 -1.21 -6.41 1 97.62 119 LEU B N 1
ATOM 3997 C CA . LEU B 1 119 ? 1.494 -1.772 -7.457 1 97.62 119 LEU B CA 1
ATOM 3998 C C . LEU B 1 119 ? 2.43 -0.712 -8.031 1 97.62 119 LEU B C 1
ATOM 4000 O O . LEU B 1 119 ? 3.611 -0.98 -8.258 1 97.62 119 LEU B O 1
ATOM 4004 N N . GLN B 1 120 ? 1.889 0.546 -8.281 1 97.12 120 GLN B N 1
ATOM 4005 C CA . GLN B 1 120 ? 2.604 1.513 -9.109 1 97.12 120 GLN B CA 1
ATOM 4006 C C . GLN B 1 120 ? 2.842 2.814 -8.352 1 97.12 120 GLN B C 1
ATOM 4008 O O . GLN B 1 120 ? 3.408 3.764 -8.898 1 97.12 120 GLN B O 1
ATOM 4013 N N . GLY B 1 121 ? 2.443 2.898 -7.109 1 95.94 121 GLY B N 1
ATOM 4014 C CA . GLY B 1 121 ? 2.531 4.141 -6.359 1 95.94 121 GLY B CA 1
ATOM 4015 C C . GLY B 1 121 ? 3.938 4.707 -6.309 1 95.94 121 GLY B C 1
ATOM 4016 O O . GLY B 1 121 ? 4.121 5.926 -6.312 1 95.94 121 GLY B O 1
ATOM 4017 N N . HIS B 1 122 ? 4.957 3.846 -6.27 1 92.62 122 HIS B N 1
ATOM 4018 C CA . HIS B 1 122 ? 6.344 4.277 -6.16 1 92.62 122 HIS B CA 1
ATOM 4019 C C . HIS B 1 122 ? 6.82 4.945 -7.445 1 92.62 122 HIS B C 1
ATOM 4021 O O . HIS B 1 122 ? 7.867 5.594 -7.461 1 92.62 122 HIS B O 1
ATOM 4027 N N . ARG B 1 123 ? 5.984 4.875 -8.508 1 93.62 123 ARG B N 1
ATOM 4028 C CA . ARG B 1 123 ? 6.309 5.508 -9.781 1 93.62 123 ARG B CA 1
ATOM 4029 C C . ARG B 1 123 ? 5.352 6.656 -10.086 1 93.62 123 ARG B C 1
ATOM 4031 O O . ARG B 1 123 ? 5.332 7.172 -11.203 1 93.62 123 ARG B O 1
ATOM 4038 N N . HIS B 1 124 ? 4.586 7.027 -9.188 1 94.12 124 HIS B N 1
ATOM 4039 C CA . HIS B 1 124 ? 3.561 8.047 -9.398 1 94.12 124 HIS B CA 1
ATOM 4040 C C . HIS B 1 124 ? 4.18 9.383 -9.797 1 94.12 124 HIS B C 1
ATOM 4042 O O . HIS B 1 124 ? 5.156 9.82 -9.188 1 94.12 124 HIS B O 1
ATOM 4048 N N . THR B 1 125 ? 3.672 9.977 -10.812 1 90.69 125 THR B N 1
ATOM 4049 C CA . THR B 1 125 ? 3.924 11.367 -11.203 1 90.69 125 THR B CA 1
ATOM 4050 C C . THR B 1 125 ? 2.633 12.039 -11.648 1 90.69 125 THR B C 1
ATOM 4052 O O . THR B 1 125 ? 1.671 11.367 -12.031 1 90.69 125 THR B O 1
ATOM 4055 N N . PRO B 1 126 ? 2.602 13.328 -11.57 1 86.44 126 PRO B N 1
ATOM 4056 C CA . PRO B 1 126 ? 1.41 14.023 -12.055 1 86.44 126 PRO B CA 1
ATOM 4057 C C . PRO B 1 126 ? 1.049 13.656 -13.492 1 86.44 126 PRO B C 1
ATOM 4059 O O . PRO B 1 126 ? -0.132 13.625 -13.844 1 86.44 126 PRO B O 1
ATOM 4062 N N . ARG B 1 127 ? 2.018 13.375 -14.352 1 88.06 127 ARG B N 1
ATOM 4063 C CA . ARG B 1 127 ? 1.787 13.047 -15.75 1 88.06 127 ARG B CA 1
ATOM 4064 C C . ARG B 1 127 ? 1.388 11.578 -15.906 1 88.06 127 ARG B C 1
ATOM 4066 O O . ARG B 1 127 ? 0.693 11.219 -16.859 1 88.06 127 ARG B O 1
ATOM 4073 N N . LYS B 1 128 ? 1.789 10.727 -15.023 1 92.38 128 LYS B N 1
ATOM 4074 C CA . LYS B 1 128 ? 1.485 9.297 -14.992 1 92.38 128 LYS B CA 1
ATOM 4075 C C . LYS B 1 128 ? 0.991 8.867 -13.617 1 92.38 128 LYS B C 1
ATOM 4077 O O . LYS B 1 128 ? 1.682 8.141 -12.898 1 92.38 128 LYS B O 1
ATOM 4082 N N . PRO B 1 129 ? -0.202 9.297 -13.375 1 94.44 129 PRO B N 1
ATOM 4083 C CA . PRO B 1 129 ? -0.688 9.062 -12.016 1 94.44 129 PRO B CA 1
ATOM 4084 C C . PRO B 1 129 ? -0.943 7.586 -11.727 1 94.44 129 PRO B C 1
ATOM 4086 O O . PRO B 1 129 ? -1.409 6.852 -12.602 1 94.44 129 PRO B O 1
ATOM 4089 N N . ALA B 1 130 ? -0.586 7.109 -10.609 1 96.75 130 ALA B N 1
ATOM 4090 C CA . ALA B 1 130 ? -0.918 5.785 -10.094 1 96.75 130 ALA B CA 1
ATOM 4091 C C . ALA B 1 130 ? -2.174 5.832 -9.227 1 96.75 130 ALA B C 1
ATOM 4093 O O . ALA B 1 130 ? -2.416 6.82 -8.523 1 96.75 130 ALA B O 1
ATOM 4094 N N . GLY B 1 131 ? -2.975 4.762 -9.297 1 97.25 131 GLY B N 1
ATOM 4095 C CA . GLY B 1 131 ? -4.18 4.676 -8.492 1 97.25 131 GLY B CA 1
ATOM 4096 C C . GLY B 1 131 ? -5.289 5.59 -8.977 1 97.25 131 GLY B C 1
ATOM 4097 O O . GLY B 1 131 ? -6.227 5.887 -8.234 1 97.25 131 GLY B O 1
ATOM 4098 N N . GLN B 1 132 ? -5.105 6.145 -10.117 1 96.81 132 GLN B N 1
ATOM 4099 C CA . GLN B 1 132 ? -6.066 6.992 -10.82 1 96.81 132 GLN B CA 1
ATOM 4100 C C . GLN B 1 132 ? -6.086 6.68 -12.312 1 96.81 132 GLN B C 1
ATOM 4102 O O . GLN B 1 132 ? -5.121 6.129 -12.852 1 96.81 132 GLN B O 1
ATOM 4107 N N . TRP B 1 133 ? -7.238 7.027 -12.945 1 97.56 133 TRP B N 1
ATOM 4108 C CA . TRP B 1 133 ? -7.332 6.785 -14.383 1 97.56 133 TRP B CA 1
ATOM 4109 C C . TRP B 1 133 ? -6.363 7.68 -15.148 1 97.56 133 TRP B C 1
ATOM 4111 O O . TRP B 1 133 ? -6.129 8.828 -14.758 1 97.56 133 TRP B O 1
ATOM 4121 N N . ARG B 1 134 ? -5.867 7.141 -16.172 1 95.88 134 ARG B N 1
ATOM 4122 C CA . ARG B 1 134 ? -4.984 7.906 -17.047 1 95.88 134 ARG B CA 1
ATOM 4123 C C . ARG B 1 134 ? -5.691 9.141 -17.594 1 95.88 134 ARG B C 1
ATOM 4125 O O . ARG B 1 134 ? -6.906 9.125 -17.797 1 95.88 134 ARG B O 1
ATOM 4132 N N . ARG B 1 135 ? -4.922 10.164 -17.891 1 92.31 135 ARG B N 1
ATOM 4133 C CA . ARG B 1 135 ? -5.461 11.422 -18.375 1 92.31 135 ARG B CA 1
ATOM 4134 C C . ARG B 1 135 ? -5.324 11.531 -19.891 1 92.31 135 ARG B C 1
ATOM 4136 O O . ARG B 1 135 ? -5.977 12.359 -20.531 1 92.31 135 ARG B O 1
ATOM 4143 N N . GLY B 1 136 ? -4.453 10.734 -20.5 1 91.81 136 GLY B N 1
ATOM 4144 C CA . GLY B 1 136 ? -4.203 10.789 -21.938 1 91.81 136 GLY B CA 1
ATOM 4145 C C . GLY B 1 136 ? -4.266 9.43 -22.609 1 91.81 136 GLY B C 1
ATOM 4146 O O . GLY B 1 136 ? -4.707 8.453 -22 1 91.81 136 GLY B O 1
ATOM 4147 N N . ALA B 1 137 ? -3.906 9.523 -23.891 1 90.25 137 ALA B N 1
ATOM 4148 C CA . ALA B 1 137 ? -3.941 8.305 -24.688 1 90.25 137 ALA B CA 1
ATOM 4149 C C . ALA B 1 137 ? -2.83 7.344 -24.266 1 90.25 137 ALA B C 1
ATOM 4151 O O . ALA B 1 137 ? -1.781 7.773 -23.781 1 90.25 137 ALA B O 1
ATOM 4152 N N . VAL B 1 138 ? -3.139 6.094 -24.281 1 88.69 138 VAL B N 1
ATOM 4153 C CA . VAL B 1 138 ? -2.127 5.07 -24.047 1 88.69 138 VAL B CA 1
ATOM 4154 C C . VAL B 1 138 ? -2.127 4.062 -25.203 1 88.69 138 VAL B C 1
ATOM 4156 O O . VAL B 1 138 ? -3.186 3.717 -25.734 1 88.69 138 VAL B O 1
ATOM 4159 N N . HIS B 1 139 ? -0.913 3.664 -25.516 1 84.56 139 HIS B N 1
ATOM 4160 C CA . HIS B 1 139 ? -0.681 2.703 -26.594 1 84.56 139 HIS B CA 1
ATOM 4161 C C . HIS B 1 139 ? 0.14 1.516 -26.109 1 84.56 139 HIS B C 1
ATOM 4163 O O . HIS B 1 139 ? 1.022 1.673 -25.25 1 84.56 139 HIS B O 1
ATOM 4169 N N . VAL B 1 140 ? -0.278 0.413 -26.484 1 80.56 140 VAL B N 1
ATOM 4170 C CA . VAL B 1 140 ? 0.557 -0.771 -26.312 1 80.56 140 VAL B CA 1
ATOM 4171 C C . VAL B 1 140 ? 1.423 -0.984 -27.547 1 80.56 140 VAL B C 1
ATOM 4173 O O . VAL B 1 140 ? 0.906 -1.097 -28.672 1 80.56 140 VAL B O 1
ATOM 4176 N N . THR B 1 141 ? 2.695 -0.877 -27.297 1 73.94 141 THR B N 1
ATOM 4177 C CA . THR B 1 141 ? 3.592 -0.961 -28.453 1 73.94 141 THR B CA 1
ATOM 4178 C C . THR B 1 141 ? 3.891 -2.416 -28.797 1 73.94 141 THR B C 1
ATOM 4180 O O . THR B 1 141 ? 3.797 -3.297 -27.938 1 73.94 141 THR B O 1
ATOM 4183 N N . ASP B 1 142 ? 4.234 -2.469 -30 1 69.81 142 ASP B N 1
ATOM 4184 C CA . ASP B 1 142 ? 4.633 -3.783 -30.484 1 69.81 142 ASP B CA 1
ATOM 4185 C C . ASP B 1 142 ? 5.977 -4.207 -29.906 1 69.81 142 ASP B C 1
ATOM 4187 O O . ASP B 1 142 ? 6.918 -3.414 -29.859 1 69.81 142 ASP B O 1
ATOM 4191 N N . ALA B 1 143 ? 6.012 -5.371 -29.344 1 64.19 143 ALA B N 1
ATOM 4192 C CA . ALA B 1 143 ? 7.223 -5.879 -28.703 1 64.19 143 ALA B CA 1
ATOM 4193 C C . ALA B 1 143 ? 8.391 -5.898 -29.688 1 64.19 143 ALA B C 1
ATOM 4195 O O . ALA B 1 143 ? 9.547 -5.746 -29.281 1 64.19 143 ALA B O 1
ATOM 4196 N N . ARG B 1 144 ? 8.125 -6.137 -30.953 1 62.69 144 ARG B N 1
ATOM 4197 C CA . ARG B 1 144 ? 9.148 -6.25 -31.984 1 62.69 144 ARG B CA 1
ATOM 4198 C C . ARG B 1 144 ? 9.586 -4.875 -32.469 1 62.69 144 ARG B C 1
ATOM 4200 O O . ARG B 1 144 ? 10.719 -4.707 -32.938 1 62.69 144 ARG B O 1
ATOM 4207 N N . ASP B 1 145 ? 8.656 -3.875 -32.5 1 71.12 145 ASP B N 1
ATOM 4208 C CA . ASP B 1 145 ? 8.914 -2.527 -32.969 1 71.12 145 ASP B CA 1
ATOM 4209 C C . ASP B 1 145 ? 8.227 -1.479 -32.094 1 71.12 145 ASP B C 1
A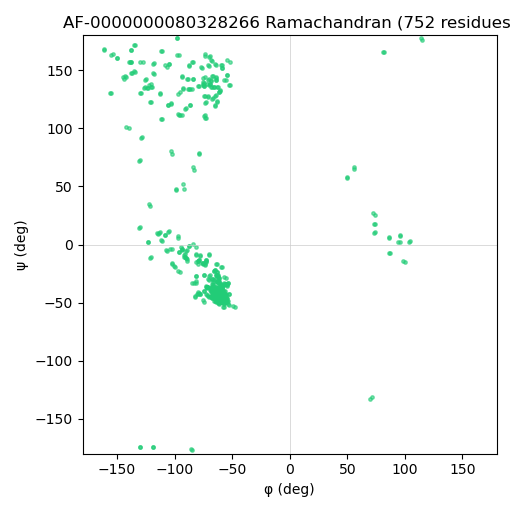TOM 4211 O O . ASP B 1 145 ? 7.043 -1.195 -32.281 1 71.12 145 ASP B O 1
ATOM 4215 N N . PRO B 1 146 ? 8.883 -0.889 -31.266 1 68.81 146 PRO B N 1
ATOM 4216 C CA . PRO B 1 146 ? 8.289 0.062 -30.328 1 68.81 146 PRO B CA 1
ATOM 4217 C C . PRO B 1 146 ? 7.68 1.276 -31.031 1 68.81 146 PRO B C 1
ATOM 4219 O O . PRO B 1 146 ? 6.902 2.016 -30.406 1 68.81 146 PRO B O 1
ATOM 4222 N N . GLY B 1 147 ? 8 1.478 -32.156 1 69.25 147 GLY B N 1
ATOM 4223 C CA . GLY B 1 147 ? 7.445 2.592 -32.906 1 69.25 147 GLY B CA 1
ATOM 4224 C C . GLY B 1 147 ? 6.043 2.324 -33.438 1 69.25 147 GLY B C 1
ATOM 4225 O O . GLY B 1 147 ? 5.375 3.23 -33.938 1 69.25 147 GLY B O 1
ATOM 4226 N N . ILE B 1 148 ? 5.637 1.122 -33.406 1 70.06 148 ILE B N 1
ATOM 4227 C CA . ILE B 1 148 ? 4.312 0.74 -33.875 1 70.06 148 ILE B CA 1
ATOM 4228 C C . ILE B 1 148 ? 3.385 0.49 -32.688 1 70.06 148 ILE B C 1
ATOM 4230 O O . ILE B 1 148 ? 3.709 -0.295 -31.797 1 70.06 148 ILE B O 1
ATOM 4234 N N . ALA B 1 149 ? 2.322 1.276 -32.719 1 74.06 149 ALA B N 1
ATOM 4235 C CA . ALA B 1 149 ? 1.288 1.016 -31.719 1 74.06 149 ALA B CA 1
ATOM 4236 C C . ALA B 1 149 ? 0.486 -0.233 -32.062 1 74.06 149 ALA B C 1
ATOM 4238 O O . ALA B 1 149 ? -0.251 -0.244 -33.062 1 74.06 149 ALA B O 1
ATOM 4239 N N . ALA B 1 150 ? 0.647 -1.283 -31.281 1 78.62 150 ALA B N 1
ATOM 4240 C CA . ALA B 1 150 ? -0.08 -2.531 -31.5 1 78.62 150 ALA B CA 1
ATOM 4241 C C . ALA B 1 150 ? -1.538 -2.396 -31.078 1 78.62 150 ALA B C 1
ATOM 4243 O O . ALA B 1 150 ? -2.416 -3.076 -31.609 1 78.62 150 ALA B O 1
ATOM 4244 N N . TYR B 1 151 ? -1.84 -1.555 -30.203 1 88.62 151 TYR B N 1
ATOM 4245 C CA . TYR B 1 151 ? -3.182 -1.36 -29.656 1 88.62 151 TYR B CA 1
ATOM 4246 C C . TYR B 1 151 ? -3.346 0.049 -29.109 1 88.62 151 TYR B C 1
ATOM 4248 O O . TYR B 1 151 ? -2.465 0.553 -28.406 1 88.62 151 TYR B O 1
ATOM 4256 N N . THR B 1 152 ? -4.434 0.688 -29.531 1 91 152 THR B N 1
ATOM 4257 C CA . THR B 1 152 ? -4.828 1.967 -28.953 1 91 152 THR B CA 1
ATOM 4258 C C . THR B 1 152 ? -6.035 1.794 -28.031 1 91 152 THR B C 1
ATOM 4260 O O . THR B 1 152 ? -7.105 1.381 -28.484 1 91 152 THR B O 1
ATOM 4263 N N . ALA B 1 153 ? -5.867 2.137 -26.812 1 94 153 ALA B N 1
ATOM 4264 C CA . ALA B 1 153 ? -6.922 1.982 -25.812 1 94 153 ALA B CA 1
ATOM 4265 C C . ALA B 1 153 ? -8.023 3.02 -26.016 1 94 153 ALA B C 1
ATOM 4267 O O . ALA B 1 153 ? -7.84 3.998 -26.75 1 94 153 ALA B O 1
ATOM 4268 N N . PRO B 1 154 ? -9.219 2.818 -25.406 1 95.94 154 PRO B N 1
ATOM 4269 C CA . PRO B 1 154 ? -10.289 3.816 -25.5 1 95.94 154 PRO B CA 1
ATOM 4270 C C . PRO B 1 154 ? -9.836 5.207 -25.047 1 95.94 154 PRO B C 1
ATOM 4272 O O . PRO B 1 154 ? -8.844 5.332 -24.328 1 95.94 154 PRO B O 1
ATOM 4275 N N . ASP B 1 155 ? -10.617 6.168 -25.531 1 95.94 155 ASP B N 1
ATOM 4276 C CA . ASP B 1 155 ? -10.328 7.535 -25.109 1 95.94 155 ASP B CA 1
ATOM 4277 C C . ASP B 1 155 ? -10.375 7.66 -23.594 1 95.94 155 ASP B C 1
ATOM 4279 O O . ASP B 1 155 ? -11.242 7.066 -22.938 1 95.94 155 ASP B O 1
ATOM 4283 N N . ALA B 1 156 ? -9.453 8.461 -23.062 1 95.75 156 ALA B N 1
ATOM 4284 C CA . ALA B 1 156 ? -9.359 8.656 -21.625 1 95.75 156 ALA B CA 1
ATOM 4285 C C . ALA B 1 156 ? -10.695 9.117 -21.047 1 95.75 156 ALA B C 1
ATOM 4287 O O . ALA B 1 156 ? -11.062 8.75 -19.922 1 95.75 156 ALA B O 1
ATOM 4288 N N . ALA B 1 157 ? -11.453 9.875 -21.75 1 96.12 157 ALA B N 1
ATOM 4289 C CA . ALA B 1 157 ? -12.727 10.422 -21.297 1 96.12 157 ALA B CA 1
ATOM 4290 C C . ALA B 1 157 ? -13.758 9.312 -21.078 1 96.12 157 ALA B C 1
ATOM 4292 O O . ALA B 1 157 ? -14.711 9.484 -20.312 1 96.12 157 ALA B O 1
ATOM 4293 N N . ASP B 1 158 ? -13.531 8.188 -21.734 1 96.88 158 ASP B N 1
ATOM 4294 C CA . ASP B 1 158 ? -14.492 7.086 -21.656 1 96.88 158 ASP B CA 1
ATOM 4295 C C . ASP B 1 158 ? -14.148 6.125 -20.531 1 96.88 158 ASP B C 1
ATOM 4297 O O . ASP B 1 158 ? -14.953 5.273 -20.156 1 96.88 158 ASP B O 1
ATOM 4301 N N . VAL B 1 159 ? -13.023 6.25 -19.953 1 97.5 159 VAL B N 1
ATOM 4302 C CA . VAL B 1 159 ? -12.469 5.27 -19.031 1 97.5 159 VAL B CA 1
ATOM 4303 C C . VAL B 1 159 ? -13.352 5.184 -17.781 1 97.5 159 VAL B C 1
ATOM 4305 O O . VAL B 1 159 ? -13.734 4.09 -17.359 1 97.5 159 VAL B O 1
ATOM 4308 N N . PRO B 1 160 ? -13.773 6.305 -17.172 1 97.69 160 PRO B N 1
ATOM 4309 C CA . PRO B 1 160 ? -14.602 6.191 -15.969 1 97.69 160 PRO B CA 1
ATOM 4310 C C . PRO B 1 160 ? -15.883 5.402 -16.203 1 97.69 160 PRO B C 1
ATOM 4312 O O . PRO B 1 160 ? -16.25 4.555 -15.383 1 97.69 160 PRO B O 1
ATOM 4315 N N . ALA B 1 161 ? -16.516 5.637 -17.266 1 97.75 161 ALA B N 1
ATOM 4316 C CA . ALA B 1 161 ? -17.766 4.945 -17.578 1 97.75 161 ALA B CA 1
ATOM 4317 C C . ALA B 1 161 ? -17.516 3.459 -17.828 1 97.75 161 ALA B C 1
ATOM 4319 O O . ALA B 1 161 ? -18.281 2.611 -17.344 1 97.75 161 ALA B O 1
ATOM 4320 N N . LEU B 1 162 ? -16.5 3.15 -18.594 1 98.19 162 LEU B N 1
ATOM 4321 C CA . LEU B 1 162 ? -16.156 1.763 -18.906 1 98.19 162 LEU B CA 1
ATOM 4322 C C . LEU B 1 162 ? -15.805 1 -17.625 1 98.19 162 LEU B C 1
ATOM 4324 O O . LEU B 1 162 ? -16.219 -0.146 -17.453 1 98.19 162 LEU B O 1
ATOM 4328 N N . MET B 1 163 ? -15.086 1.634 -16.75 1 98.31 163 MET B N 1
ATOM 4329 C CA . MET B 1 163 ? -14.695 0.99 -15.5 1 98.31 163 MET B CA 1
ATOM 4330 C C . MET B 1 163 ? -15.891 0.845 -14.57 1 98.31 163 MET B C 1
ATOM 4332 O O . MET B 1 163 ? -15.969 -0.105 -13.789 1 98.31 163 MET B O 1
ATOM 4336 N N . GLY B 1 164 ? -16.781 1.831 -14.578 1 97.88 164 GLY B N 1
ATOM 4337 C CA . GLY B 1 164 ? -18.047 1.648 -13.867 1 97.88 164 GLY B CA 1
ATOM 4338 C C . GLY B 1 164 ? -18.812 0.43 -14.336 1 97.88 164 GLY B C 1
ATOM 4339 O O . GLY B 1 164 ? -19.312 -0.348 -13.516 1 97.88 164 GLY B O 1
ATOM 4340 N N . GLU B 1 165 ? -18.891 0.275 -15.633 1 98.06 165 GLU B N 1
ATOM 4341 C CA . GLU B 1 165 ? -19.547 -0.893 -16.219 1 98.06 165 GLU B CA 1
ATOM 4342 C C . GLU B 1 165 ? -18.844 -2.184 -15.797 1 98.06 165 GLU B C 1
ATOM 4344 O O . GLU B 1 165 ? -19.5 -3.176 -15.477 1 98.06 165 GLU B O 1
ATOM 4349 N N . LEU B 1 166 ? -17.562 -2.162 -15.828 1 98.19 166 LEU B N 1
ATOM 4350 C CA . LEU B 1 166 ? -16.797 -3.338 -15.43 1 98.19 166 LEU B CA 1
ATOM 4351 C C . LEU B 1 166 ? -17.062 -3.699 -13.977 1 98.19 166 LEU B C 1
ATOM 4353 O O . LEU B 1 166 ? -17.281 -4.867 -13.648 1 98.19 166 LEU B O 1
ATOM 4357 N N . ALA B 1 167 ? -17 -2.703 -13.086 1 97.69 167 ALA B N 1
ATOM 4358 C CA . ALA B 1 167 ? -17.25 -2.957 -11.672 1 97.69 167 ALA B CA 1
ATOM 4359 C C . ALA B 1 167 ? -18.641 -3.572 -11.461 1 97.69 167 ALA B C 1
ATOM 4361 O O . ALA B 1 167 ? -18.781 -4.52 -10.688 1 97.69 167 ALA B O 1
ATOM 4362 N N . GLU B 1 168 ? -19.625 -3.045 -12.133 1 97.56 168 GLU B N 1
ATOM 4363 C CA . GLU B 1 168 ? -20.969 -3.598 -12.062 1 97.56 168 GLU B CA 1
ATOM 4364 C C . GLU B 1 168 ? -21.016 -5.035 -12.562 1 97.56 168 GLU B C 1
ATOM 4366 O O . GLU B 1 168 ? -21.641 -5.902 -11.945 1 97.56 168 GLU B O 1
ATOM 4371 N N . TRP B 1 169 ? -20.391 -5.242 -13.664 1 97.62 169 TRP B N 1
ATOM 4372 C CA . TRP B 1 169 ? -20.328 -6.57 -14.266 1 97.62 169 TRP B CA 1
ATOM 4373 C C . TRP B 1 169 ? -19.656 -7.566 -13.312 1 97.62 169 TRP B C 1
ATOM 4375 O O . TRP B 1 169 ? -20.141 -8.695 -13.156 1 97.62 169 TRP B O 1
ATOM 4385 N N . LEU B 1 170 ? -18.594 -7.18 -12.688 1 97.56 170 LEU B N 1
ATOM 4386 C CA . LEU B 1 170 ? -17.844 -8.031 -11.773 1 97.56 170 LEU B CA 1
ATOM 4387 C C . LEU B 1 170 ? -18.719 -8.453 -10.594 1 97.56 170 LEU B C 1
ATOM 4389 O O . LEU B 1 170 ? -18.531 -9.539 -10.039 1 97.56 170 LEU B O 1
ATOM 4393 N N . ASN B 1 171 ? -19.609 -7.613 -10.203 1 96.81 171 ASN B N 1
ATOM 4394 C CA . ASN B 1 171 ? -20.422 -7.887 -9.023 1 96.81 171 ASN B CA 1
ATOM 4395 C C . ASN B 1 171 ? -21.703 -8.633 -9.391 1 96.81 171 ASN B C 1
ATOM 4397 O O . ASN B 1 171 ? -22.438 -9.094 -8.508 1 96.81 171 ASN B O 1
ATOM 4401 N N . ALA B 1 172 ? -21.984 -8.688 -10.641 1 94.75 172 ALA B N 1
ATOM 4402 C CA . ALA B 1 172 ? -23.188 -9.367 -11.094 1 94.75 172 ALA B CA 1
ATOM 4403 C C . ALA B 1 172 ? -22.922 -10.859 -11.305 1 94.75 172 ALA B C 1
ATOM 4405 O O . ALA B 1 172 ? -21.859 -11.242 -11.805 1 94.75 172 ALA B O 1
ATOM 4406 N N . ASP B 1 173 ? -23.812 -11.664 -10.812 1 88.81 173 ASP B N 1
ATOM 4407 C CA . ASP B 1 173 ? -23.75 -13.094 -11.094 1 88.81 173 ASP B CA 1
ATOM 4408 C C . ASP B 1 173 ? -24.641 -13.461 -12.281 1 88.81 173 ASP B C 1
ATOM 4410 O O . ASP B 1 173 ? -25.859 -13.344 -12.219 1 88.81 173 ASP B O 1
ATOM 4414 N N . ASP B 1 174 ? -24.016 -13.836 -13.352 1 88.81 174 ASP B N 1
ATOM 4415 C CA . ASP B 1 174 ? -24.812 -14.156 -14.531 1 88.81 174 ASP B CA 1
ATOM 4416 C C . ASP B 1 174 ? -24.828 -15.664 -14.797 1 88.81 174 ASP B C 1
ATOM 4418 O O . ASP B 1 174 ? -25.219 -16.109 -15.875 1 88.81 174 ASP B O 1
ATOM 4422 N N . GLY B 1 175 ? -24.312 -16.391 -13.906 1 91.38 175 GLY B N 1
ATOM 4423 C CA . GLY B 1 175 ? -24.359 -17.844 -14.016 1 91.38 175 GLY B CA 1
ATOM 4424 C C . GLY B 1 175 ? -23.203 -18.422 -14.82 1 91.38 175 GLY B C 1
ATOM 4425 O O . GLY B 1 175 ? -23.047 -19.641 -14.891 1 91.38 175 GLY B O 1
ATOM 4426 N N . THR B 1 176 ? -22.391 -17.562 -15.453 1 94.44 176 THR B N 1
ATOM 4427 C CA . THR B 1 176 ? -21.234 -18.016 -16.219 1 94.44 176 THR B CA 1
ATOM 4428 C C . THR B 1 176 ? -20.219 -18.688 -15.305 1 94.44 176 THR B C 1
ATOM 4430 O O . THR B 1 176 ? -20.047 -18.281 -14.148 1 94.44 176 THR B O 1
ATOM 4433 N N . HIS B 1 177 ? -19.625 -19.766 -15.852 1 95.38 177 HIS B N 1
ATOM 4434 C CA . HIS B 1 177 ? -18.609 -20.453 -15.07 1 95.38 177 HIS B CA 1
ATOM 4435 C C . HIS B 1 177 ? -17.547 -19.5 -14.57 1 95.38 177 HIS B C 1
ATOM 4437 O O . HIS B 1 177 ? -17.047 -18.656 -15.336 1 95.38 177 HIS B O 1
ATOM 4443 N N . PRO B 1 178 ? -17.109 -19.609 -13.336 1 94.69 178 PRO B N 1
ATOM 4444 C CA . PRO B 1 178 ? -16.203 -18.625 -12.719 1 94.69 178 PRO B CA 1
ATOM 4445 C C . PRO B 1 178 ? -14.883 -18.484 -13.484 1 94.69 178 PRO B C 1
ATOM 4447 O O . PRO B 1 178 ? -14.359 -17.391 -13.609 1 94.69 178 PRO B O 1
ATOM 4450 N N . LEU B 1 179 ? -14.305 -19.562 -13.969 1 96.81 179 LEU B N 1
ATOM 4451 C CA . LEU B 1 179 ? -13.047 -19.5 -14.695 1 96.81 179 LEU B CA 1
ATOM 4452 C C . LEU B 1 179 ? -13.203 -18.719 -15.992 1 96.81 179 LEU B C 1
ATOM 4454 O O . LEU B 1 179 ? -12.297 -17.984 -16.391 1 96.81 179 LEU B O 1
ATOM 4458 N N . VAL B 1 180 ? -14.32 -18.906 -16.625 1 97.81 180 VAL B N 1
ATOM 4459 C CA . VAL B 1 180 ? -14.617 -18.172 -17.859 1 97.81 180 VAL B CA 1
ATOM 4460 C C . VAL B 1 180 ? -14.812 -16.688 -17.531 1 97.81 180 VAL B C 1
ATOM 4462 O O . VAL B 1 180 ? -14.281 -15.82 -18.219 1 97.81 180 VAL B O 1
ATOM 4465 N N . ARG B 1 181 ? -15.555 -16.438 -16.484 1 97.25 181 ARG B N 1
ATOM 4466 C CA . ARG B 1 181 ? -15.766 -15.055 -16.062 1 97.25 181 ARG B CA 1
ATOM 4467 C C . ARG B 1 181 ? -14.438 -14.375 -15.727 1 97.25 181 ARG B C 1
ATOM 4469 O O . ARG B 1 181 ? -14.234 -13.203 -16.047 1 97.25 181 ARG B O 1
ATOM 4476 N N . ALA B 1 182 ? -13.586 -15.102 -15.016 1 97.5 182 ALA B N 1
ATOM 4477 C CA . ALA B 1 182 ? -12.273 -14.555 -14.664 1 97.5 182 ALA B CA 1
ATOM 4478 C C . ALA B 1 182 ? -11.469 -14.227 -15.922 1 97.5 182 ALA B C 1
ATOM 4480 O O . ALA B 1 182 ? -10.805 -13.188 -15.977 1 97.5 182 ALA B O 1
ATOM 4481 N N . ALA B 1 183 ? -11.492 -15.102 -16.875 1 98.06 183 ALA B N 1
ATOM 4482 C CA . ALA B 1 183 ? -10.82 -14.852 -18.141 1 98.06 183 ALA B CA 1
ATOM 4483 C C . ALA B 1 183 ? -11.359 -13.586 -18.812 1 98.06 183 ALA B C 1
ATOM 4485 O O . ALA B 1 183 ? -10.594 -12.781 -19.344 1 98.06 183 ALA B O 1
ATOM 4486 N N . MET B 1 184 ? -12.664 -13.461 -18.812 1 98 184 MET B N 1
ATOM 4487 C CA . MET B 1 184 ? -13.289 -12.289 -19.406 1 98 184 MET B CA 1
ATOM 4488 C C . MET B 1 184 ? -12.891 -11.016 -18.656 1 98 184 MET B C 1
ATOM 4490 O O . MET B 1 184 ? -12.648 -9.977 -19.266 1 98 184 MET B O 1
ATOM 4494 N N . ALA B 1 185 ? -12.883 -11.102 -17.344 1 98.06 185 ALA B N 1
ATOM 4495 C CA . ALA B 1 185 ? -12.477 -9.945 -16.547 1 98.06 185 ALA B CA 1
ATOM 4496 C C . ALA B 1 185 ? -11.078 -9.469 -16.938 1 98.06 185 ALA B C 1
ATOM 4498 O O . ALA B 1 185 ? -10.844 -8.266 -17.078 1 98.06 185 ALA B O 1
ATOM 4499 N N . HIS B 1 186 ? -10.18 -10.445 -17.094 1 98.5 186 HIS B N 1
ATOM 4500 C CA . HIS B 1 186 ? -8.836 -10.148 -17.578 1 98.5 186 HIS B CA 1
ATOM 4501 C C . HIS B 1 186 ? -8.891 -9.406 -18.906 1 98.5 186 HIS B C 1
ATOM 4503 O O . HIS B 1 186 ? -8.258 -8.359 -19.062 1 98.5 186 HIS B O 1
ATOM 4509 N N . LEU B 1 187 ? -9.625 -9.898 -19.781 1 97.75 187 LEU B N 1
ATOM 4510 C CA . LEU B 1 187 ? -9.719 -9.328 -21.125 1 97.75 187 LEU B CA 1
ATOM 4511 C C . LEU B 1 187 ? -10.312 -7.922 -21.062 1 97.75 187 LEU B C 1
ATOM 4513 O O . LEU B 1 187 ? -9.805 -7.004 -21.719 1 97.75 187 LEU B O 1
ATOM 4517 N N . HIS B 1 188 ? -11.43 -7.75 -20.359 1 98 188 HIS B N 1
ATOM 4518 C CA . HIS B 1 188 ? -12.055 -6.438 -20.219 1 98 188 HIS B CA 1
ATOM 4519 C C . HIS B 1 188 ? -11.055 -5.402 -19.719 1 98 188 HIS B C 1
ATOM 4521 O O . HIS B 1 188 ? -10.883 -4.348 -20.328 1 98 188 HIS B O 1
ATOM 4527 N N . LEU B 1 189 ? -10.383 -5.711 -18.641 1 98.31 189 LEU B N 1
ATOM 4528 C CA . LEU B 1 189 ? -9.523 -4.734 -17.984 1 98.31 189 LEU B CA 1
ATOM 4529 C C . LEU B 1 189 ? -8.328 -4.391 -18.875 1 98.31 189 LEU B C 1
ATOM 4531 O O . LEU B 1 189 ? -7.977 -3.219 -19.016 1 98.31 189 LEU B O 1
ATOM 4535 N N . VAL B 1 190 ? -7.664 -5.41 -19.453 1 97.12 190 VAL B N 1
ATOM 4536 C CA . VAL B 1 190 ? -6.473 -5.168 -20.25 1 97.12 190 VAL B CA 1
ATOM 4537 C C . VAL B 1 190 ? -6.844 -4.387 -21.5 1 97.12 190 VAL B C 1
ATOM 4539 O O . VAL B 1 190 ? -6.039 -3.6 -22.016 1 97.12 190 VAL B O 1
ATOM 4542 N N . SER B 1 191 ? -8.039 -4.547 -22 1 96.5 191 SER B N 1
ATOM 4543 C CA . SER B 1 191 ? -8.492 -3.852 -23.203 1 96.5 191 SER B CA 1
ATOM 4544 C C . SER B 1 191 ? -8.891 -2.412 -22.891 1 96.5 191 SER B C 1
ATOM 4546 O O . SER B 1 191 ? -8.609 -1.502 -23.672 1 96.5 191 SER B O 1
ATOM 4548 N N . ILE B 1 192 ? -9.578 -2.219 -21.781 1 97.44 192 ILE B N 1
ATOM 4549 C CA . ILE B 1 192 ? -9.938 -0.862 -21.375 1 97.44 192 ILE B CA 1
ATOM 4550 C C . ILE B 1 192 ? -8.68 -0.047 -21.109 1 97.44 192 ILE B C 1
ATOM 4552 O O . ILE B 1 192 ? -8.594 1.122 -21.5 1 97.44 192 ILE B O 1
ATOM 4556 N N . HIS B 1 193 ? -7.723 -0.727 -20.406 1 97.56 193 HIS B N 1
ATOM 4557 C CA . HIS B 1 193 ? -6.426 -0.116 -20.125 1 97.56 193 HIS B CA 1
ATOM 4558 C C . HIS B 1 193 ? -6.59 1.215 -19.406 1 97.56 193 HIS B C 1
ATOM 4560 O O . HIS B 1 193 ? -6.148 2.254 -19.906 1 97.56 193 HIS B O 1
ATOM 4566 N N . PRO B 1 194 ? -7.066 1.196 -18.234 1 98 194 PRO B N 1
ATOM 4567 C CA . PRO B 1 194 ? -7.527 2.426 -17.594 1 98 194 PRO B CA 1
ATOM 4568 C C . PRO B 1 194 ? -6.383 3.238 -16.984 1 98 194 PRO B C 1
ATOM 4570 O O . PRO B 1 194 ? -6.566 4.41 -16.641 1 98 194 PRO B O 1
ATOM 4573 N N . TRP B 1 195 ? -5.211 2.689 -16.812 1 97.88 195 TRP B N 1
ATOM 4574 C CA . TRP B 1 195 ? -4.109 3.398 -16.156 1 97.88 195 TRP B CA 1
ATOM 4575 C C . TRP B 1 195 ? -2.998 3.703 -17.156 1 97.88 195 TRP B C 1
ATOM 4577 O O . TRP B 1 195 ? -2.984 3.16 -18.266 1 97.88 195 TRP B O 1
ATOM 4587 N N . ALA B 1 196 ? -2.049 4.59 -16.781 1 95.56 196 ALA B N 1
ATOM 4588 C CA . ALA B 1 196 ? -0.937 4.977 -17.641 1 95.56 196 ALA B CA 1
ATOM 4589 C C . ALA B 1 196 ? 0.054 3.826 -17.812 1 95.56 196 ALA B C 1
ATOM 4591 O O . ALA B 1 196 ? 0.708 3.705 -18.844 1 95.56 196 ALA B O 1
ATOM 4592 N N . ASP B 1 197 ? 0.141 3.027 -16.797 1 94.38 197 ASP B N 1
ATOM 4593 C CA . ASP B 1 197 ? 1.014 1.857 -16.766 1 94.38 197 ASP B CA 1
ATOM 4594 C C . ASP B 1 197 ? 0.47 0.801 -15.805 1 94.38 197 ASP B C 1
ATOM 4596 O O . ASP B 1 197 ? -0.443 1.076 -15.023 1 94.38 197 ASP B O 1
ATOM 4600 N N . GLY B 1 198 ? 1.018 -0.421 -15.977 1 96.19 198 GLY B N 1
ATOM 4601 C CA . GLY B 1 198 ? 0.692 -1.462 -15.016 1 96.19 198 GLY B CA 1
ATOM 4602 C C . GLY B 1 198 ? -0.586 -2.207 -15.352 1 96.19 198 GLY B C 1
ATOM 4603 O O . GLY B 1 198 ? -1.022 -3.074 -14.594 1 96.19 198 GLY B O 1
ATOM 4604 N N . ASN B 1 199 ? -1.179 -1.944 -16.469 1 97.25 199 ASN B N 1
ATOM 4605 C CA . ASN B 1 199 ? -2.469 -2.521 -16.828 1 97.25 199 ASN B CA 1
ATOM 4606 C C . ASN B 1 199 ? -2.385 -4.039 -16.969 1 97.25 199 ASN B C 1
ATOM 4608 O O . ASN B 1 199 ? -3.299 -4.754 -16.547 1 97.25 199 ASN B O 1
ATOM 4612 N N . GLY B 1 200 ? -1.327 -4.574 -17.578 1 96.38 200 GLY B N 1
ATOM 4613 C CA . GLY B 1 200 ? -1.159 -6.012 -17.703 1 96.38 200 GLY B CA 1
ATOM 4614 C C . GLY B 1 200 ? -1.144 -6.723 -16.359 1 96.38 200 GLY B C 1
ATOM 4615 O O . GLY B 1 200 ? -1.92 -7.656 -16.141 1 96.38 200 GLY B O 1
ATOM 4616 N N . ARG B 1 201 ? -0.3 -6.301 -15.461 1 97.44 201 ARG B N 1
ATOM 4617 C CA . ARG B 1 201 ? -0.182 -6.895 -14.133 1 97.44 201 ARG B CA 1
ATOM 4618 C C . ARG B 1 201 ? -1.496 -6.785 -13.367 1 97.44 201 ARG B C 1
ATOM 4620 O O . ARG B 1 201 ? -1.912 -7.734 -12.695 1 97.44 201 ARG B O 1
ATOM 4627 N N . MET B 1 202 ? -2.152 -5.676 -13.477 1 98.31 202 MET B N 1
ATOM 4628 C CA . MET B 1 202 ? -3.443 -5.492 -12.82 1 98.31 202 MET B CA 1
ATOM 4629 C C . MET B 1 202 ? -4.477 -6.469 -13.375 1 98.31 202 MET B C 1
ATOM 4631 O O . MET B 1 202 ? -5.277 -7.027 -12.617 1 98.31 202 MET B O 1
ATOM 4635 N N . SER B 1 203 ? -4.508 -6.629 -14.664 1 98.19 203 SER B N 1
ATOM 4636 C CA . SER B 1 203 ? -5.473 -7.523 -15.297 1 98.19 203 SER B CA 1
ATOM 4637 C C . SER B 1 203 ? -5.258 -8.969 -14.859 1 98.19 203 SER B C 1
ATOM 4639 O O . SER B 1 203 ? -6.215 -9.672 -14.539 1 98.19 203 SER B O 1
ATOM 4641 N N . ARG B 1 204 ? -4.023 -9.398 -14.852 1 97.62 204 ARG B N 1
ATOM 4642 C CA . ARG B 1 204 ? -3.707 -10.75 -14.398 1 97.62 204 ARG B CA 1
ATOM 4643 C C . ARG B 1 204 ? -4.055 -10.93 -12.93 1 97.62 204 ARG B C 1
ATOM 4645 O O . ARG B 1 204 ? -4.555 -11.977 -12.523 1 97.62 204 ARG B O 1
ATOM 4652 N N . SER B 1 205 ? -3.828 -9.938 -12.125 1 97.31 205 SER B N 1
ATOM 4653 C CA . SER B 1 205 ? -4.137 -9.977 -10.703 1 97.31 205 SER B CA 1
ATOM 4654 C C . SER B 1 205 ? -5.641 -10.047 -10.461 1 97.31 205 SER B C 1
ATOM 4656 O O . SER B 1 205 ? -6.102 -10.75 -9.562 1 97.31 205 SER B O 1
ATOM 4658 N N . LEU B 1 206 ? -6.391 -9.273 -11.25 1 98 206 LEU B N 1
ATOM 4659 C CA . LEU B 1 206 ? -7.844 -9.328 -11.148 1 98 206 LEU B CA 1
ATOM 4660 C C . LEU B 1 206 ? -8.359 -10.734 -11.445 1 98 206 LEU B C 1
ATOM 4662 O O . LEU B 1 206 ? -9.227 -11.242 -10.734 1 98 206 LEU B O 1
ATOM 4666 N N . GLN B 1 207 ? -7.84 -11.312 -12.477 1 97.81 207 GLN B N 1
ATOM 4667 C CA . GLN B 1 207 ? -8.195 -12.688 -12.828 1 97.81 207 GLN B CA 1
ATOM 4668 C C . GLN B 1 207 ? -7.938 -13.633 -11.664 1 97.81 207 GLN B C 1
ATOM 4670 O O . GLN B 1 207 ? -8.797 -14.445 -11.312 1 97.81 207 GLN B O 1
ATOM 4675 N N . THR B 1 208 ? -6.781 -13.531 -11.078 1 96.5 208 THR B N 1
ATOM 4676 C CA . THR B 1 208 ? -6.402 -14.367 -9.945 1 96.5 208 THR B CA 1
ATOM 4677 C C . THR B 1 208 ? -7.375 -14.18 -8.789 1 96.5 208 THR B C 1
ATOM 4679 O O . THR B 1 208 ? -7.832 -15.156 -8.188 1 96.5 208 THR B O 1
ATOM 4682 N N . LEU B 1 209 ? -7.68 -12.961 -8.492 1 96.38 209 LEU B N 1
ATOM 4683 C CA . LEU B 1 209 ? -8.586 -12.672 -7.391 1 96.38 209 LEU B CA 1
ATOM 4684 C C . LEU B 1 209 ? -9.961 -13.281 -7.633 1 96.38 209 LEU B C 1
ATOM 4686 O O . LEU B 1 209 ? -10.547 -13.875 -6.727 1 96.38 209 LEU B O 1
ATOM 4690 N N . MET B 1 210 ? -10.445 -13.148 -8.836 1 96.25 210 MET B N 1
ATOM 4691 C CA . MET B 1 210 ? -11.766 -13.688 -9.164 1 96.25 210 MET B CA 1
ATOM 4692 C C . MET B 1 210 ? -11.805 -15.195 -8.969 1 96.25 210 MET B C 1
ATOM 4694 O O . MET B 1 210 ? -12.75 -15.727 -8.383 1 96.25 210 MET B O 1
ATOM 4698 N N . ILE B 1 211 ? -10.789 -15.867 -9.453 1 94.5 211 ILE B N 1
ATOM 4699 C CA . ILE B 1 211 ? -10.742 -17.328 -9.32 1 94.5 211 ILE B CA 1
ATOM 4700 C C . ILE B 1 211 ? -10.672 -17.703 -7.844 1 94.5 211 ILE B C 1
ATOM 4702 O O . ILE B 1 211 ? -11.391 -18.609 -7.395 1 94.5 211 ILE B O 1
ATOM 4706 N N . ALA B 1 212 ? -9.859 -17.031 -7.141 1 93.44 212 ALA B N 1
ATOM 4707 C CA . ALA B 1 212 ? -9.648 -17.344 -5.723 1 93.44 212 ALA B CA 1
ATOM 4708 C C . ALA B 1 212 ? -10.945 -17.172 -4.934 1 93.44 212 ALA B C 1
ATOM 4710 O O . ALA B 1 212 ? -11.203 -17.906 -3.986 1 93.44 212 ALA B O 1
ATOM 4711 N N . ARG B 1 213 ? -11.758 -16.203 -5.238 1 94 213 ARG B N 1
ATOM 4712 C CA . ARG B 1 213 ? -12.969 -15.891 -4.484 1 94 213 ARG B CA 1
ATOM 4713 C C . ARG B 1 213 ? -14.055 -16.938 -4.723 1 94 213 ARG B C 1
ATOM 4715 O O . ARG B 1 213 ? -15.047 -16.984 -3.994 1 94 213 ARG B O 1
ATOM 4722 N N . GLU B 1 214 ? -13.836 -17.75 -5.738 1 90.12 214 GLU B N 1
ATOM 4723 C CA . GLU B 1 214 ? -14.742 -18.875 -5.918 1 90.12 214 GLU B CA 1
ATOM 4724 C C . GLU B 1 214 ? -14.68 -19.828 -4.727 1 90.12 214 GLU B C 1
ATOM 4726 O O . GLU B 1 214 ? -15.633 -20.562 -4.461 1 90.12 214 GLU B O 1
ATOM 4731 N N . GLY B 1 215 ? -13.5 -19.859 -4.047 1 86.19 215 GLY B N 1
ATOM 4732 C CA . GLY B 1 215 ? -13.391 -20.578 -2.791 1 86.19 215 GLY B CA 1
ATOM 4733 C C . GLY B 1 215 ? -12.844 -21.984 -2.961 1 86.19 215 GLY B C 1
ATOM 4734 O O . GLY B 1 215 ? -12.648 -22.703 -1.979 1 86.19 215 GLY B O 1
ATOM 4735 N N . GLN B 1 216 ? -12.477 -22.438 -4.152 1 83.5 216 GLN B N 1
ATOM 4736 C CA . GLN B 1 216 ? -11.961 -23.781 -4.379 1 83.5 216 GLN B CA 1
ATOM 4737 C C . GLN B 1 216 ? -10.477 -23.875 -4.062 1 83.5 216 GLN B C 1
ATOM 4739 O O . GLN B 1 216 ? -10.016 -24.844 -3.459 1 83.5 216 GLN B O 1
ATOM 4744 N N . LEU B 1 217 ? -9.781 -22.938 -4.504 1 86.38 217 LEU B N 1
ATOM 4745 C CA . LEU B 1 217 ? -8.344 -22.844 -4.277 1 86.38 217 LEU B CA 1
ATOM 4746 C C . LEU B 1 217 ? -7.938 -21.438 -3.863 1 86.38 217 LEU B C 1
ATOM 4748 O O . LEU B 1 217 ? -8.523 -20.453 -4.328 1 86.38 217 LEU B O 1
ATOM 4752 N N . ALA B 1 218 ? -6.906 -21.422 -3.062 1 88 218 ALA B N 1
ATOM 4753 C CA . ALA B 1 218 ? -6.332 -20.141 -2.691 1 88 218 ALA B CA 1
ATOM 4754 C C . ALA B 1 218 ? -5.668 -19.469 -3.891 1 88 218 ALA B C 1
ATOM 4756 O O . ALA B 1 218 ? -5.363 -20.125 -4.887 1 88 218 ALA B O 1
ATOM 4757 N N . PRO B 1 219 ? -5.504 -18.125 -3.789 1 89.94 219 PRO B N 1
ATOM 4758 C CA . PRO B 1 219 ? -4.973 -17.375 -4.922 1 89.94 219 PRO B CA 1
ATOM 4759 C C . PRO B 1 219 ? -3.641 -17.922 -5.426 1 89.94 219 PRO B C 1
ATOM 4761 O O . PRO B 1 219 ? -3.389 -17.922 -6.637 1 89.94 219 PRO B O 1
ATOM 4764 N N . GLU B 1 220 ? -2.828 -18.406 -4.527 1 89.88 220 GLU B N 1
ATOM 4765 C CA . GLU B 1 220 ? -1.52 -18.922 -4.93 1 89.88 220 GLU B CA 1
ATOM 4766 C C . GLU B 1 220 ? -1.657 -20.094 -5.883 1 89.88 220 GLU B C 1
ATOM 4768 O O . GLU B 1 220 ? -0.812 -20.297 -6.758 1 89.88 220 GLU B O 1
ATOM 4773 N N . PHE B 1 221 ? -2.744 -20.812 -5.754 1 89.56 221 PHE B N 1
ATOM 4774 C CA . PHE B 1 221 ? -2.979 -22 -6.559 1 89.56 221 PHE B CA 1
ATOM 4775 C C . PHE B 1 221 ? -3.85 -21.672 -7.766 1 89.56 221 PHE B C 1
ATOM 4777 O O . PHE B 1 221 ? -4.035 -22.516 -8.648 1 89.56 221 PHE B O 1
ATOM 4784 N N . SER B 1 222 ? -4.359 -20.438 -7.828 1 88.56 222 SER B N 1
ATOM 4785 C CA . SER B 1 222 ? -5.328 -20.062 -8.852 1 88.56 222 SER B CA 1
ATOM 4786 C C . SER B 1 222 ? -4.68 -19.219 -9.945 1 88.56 222 SER B C 1
ATOM 4788 O O . SER B 1 222 ? -5.309 -18.922 -10.961 1 88.56 222 SER B O 1
ATOM 4790 N N . SER B 1 223 ? -3.473 -18.922 -9.781 1 90.31 223 SER B N 1
ATOM 4791 C CA . SER B 1 223 ? -2.805 -17.984 -10.68 1 90.31 223 SER B CA 1
ATOM 4792 C C . SER B 1 223 ? -2.309 -18.688 -11.938 1 90.31 223 SER B C 1
ATOM 4794 O O . SER B 1 223 ? -1.831 -19.812 -11.883 1 90.31 223 SER B O 1
ATOM 4796 N N . ILE B 1 224 ? -2.402 -18.016 -13.062 1 94.38 224 ILE B N 1
ATOM 4797 C CA . ILE B 1 224 ? -1.879 -18.562 -14.305 1 94.38 224 ILE B CA 1
ATOM 4798 C C . ILE B 1 224 ? -0.659 -17.766 -14.758 1 94.38 224 ILE B C 1
ATOM 4800 O O . ILE B 1 224 ? -0.152 -17.969 -15.859 1 94.38 224 ILE B O 1
ATOM 4804 N N . GLU B 1 225 ? -0.257 -16.812 -13.969 1 95.31 225 GLU B N 1
ATOM 4805 C CA . GLU B 1 225 ? 0.835 -15.906 -14.32 1 95.31 225 GLU B CA 1
ATOM 4806 C C . GLU B 1 225 ? 2.109 -16.688 -14.641 1 95.31 225 GLU B C 1
ATOM 4808 O O . GLU B 1 225 ? 2.818 -16.359 -15.594 1 95.31 225 GLU B O 1
ATOM 4813 N N . ALA B 1 226 ? 2.387 -17.672 -13.82 1 94.5 226 ALA B N 1
ATOM 4814 C CA . ALA B 1 226 ? 3.584 -18.484 -14.055 1 94.5 226 ALA B CA 1
ATOM 4815 C C . ALA B 1 226 ? 3.551 -19.141 -15.43 1 94.5 226 ALA B C 1
ATOM 4817 O O . ALA B 1 226 ? 4.574 -19.203 -16.109 1 94.5 226 ALA B O 1
ATOM 4818 N N . TRP B 1 227 ? 2.395 -19.641 -15.773 1 96.19 227 TRP B N 1
ATOM 4819 C CA . TRP B 1 227 ? 2.229 -20.219 -17.094 1 96.19 227 TRP B CA 1
ATOM 4820 C C . TRP B 1 227 ? 2.414 -19.172 -18.188 1 96.19 227 TRP B C 1
ATOM 4822 O O . TRP B 1 227 ? 3.131 -19.406 -19.172 1 96.19 227 TRP B O 1
ATOM 4832 N N . LEU B 1 228 ? 1.815 -18 -18.047 1 96.56 228 LEU B N 1
ATOM 4833 C CA . LEU B 1 228 ? 1.879 -16.922 -19.016 1 96.56 228 LEU B CA 1
ATOM 4834 C C . LEU B 1 228 ? 3.314 -16.438 -19.203 1 96.56 228 LEU B C 1
ATOM 4836 O O . LEU B 1 228 ? 3.691 -16 -20.297 1 96.56 228 LEU B O 1
ATOM 4840 N N . GLY B 1 229 ? 4.066 -16.516 -18.156 1 94.12 229 GLY B N 1
ATOM 4841 C CA . GLY B 1 229 ? 5.41 -15.961 -18.172 1 94.12 229 GLY B CA 1
ATOM 4842 C C . GLY B 1 229 ? 6.418 -16.844 -18.891 1 94.12 229 GLY B C 1
ATOM 4843 O O . GLY B 1 229 ? 7.559 -16.438 -19.125 1 94.12 229 GLY B O 1
ATOM 4844 N N . ARG B 1 230 ? 6.008 -18.016 -19.219 1 92.12 230 ARG B N 1
ATOM 4845 C CA . ARG B 1 230 ? 6.887 -18.859 -20.031 1 92.12 230 ARG B CA 1
ATOM 4846 C C . ARG B 1 230 ? 7.031 -18.297 -21.438 1 92.12 230 ARG B C 1
ATOM 4848 O O . ARG B 1 230 ? 6.055 -17.844 -22.047 1 92.12 230 ARG B O 1
ATOM 4855 N N . PRO B 1 231 ? 8.227 -18.234 -22.016 1 87.81 231 PRO B N 1
ATOM 4856 C CA . PRO B 1 231 ? 8.477 -17.547 -23.281 1 87.81 231 PRO B CA 1
ATOM 4857 C C . PRO B 1 231 ? 7.461 -17.891 -24.359 1 87.81 231 PRO B C 1
ATOM 4859 O O . PRO B 1 231 ? 6.844 -17 -24.953 1 87.81 231 PRO B O 1
ATOM 4862 N N . GLY B 1 232 ? 7.195 -19.062 -24.703 1 91.06 232 GLY B N 1
ATOM 4863 C CA . GLY B 1 232 ? 6.207 -19.453 -25.703 1 91.06 232 GLY B CA 1
ATOM 4864 C C . GLY B 1 232 ? 4.801 -19 -25.344 1 91.06 232 GLY B C 1
ATOM 4865 O O . GLY B 1 232 ? 4.074 -18.484 -26.203 1 91.06 232 GLY B O 1
ATOM 4866 N N . ASN B 1 233 ? 4.418 -19.078 -24.203 1 95.12 233 ASN B N 1
ATOM 4867 C CA . ASN B 1 233 ? 3.084 -18.703 -23.734 1 95.12 233 ASN B CA 1
ATOM 4868 C C . ASN B 1 233 ? 2.898 -17.188 -23.734 1 95.12 233 ASN B C 1
ATOM 4870 O O . ASN B 1 233 ? 1.812 -16.703 -24.031 1 95.12 233 ASN B O 1
ATOM 4874 N N . THR B 1 234 ? 3.979 -16.438 -23.391 1 93.94 234 THR B N 1
ATOM 4875 C CA . THR B 1 234 ? 3.916 -14.984 -23.406 1 93.94 234 THR B CA 1
ATOM 4876 C C . THR B 1 234 ? 3.641 -14.477 -24.812 1 93.94 234 THR B C 1
ATOM 4878 O O . THR B 1 234 ? 2.834 -13.562 -25 1 93.94 234 THR B O 1
ATOM 4881 N N . TRP B 1 235 ? 4.312 -15.078 -25.75 1 91.69 235 TRP B N 1
ATOM 4882 C CA . TRP B 1 235 ? 4.098 -14.703 -27.141 1 91.69 235 TRP B CA 1
ATOM 4883 C C . TRP B 1 235 ? 2.654 -14.961 -27.562 1 91.69 235 TRP B C 1
ATOM 4885 O O . TRP B 1 235 ? 2.023 -14.102 -28.188 1 91.69 235 TRP B O 1
ATOM 4895 N N . GLU B 1 236 ? 2.195 -16.125 -27.281 1 94.69 236 GLU B N 1
ATOM 4896 C CA . GLU B 1 236 ? 0.813 -16.469 -27.609 1 94.69 236 GLU B CA 1
ATOM 4897 C C . GLU B 1 236 ? -0.165 -15.516 -26.922 1 94.69 236 GLU B C 1
ATOM 4899 O O . GLU B 1 236 ? -1.205 -15.172 -27.5 1 94.69 236 GLU B O 1
ATOM 4904 N N . TYR B 1 237 ? 0.122 -15.148 -25.781 1 94.44 237 TYR B N 1
ATOM 4905 C CA . TYR B 1 237 ? -0.68 -14.188 -25.031 1 94.44 237 TYR B CA 1
ATOM 4906 C C . TYR B 1 237 ? -0.814 -12.875 -25.797 1 94.44 237 TYR B C 1
ATOM 4908 O O . TYR B 1 237 ? -1.926 -12.391 -26.016 1 94.44 237 TYR B O 1
ATOM 4916 N N . TYR B 1 238 ? 0.27 -12.359 -26.234 1 90.44 238 TYR B N 1
ATOM 4917 C CA . TYR B 1 238 ? 0.26 -11.102 -26.969 1 90.44 238 TYR B CA 1
ATOM 4918 C C . TYR B 1 238 ? -0.44 -11.273 -28.312 1 90.44 238 TYR B C 1
ATOM 4920 O O . TYR B 1 238 ? -1.148 -10.375 -28.781 1 90.44 238 TYR B O 1
ATOM 4928 N N . ARG B 1 239 ? -0.195 -12.391 -28.859 1 91.88 239 ARG B N 1
ATOM 4929 C CA . ARG B 1 239 ? -0.855 -12.672 -30.141 1 91.88 239 ARG B CA 1
ATOM 4930 C C . ARG B 1 239 ? -2.371 -12.68 -29.969 1 91.88 239 ARG B C 1
ATOM 4932 O O . ARG B 1 239 ? -3.092 -12.117 -30.797 1 91.88 239 ARG B O 1
ATOM 4939 N N . GLU B 1 240 ? -2.859 -13.352 -28.938 1 93.62 240 GLU B N 1
ATOM 4940 C CA . GLU B 1 240 ? -4.289 -13.398 -28.656 1 93.62 240 GLU B CA 1
ATOM 4941 C C . GLU B 1 240 ? -4.852 -11.992 -28.438 1 93.62 240 GLU B C 1
ATOM 4943 O O . GLU B 1 240 ? -5.941 -11.672 -28.922 1 93.62 240 GLU B O 1
ATOM 4948 N N . LEU B 1 241 ? -4.16 -11.141 -27.75 1 92.12 241 LEU B N 1
ATOM 4949 C CA . LEU B 1 241 ? -4.605 -9.773 -27.5 1 92.12 241 LEU B CA 1
ATOM 4950 C C . LEU B 1 241 ? -4.625 -8.969 -28.797 1 92.12 241 LEU B C 1
ATOM 4952 O O . LEU B 1 241 ? -5.555 -8.195 -29.031 1 92.12 241 LEU B O 1
ATOM 4956 N N . GLN B 1 242 ? -3.637 -9.195 -29.594 1 88.94 242 GLN B N 1
ATOM 4957 C CA . GLN B 1 242 ? -3.529 -8.477 -30.859 1 88.94 242 GLN B CA 1
ATOM 4958 C C . GLN B 1 242 ? -4.656 -8.867 -31.812 1 88.94 242 GLN B C 1
ATOM 4960 O O . GLN B 1 242 ? -5.09 -8.055 -32.625 1 88.94 242 GLN B O 1
ATOM 4965 N N . ARG B 1 243 ? -5.059 -10.055 -31.719 1 90.19 243 ARG B N 1
ATOM 4966 C CA . ARG B 1 243 ? -6.137 -10.555 -32.562 1 90.19 243 ARG B CA 1
ATOM 4967 C C . ARG B 1 243 ? -7.41 -9.742 -32.344 1 90.19 243 ARG B C 1
ATOM 4969 O O . ARG B 1 243 ? -8.297 -9.734 -33.219 1 90.19 243 ARG B O 1
ATOM 4976 N N . ARG B 1 244 ? -7.488 -9.07 -31.281 1 88.81 244 ARG B N 1
ATOM 4977 C CA . ARG B 1 244 ? -8.688 -8.305 -30.969 1 88.81 244 ARG B CA 1
ATOM 4978 C C . ARG B 1 244 ? -8.703 -6.984 -31.734 1 88.81 244 ARG B C 1
ATOM 4980 O O . ARG B 1 244 ? -9.734 -6.305 -31.797 1 88.81 244 ARG B O 1
ATOM 4987 N N . GLY B 1 245 ? -7.535 -6.598 -32.312 1 87.81 245 GLY B N 1
ATOM 4988 C CA . GLY B 1 245 ? -7.48 -5.41 -33.156 1 87.81 245 GLY B CA 1
ATOM 4989 C C . GLY B 1 245 ? -6.629 -4.301 -32.562 1 87.81 245 GLY B C 1
ATOM 4990 O O . GLY B 1 245 ? -6.188 -4.398 -31.422 1 87.81 245 GLY B O 1
ATOM 4991 N N . ALA B 1 246 ? -6.535 -3.285 -33.312 1 88.75 246 ALA B N 1
ATOM 4992 C CA . ALA B 1 246 ? -5.625 -2.195 -32.969 1 88.75 246 ALA B CA 1
ATOM 4993 C C . ALA B 1 246 ? -6.324 -1.154 -32.094 1 88.75 246 ALA B C 1
ATOM 4995 O O . ALA B 1 246 ? -5.68 -0.256 -31.562 1 88.75 246 ALA B O 1
ATOM 4996 N N . THR B 1 247 ? -7.602 -1.295 -32.094 1 91.69 247 THR B N 1
ATOM 4997 C CA . THR B 1 247 ? -8.383 -0.396 -31.234 1 91.69 247 THR B CA 1
ATOM 4998 C C . THR B 1 247 ? -9.438 -1.174 -30.453 1 91.69 247 THR B C 1
ATOM 5000 O O . THR B 1 247 ? -9.609 -2.377 -30.656 1 91.69 247 THR B O 1
ATOM 5003 N N . TYR B 1 248 ? -10.078 -0.556 -29.547 1 92.5 248 TYR B N 1
ATOM 5004 C CA . TYR B 1 248 ? -11.078 -1.171 -28.672 1 92.5 248 TYR B CA 1
ATOM 5005 C C . TYR B 1 248 ? -12.367 -1.461 -29.438 1 92.5 248 TYR B C 1
ATOM 5007 O O . TYR B 1 248 ? -13.078 -0.539 -29.844 1 92.5 248 TYR B O 1
ATOM 5015 N N . HIS B 1 249 ? -12.68 -2.721 -29.703 1 91.25 249 HIS B N 1
ATOM 5016 C CA . HIS B 1 249 ? -13.883 -3.203 -30.359 1 91.25 249 HIS B CA 1
ATOM 5017 C C . HIS B 1 249 ? -14.555 -4.309 -29.562 1 91.25 249 HIS B C 1
ATOM 5019 O O . HIS B 1 249 ? -14.336 -5.492 -29.812 1 91.25 249 HIS B O 1
ATOM 5025 N N . PRO B 1 250 ? -15.484 -3.939 -28.703 1 90.06 250 PRO B N 1
ATOM 5026 C CA . PRO B 1 250 ? -16.016 -4.918 -27.766 1 90.06 250 PRO B CA 1
ATOM 5027 C C . PRO B 1 250 ? -17.094 -5.809 -28.375 1 90.06 250 PRO B C 1
ATOM 5029 O O . PRO B 1 250 ? -17.5 -6.809 -27.766 1 90.06 250 PRO B O 1
ATOM 5032 N N . ASP B 1 251 ? -17.531 -5.512 -29.547 1 89.88 251 ASP B N 1
ATOM 5033 C CA . ASP B 1 251 ? -18.594 -6.301 -30.188 1 89.88 251 ASP B CA 1
ATOM 5034 C C . ASP B 1 251 ? -18 -7.41 -31.047 1 89.88 251 ASP B C 1
ATOM 5036 O O . ASP B 1 251 ? -18.359 -7.551 -32.219 1 89.88 251 ASP B O 1
ATOM 5040 N N . GLN B 1 252 ? -17.094 -8.148 -30.578 1 92.81 252 GLN B N 1
ATOM 5041 C CA . GLN B 1 252 ? -16.469 -9.234 -31.344 1 92.81 252 GLN B CA 1
ATOM 5042 C C . GLN B 1 252 ? -16.516 -10.547 -30.562 1 92.81 252 GLN B C 1
ATOM 5044 O O . GLN B 1 252 ? -16.688 -10.547 -29.344 1 92.81 252 GLN B O 1
ATOM 5049 N N . ASP B 1 253 ? -16.422 -11.625 -31.344 1 95 253 ASP B N 1
ATOM 5050 C CA . ASP B 1 253 ? -16.312 -12.945 -30.75 1 95 253 ASP B CA 1
ATOM 5051 C C . ASP B 1 253 ? -14.914 -13.156 -30.156 1 95 253 ASP B C 1
ATOM 5053 O O . ASP B 1 253 ? -13.906 -12.953 -30.844 1 95 253 ASP B O 1
ATOM 5057 N N . VAL B 1 254 ? -14.93 -13.57 -28.891 1 96.88 254 VAL B N 1
ATOM 5058 C CA . VAL B 1 254 ? -13.641 -13.742 -28.219 1 96.88 254 VAL B CA 1
ATOM 5059 C C . VAL B 1 254 ? -13.5 -15.18 -27.734 1 96.88 254 VAL B C 1
ATOM 5061 O O . VAL B 1 254 ? -12.922 -15.43 -26.672 1 96.88 254 VAL B O 1
ATOM 5064 N N . SER B 1 255 ? -14.039 -16.156 -28.438 1 97.12 255 SER B N 1
ATOM 5065 C CA . SER B 1 255 ? -13.977 -17.562 -28.094 1 97.12 255 SER B CA 1
ATOM 5066 C C . SER B 1 255 ? -12.539 -18.062 -28.031 1 97.12 255 SER B C 1
ATOM 5068 O O . SER B 1 255 ? -12.211 -18.922 -27.203 1 97.12 255 SER B O 1
ATOM 5070 N N . ASP B 1 256 ? -11.711 -17.562 -28.891 1 96.62 256 ASP B N 1
ATOM 5071 C CA . ASP B 1 256 ? -10.305 -17.953 -28.906 1 96.62 256 ASP B CA 1
ATOM 5072 C C . ASP B 1 256 ? -9.625 -17.578 -27.594 1 96.62 256 ASP B C 1
ATOM 5074 O O . ASP B 1 256 ? -8.766 -18.312 -27.094 1 96.62 256 ASP B O 1
ATOM 5078 N N . TRP B 1 257 ? -9.977 -16.422 -27.078 1 97.38 257 TRP B N 1
ATOM 5079 C CA . TRP B 1 257 ? -9.445 -15.992 -25.781 1 97.38 257 TRP B CA 1
ATOM 5080 C C . TRP B 1 257 ? -9.844 -16.953 -24.672 1 97.38 257 TRP B C 1
ATOM 5082 O O . TRP B 1 257 ? -9.031 -17.297 -23.812 1 97.38 257 TRP B O 1
ATOM 5092 N N . ILE B 1 258 ? -11.055 -17.375 -24.719 1 97.81 258 ILE B N 1
ATOM 5093 C CA . ILE B 1 258 ? -11.547 -18.312 -23.719 1 97.81 258 ILE B CA 1
ATOM 5094 C C . ILE B 1 258 ? -10.758 -19.609 -23.812 1 97.81 258 ILE B C 1
ATOM 5096 O O . ILE B 1 258 ? -10.297 -20.141 -22.797 1 97.81 258 ILE B O 1
ATOM 5100 N N . ARG B 1 259 ? -10.555 -20.125 -25 1 97.5 259 ARG B N 1
ATOM 5101 C CA . ARG B 1 259 ? -9.82 -21.375 -25.188 1 97.5 259 ARG B CA 1
ATOM 5102 C C . ARG B 1 259 ? -8.375 -21.234 -24.719 1 97.5 259 ARG B C 1
ATOM 5104 O O . ARG B 1 259 ? -7.82 -22.156 -24.125 1 97.5 259 ARG B O 1
ATOM 5111 N N . PHE B 1 260 ? -7.828 -20.156 -25.078 1 97.56 260 PHE B N 1
ATOM 5112 C CA . PHE B 1 260 ? -6.477 -19.859 -24.609 1 97.56 260 PHE B CA 1
ATOM 5113 C C . PHE B 1 260 ? -6.391 -19.938 -23.094 1 97.56 260 PHE B C 1
ATOM 5115 O O . PHE B 1 260 ? -5.48 -20.578 -22.547 1 97.56 260 PHE B O 1
ATOM 5122 N N . ASN B 1 261 ? -7.312 -19.297 -22.391 1 98.06 261 ASN B N 1
ATOM 5123 C CA . ASN B 1 261 ? -7.316 -19.281 -20.938 1 98.06 261 ASN B CA 1
ATOM 5124 C C . ASN B 1 261 ? -7.613 -20.672 -20.359 1 98.06 261 ASN B C 1
ATOM 5126 O O . ASN B 1 261 ? -7.02 -21.078 -19.359 1 98.06 261 ASN B O 1
ATOM 5130 N N . LEU B 1 262 ? -8.523 -21.375 -20.969 1 98 262 LEU B N 1
ATOM 5131 C CA . LEU B 1 262 ? -8.812 -22.734 -20.516 1 98 262 LEU B CA 1
ATOM 5132 C C . LEU B 1 262 ? -7.574 -23.609 -20.609 1 98 262 LEU B C 1
ATOM 5134 O O . LEU B 1 262 ? -7.316 -24.422 -19.719 1 98 262 LEU B O 1
ATOM 5138 N N . THR B 1 263 ? -6.836 -23.453 -21.672 1 97.75 263 THR B N 1
ATOM 5139 C CA . THR B 1 263 ? -5.574 -24.156 -21.812 1 97.75 263 THR B CA 1
ATOM 5140 C C . THR B 1 263 ? -4.609 -23.781 -20.703 1 97.75 263 THR B C 1
ATOM 5142 O O . THR B 1 263 ? -3.979 -24.656 -20.094 1 97.75 263 THR B O 1
ATOM 5145 N N . ALA B 1 264 ? -4.508 -22.531 -20.438 1 97.81 264 ALA B N 1
ATOM 5146 C CA . ALA B 1 264 ? -3.625 -22.047 -19.375 1 97.81 264 ALA B CA 1
ATOM 5147 C C . ALA B 1 264 ? -4.012 -22.625 -18.031 1 97.81 264 ALA B C 1
ATOM 5149 O O . ALA B 1 264 ? -3.154 -23.125 -17.281 1 97.81 264 ALA B O 1
ATOM 5150 N N . TYR B 1 265 ? -5.332 -22.578 -17.703 1 97.12 265 TYR B N 1
ATOM 5151 C CA . TYR B 1 265 ? -5.809 -23.141 -16.438 1 97.12 265 TYR B CA 1
ATOM 5152 C C . TYR B 1 265 ? -5.438 -24.625 -16.344 1 97.12 265 TYR B C 1
ATOM 5154 O O . TYR B 1 265 ? -4.945 -25.062 -15.305 1 97.12 265 TYR B O 1
ATOM 5162 N N . HIS B 1 266 ? -5.719 -25.297 -17.375 1 97.31 266 HIS B N 1
ATOM 5163 C CA . HIS B 1 266 ? -5.516 -26.75 -17.422 1 97.31 266 HIS B CA 1
ATOM 5164 C C . HIS B 1 266 ? -4.047 -27.109 -17.234 1 97.31 266 HIS B C 1
ATOM 5166 O O . HIS B 1 266 ? -3.709 -27.922 -16.375 1 97.31 266 HIS B O 1
ATOM 5172 N N . GLN B 1 267 ? -3.209 -26.516 -17.953 1 96.31 267 GLN B N 1
ATOM 5173 C CA . GLN B 1 267 ? -1.787 -26.828 -17.906 1 96.31 267 GLN B CA 1
ATOM 5174 C C . GLN B 1 267 ? -1.136 -26.328 -16.625 1 96.31 267 GLN B C 1
ATOM 5176 O O . GLN B 1 267 ? -0.217 -26.953 -16.109 1 96.31 267 GLN B O 1
ATOM 5181 N N . GLN B 1 268 ? -1.561 -25.188 -16.188 1 95.44 268 GLN B N 1
ATOM 5182 C CA . GLN B 1 268 ? -1.045 -24.703 -14.914 1 95.44 268 GLN B CA 1
ATOM 5183 C C . GLN B 1 268 ? -1.394 -25.656 -13.773 1 95.44 268 GLN B C 1
ATOM 5185 O O . GLN B 1 268 ? -0.563 -25.922 -12.898 1 95.44 268 GLN B O 1
ATOM 5190 N N . ALA B 1 269 ? -2.6 -26.156 -13.75 1 94.62 269 ALA B N 1
ATOM 5191 C CA . ALA B 1 269 ? -3 -27.125 -12.727 1 94.62 269 ALA B CA 1
ATOM 5192 C C . ALA B 1 269 ? -2.129 -28.375 -12.789 1 94.62 269 ALA B C 1
ATOM 5194 O O . ALA B 1 269 ? -1.736 -28.906 -11.75 1 94.62 269 ALA B O 1
ATOM 5195 N N . GLN B 1 270 ? -1.808 -28.844 -13.977 1 94.62 270 GLN B N 1
ATOM 5196 C CA . GLN B 1 270 ? -0.905 -29.969 -14.148 1 94.62 270 GLN B CA 1
ATOM 5197 C C . GLN B 1 270 ? 0.469 -29.672 -13.555 1 94.62 270 GLN B C 1
ATOM 5199 O O . GLN B 1 270 ? 1.051 -30.516 -12.875 1 94.62 270 GLN B O 1
ATOM 5204 N N . THR B 1 271 ? 0.913 -28.516 -13.859 1 93.62 271 THR B N 1
ATOM 5205 C CA . THR B 1 271 ? 2.246 -28.125 -13.422 1 93.62 271 THR B CA 1
ATOM 5206 C C . THR B 1 271 ? 2.324 -28.078 -11.898 1 93.62 271 THR B C 1
ATOM 5208 O O . THR B 1 271 ? 3.281 -28.578 -11.305 1 93.62 271 THR B O 1
ATOM 5211 N N . VAL B 1 272 ? 1.373 -27.469 -11.266 1 93.06 272 VAL B N 1
ATOM 5212 C CA . VAL B 1 272 ? 1.354 -27.328 -9.812 1 93.06 272 VAL B CA 1
ATOM 5213 C C . VAL B 1 272 ? 1.248 -28.719 -9.172 1 93.06 272 VAL B C 1
ATOM 5215 O O . VAL B 1 272 ? 1.954 -29.016 -8.203 1 93.06 272 VAL B O 1
ATOM 5218 N N . ARG B 1 273 ? 0.371 -29.531 -9.68 1 90.88 273 ARG B N 1
ATOM 5219 C CA . ARG B 1 273 ? 0.226 -30.891 -9.172 1 90.88 273 ARG B CA 1
ATOM 5220 C C . ARG B 1 273 ? 1.54 -31.656 -9.273 1 90.88 273 ARG B C 1
ATOM 5222 O O . ARG B 1 273 ? 1.941 -32.344 -8.328 1 90.88 273 ARG B O 1
ATOM 5229 N N . SER B 1 274 ? 2.115 -31.578 -10.398 1 91.38 274 SER B N 1
ATOM 5230 C CA . SER B 1 274 ? 3.385 -32.25 -10.617 1 91.38 274 SER B CA 1
ATOM 5231 C C . SER B 1 274 ? 4.449 -31.766 -9.641 1 91.38 274 SER B C 1
ATOM 5233 O O . SER B 1 274 ? 5.238 -32.562 -9.125 1 91.38 274 SER B O 1
ATOM 5235 N N . ARG B 1 275 ? 4.547 -30.516 -9.438 1 90.75 275 ARG B N 1
ATOM 5236 C CA . ARG B 1 275 ? 5.523 -29.969 -8.5 1 90.75 275 ARG B CA 1
ATOM 5237 C C . ARG B 1 275 ? 5.277 -30.5 -7.09 1 90.75 275 ARG B C 1
ATOM 5239 O O . ARG B 1 275 ? 6.219 -30.797 -6.355 1 90.75 275 ARG B O 1
ATOM 5246 N N . LEU B 1 276 ? 4.035 -30.5 -6.688 1 89.69 276 LEU B N 1
ATOM 5247 C CA . LEU B 1 276 ? 3.678 -31.047 -5.379 1 89.69 276 LEU B CA 1
ATOM 5248 C C . LEU B 1 276 ? 4.148 -32.469 -5.234 1 89.69 276 LEU B C 1
ATOM 5250 O O . LEU B 1 276 ? 4.727 -32.844 -4.207 1 89.69 276 LEU B O 1
ATOM 5254 N N . ASP B 1 277 ? 3.922 -33.25 -6.254 1 88.81 277 ASP B N 1
ATOM 5255 C CA . ASP B 1 277 ? 4.332 -34.656 -6.242 1 88.81 277 ASP B CA 1
ATOM 5256 C C . ASP B 1 277 ? 5.852 -34.781 -6.164 1 88.81 277 ASP B C 1
ATOM 5258 O O . ASP B 1 277 ? 6.375 -35.562 -5.387 1 88.81 277 ASP B O 1
ATOM 5262 N N . ARG B 1 278 ? 6.5 -34.031 -6.957 1 90.94 278 ARG B N 1
ATOM 5263 C CA . ARG B 1 278 ? 7.957 -34.062 -6.945 1 90.94 278 ARG B CA 1
ATOM 5264 C C . ARG B 1 278 ? 8.5 -33.625 -5.582 1 90.94 278 ARG B C 1
ATOM 5266 O O . ARG B 1 278 ? 9.445 -34.219 -5.074 1 90.94 278 ARG B O 1
ATOM 5273 N N . SER B 1 279 ? 7.973 -32.594 -5.062 1 91.44 279 SER B N 1
ATOM 5274 C CA . SER B 1 279 ? 8.391 -32.094 -3.756 1 91.44 279 SER B CA 1
ATOM 5275 C C . SER B 1 279 ? 8.273 -33.156 -2.688 1 91.44 279 SER B C 1
ATOM 5277 O O . SER B 1 279 ? 9.172 -33.344 -1.862 1 91.44 279 SER B O 1
ATOM 5279 N N . SER B 1 280 ? 7.168 -33.844 -2.713 1 89.56 280 SER B N 1
ATOM 5280 C CA . SER B 1 280 ? 6.934 -34.938 -1.747 1 89.56 280 SER B CA 1
ATOM 5281 C C . SER B 1 280 ? 7.949 -36.062 -1.91 1 89.56 280 SER B C 1
ATOM 5283 O O . SER B 1 280 ? 8.492 -36.562 -0.923 1 89.56 280 SER B O 1
ATOM 5285 N N . ARG B 1 281 ? 8.148 -36.406 -3.09 1 92.25 281 ARG B N 1
ATOM 5286 C CA . ARG B 1 281 ? 9.109 -37.469 -3.371 1 92.25 281 ARG B CA 1
ATOM 5287 C C . ARG B 1 281 ? 10.516 -37.094 -2.934 1 92.25 281 ARG B C 1
ATOM 5289 O O . ARG B 1 281 ? 11.234 -37.875 -2.33 1 92.25 281 ARG B O 1
ATOM 5296 N N . VAL B 1 282 ? 10.883 -35.906 -3.25 1 94.88 282 VAL B N 1
ATOM 5297 C CA . VAL B 1 282 ? 12.203 -35.375 -2.881 1 94.88 282 VAL B CA 1
ATOM 5298 C C . VAL B 1 282 ? 12.344 -35.375 -1.361 1 94.88 282 VAL B C 1
ATOM 5300 O O . VAL B 1 282 ? 13.391 -35.781 -0.832 1 94.88 282 VAL B O 1
ATOM 5303 N N . TRP B 1 283 ? 11.375 -34.969 -0.708 1 93.19 283 TRP B N 1
ATOM 5304 C CA . TRP B 1 283 ? 11.398 -34.938 0.75 1 93.19 283 TRP B CA 1
ATOM 5305 C C . TRP B 1 283 ? 11.656 -36.312 1.326 1 93.19 283 TRP B C 1
ATOM 5307 O O . TRP B 1 283 ? 12.461 -36.469 2.25 1 93.19 283 TRP B O 1
ATOM 5317 N N . LEU B 1 284 ? 11.008 -37.312 0.801 1 93.62 284 LEU B N 1
ATOM 5318 C CA . LEU B 1 284 ? 11.156 -38.688 1.267 1 93.62 284 LEU B CA 1
ATOM 5319 C C . LEU B 1 284 ? 12.578 -39.188 1.036 1 93.62 284 LEU B C 1
ATOM 5321 O O . LEU B 1 284 ? 13.188 -39.781 1.932 1 93.62 284 LEU B O 1
ATOM 5325 N N . LEU B 1 285 ? 13.086 -38.938 -0.106 1 96.81 285 LEU B N 1
ATOM 5326 C CA . LEU B 1 285 ? 14.438 -39.375 -0.448 1 96.81 285 LEU B CA 1
ATOM 5327 C C . LEU B 1 285 ? 15.469 -38.719 0.453 1 96.81 285 LEU B C 1
ATOM 5329 O O . LEU B 1 285 ? 16.422 -39.344 0.904 1 96.81 285 LEU B O 1
ATOM 5333 N N . LEU B 1 286 ? 15.242 -37.438 0.731 1 97 286 LEU B N 1
ATOM 5334 C CA . LEU B 1 286 ? 16.172 -36.688 1.571 1 97 286 LEU B CA 1
ATOM 5335 C C . LEU B 1 286 ? 16.078 -37.156 3.023 1 97 286 LEU B C 1
ATOM 5337 O O . LEU B 1 286 ? 17.078 -37.156 3.744 1 97 286 LEU B O 1
ATOM 5341 N N . GLY B 1 287 ? 14.891 -37.469 3.43 1 96.12 287 GLY B N 1
ATOM 5342 C CA . GLY B 1 287 ? 14.734 -38.062 4.754 1 96.12 287 GLY B CA 1
ATOM 5343 C C . GLY B 1 287 ? 15.5 -39.344 4.938 1 96.12 287 GLY B C 1
ATOM 5344 O O . GLY B 1 287 ? 16.172 -39.531 5.949 1 96.12 287 GLY B O 1
ATOM 5345 N N . GLU B 1 288 ? 15.438 -40.188 4.023 1 97.06 288 GLU B N 1
ATOM 5346 C CA . GLU B 1 288 ? 16.188 -41.438 4.039 1 97.06 288 GLU B CA 1
ATOM 5347 C C . GLU B 1 288 ? 17.688 -41.188 4.059 1 97.06 288 GLU B C 1
ATOM 5349 O O . GLU B 1 288 ? 18.438 -41.875 4.781 1 97.06 288 GLU B O 1
ATOM 5354 N N . PHE B 1 289 ? 18.094 -40.312 3.281 1 97.69 289 PHE B N 1
ATOM 5355 C CA . PHE B 1 289 ? 19.5 -39.906 3.217 1 97.69 289 PHE B CA 1
ATOM 5356 C C . PHE B 1 289 ? 19.984 -39.406 4.57 1 97.69 289 PHE B C 1
ATOM 5358 O O . PHE B 1 289 ? 21.047 -39.844 5.047 1 97.69 289 PHE B O 1
ATOM 5365 N N . ALA B 1 290 ? 19.234 -38.5 5.148 1 97 290 ALA B N 1
ATOM 5366 C CA . ALA B 1 290 ? 19.609 -37.938 6.449 1 97 290 ALA B CA 1
ATOM 5367 C C . ALA B 1 290 ? 19.703 -39.031 7.504 1 97 290 ALA B C 1
ATOM 5369 O O . ALA B 1 290 ? 20.656 -39.062 8.297 1 97 290 ALA B O 1
ATOM 5370 N N . GLU B 1 291 ? 18.797 -39.938 7.449 1 96.75 291 GLU B N 1
ATOM 5371 C CA . GLU B 1 291 ? 18.797 -41.062 8.383 1 96.75 291 GLU B CA 1
ATOM 5372 C C . GLU B 1 291 ? 20.031 -41.938 8.18 1 96.75 291 GLU B C 1
ATOM 5374 O O . GLU B 1 291 ? 20.703 -42.312 9.148 1 96.75 291 GLU B O 1
ATOM 5379 N N . ALA B 1 292 ? 20.359 -42.25 7.086 1 96.81 292 ALA B N 1
ATOM 5380 C CA . ALA B 1 292 ? 21.484 -43.094 6.758 1 96.81 292 ALA B CA 1
ATOM 5381 C C . ALA B 1 292 ? 22.812 -42.469 7.18 1 96.81 292 ALA B C 1
ATOM 5383 O O . ALA B 1 292 ? 23.75 -43.156 7.559 1 96.81 292 ALA B O 1
ATOM 5384 N N . ARG B 1 293 ? 22.844 -41.125 7.137 1 95.56 293 ARG B N 1
ATOM 5385 C CA . ARG B 1 293 ? 24.062 -40.406 7.445 1 95.56 293 ARG B CA 1
ATOM 5386 C C . ARG B 1 293 ? 24.109 -40 8.906 1 95.56 293 ARG B C 1
ATOM 5388 O O . ARG B 1 293 ? 25.062 -39.375 9.359 1 95.56 293 ARG B O 1
ATOM 5395 N N . GLY B 1 294 ? 23.031 -40.281 9.633 1 94.88 294 GLY B N 1
ATOM 5396 C CA . GLY B 1 294 ? 22.969 -39.938 11.039 1 94.88 294 GLY B CA 1
ATOM 5397 C C . GLY B 1 294 ? 22.766 -38.469 11.273 1 94.88 294 GLY B C 1
ATOM 5398 O O . GLY B 1 294 ? 23.188 -37.938 12.305 1 94.88 294 GLY B O 1
ATOM 5399 N N . LEU B 1 295 ? 22.156 -37.812 10.273 1 95.69 295 LEU B N 1
ATOM 5400 C CA . LEU B 1 295 ? 21.891 -36.375 10.414 1 95.69 295 LEU B CA 1
ATOM 5401 C C . LEU B 1 295 ? 20.547 -36.156 11.102 1 95.69 295 LEU B C 1
ATOM 5403 O O . LEU B 1 295 ? 19.672 -37.031 11.086 1 95.69 295 LEU B O 1
ATOM 5407 N N . ASP B 1 296 ? 20.438 -35.062 11.719 1 95.31 296 ASP B N 1
ATOM 5408 C CA . ASP B 1 296 ? 19.156 -34.656 12.305 1 95.31 296 ASP B CA 1
ATOM 5409 C C . ASP B 1 296 ? 18.109 -34.438 11.219 1 95.31 296 ASP B C 1
ATOM 5411 O O . ASP B 1 296 ? 18.406 -33.906 10.156 1 95.31 296 ASP B O 1
ATOM 5415 N N . GLU B 1 297 ? 16.875 -34.812 11.516 1 94.19 297 GLU B N 1
ATOM 5416 C CA . GLU B 1 297 ? 15.773 -34.719 10.562 1 94.19 297 GLU B CA 1
ATOM 5417 C C . GLU B 1 297 ? 15.531 -33.25 10.156 1 94.19 297 GLU B C 1
ATOM 5419 O O . GLU B 1 297 ? 15.047 -33 9.047 1 94.19 297 GLU B O 1
ATOM 5424 N N . ARG B 1 298 ? 15.859 -32.281 10.992 1 94.75 298 ARG B N 1
ATOM 5425 C CA . ARG B 1 298 ? 15.578 -30.875 10.727 1 94.75 298 ARG B CA 1
ATOM 5426 C C . ARG B 1 298 ? 16.359 -30.391 9.508 1 94.75 298 ARG B C 1
ATOM 5428 O O . ARG B 1 298 ? 15.922 -29.453 8.828 1 94.75 298 ARG B O 1
ATOM 5435 N N . VAL B 1 299 ? 17.438 -31.078 9.156 1 96.81 299 VAL B N 1
ATOM 5436 C CA . VAL B 1 299 ? 18.281 -30.562 8.07 1 96.81 299 VAL B CA 1
ATOM 5437 C C . VAL B 1 299 ? 17.594 -30.828 6.727 1 96.81 299 VAL B C 1
ATOM 5439 O O . VAL B 1 299 ? 18 -30.281 5.699 1 96.81 299 VAL B O 1
ATOM 5442 N N . VAL B 1 300 ? 16.594 -31.703 6.699 1 95.38 300 VAL B N 1
ATOM 5443 C CA . VAL B 1 300 ? 15.906 -32.094 5.473 1 95.38 300 VAL B CA 1
ATOM 5444 C C . VAL B 1 300 ? 15.281 -30.859 4.816 1 95.38 300 VAL B C 1
ATOM 5446 O O . VAL B 1 300 ? 15.25 -30.75 3.588 1 95.38 300 VAL B O 1
ATOM 5449 N N . SER B 1 301 ? 14.805 -29.891 5.617 1 94.38 301 SER B N 1
ATOM 5450 C CA . SER B 1 301 ? 14.203 -28.688 5.055 1 94.38 301 SER B CA 1
ATOM 5451 C C . SER B 1 301 ? 15.211 -27.906 4.219 1 94.38 301 SER B C 1
ATOM 5453 O O . SER B 1 301 ? 14.891 -27.438 3.125 1 94.38 301 SER B O 1
ATOM 5455 N N . ALA B 1 302 ? 16.391 -27.828 4.68 1 95.81 302 ALA B N 1
ATOM 5456 C CA . ALA B 1 302 ? 17.438 -27.125 3.947 1 95.81 302 ALA B CA 1
ATOM 5457 C C . ALA B 1 302 ? 17.812 -27.875 2.67 1 95.81 302 ALA B C 1
ATOM 5459 O O . ALA B 1 302 ? 17.953 -27.281 1.605 1 95.81 302 ALA B O 1
ATOM 5460 N N . LEU B 1 303 ? 17.953 -29.156 2.809 1 97.19 303 LEU B N 1
ATOM 5461 C CA . LEU B 1 303 ? 18.312 -29.984 1.654 1 97.19 303 LEU B CA 1
ATOM 5462 C C . LEU B 1 303 ? 17.219 -29.938 0.597 1 97.19 303 LEU B C 1
ATOM 5464 O O . LEU B 1 303 ? 17.5 -29.922 -0.603 1 97.19 303 LEU B O 1
ATOM 5468 N N . HIS B 1 304 ? 16.047 -29.969 1.069 1 95.62 304 HIS B N 1
ATOM 5469 C CA . HIS B 1 304 ? 14.898 -29.891 0.177 1 95.62 304 HIS B CA 1
ATOM 5470 C C . HIS B 1 304 ? 14.914 -28.594 -0.633 1 95.62 304 HIS B C 1
ATOM 5472 O O . HIS B 1 304 ? 14.68 -28.609 -1.844 1 95.62 304 HIS B O 1
ATOM 5478 N N . ASP B 1 305 ? 15.203 -27.438 -0.008 1 94.25 305 ASP B N 1
ATOM 5479 C CA . ASP B 1 305 ? 15.312 -26.156 -0.708 1 94.25 305 ASP B CA 1
ATOM 5480 C C . ASP B 1 305 ? 16.375 -26.219 -1.794 1 94.25 305 ASP B C 1
ATOM 5482 O O . ASP B 1 305 ? 16.172 -25.719 -2.902 1 94.25 305 ASP B O 1
ATOM 5486 N N . VAL B 1 306 ? 17.438 -26.797 -1.466 1 96.38 306 VAL B N 1
ATOM 5487 C CA . VAL B 1 306 ? 18.547 -26.906 -2.412 1 96.38 306 VAL B CA 1
ATOM 5488 C C . VAL B 1 306 ? 18.141 -27.766 -3.605 1 96.38 306 VAL B C 1
ATOM 5490 O O . VAL B 1 306 ? 18.406 -27.406 -4.754 1 96.38 306 VAL B O 1
ATOM 5493 N N . ALA B 1 307 ? 17.469 -28.812 -3.322 1 96.06 307 ALA B N 1
ATOM 5494 C CA . ALA B 1 307 ? 17.047 -29.719 -4.395 1 96.06 307 ALA B CA 1
ATOM 5495 C C . ALA B 1 307 ? 16 -29.062 -5.293 1 96.06 307 ALA B C 1
ATOM 5497 O O . ALA B 1 307 ? 16.109 -29.109 -6.52 1 96.06 307 ALA B O 1
ATOM 5498 N N . MET B 1 308 ? 15.047 -28.406 -4.703 1 93 308 MET B N 1
ATOM 5499 C CA . MET B 1 308 ? 13.891 -27.906 -5.434 1 93 308 MET B CA 1
ATOM 5500 C C . MET B 1 308 ? 14.188 -26.562 -6.066 1 93 308 MET B C 1
ATOM 5502 O O . MET B 1 308 ? 13.672 -26.25 -7.141 1 93 308 MET B O 1
ATOM 5506 N N . SER B 1 309 ? 15.039 -25.75 -5.375 1 92.06 309 SER B N 1
ATOM 5507 C CA . SER B 1 309 ? 15.195 -24.359 -5.809 1 92.06 309 SER B CA 1
ATOM 5508 C C . SER B 1 309 ? 16.641 -24.062 -6.164 1 92.06 309 SER B C 1
ATOM 5510 O O . SER B 1 309 ? 16.953 -22.969 -6.629 1 92.06 309 SER B O 1
ATOM 5512 N N . GLY B 1 310 ? 17.547 -24.969 -5.828 1 93.06 310 GLY B N 1
ATOM 5513 C CA . GLY B 1 310 ? 18.938 -24.828 -6.242 1 93.06 310 GLY B CA 1
ATOM 5514 C C . GLY B 1 310 ? 19.828 -24.25 -5.156 1 93.06 310 GLY B C 1
ATOM 5515 O O . GLY B 1 310 ? 21.047 -24.297 -5.258 1 93.06 310 GLY B O 1
ATOM 5516 N N . ARG B 1 311 ? 19.172 -23.688 -4.105 1 94.94 311 ARG B N 1
ATOM 5517 C CA . ARG B 1 311 ? 19.984 -23.125 -3.035 1 94.94 311 ARG B CA 1
ATOM 5518 C C . ARG B 1 311 ? 19.172 -22.953 -1.757 1 94.94 311 ARG B C 1
ATOM 5520 O O . ARG B 1 311 ? 17.938 -23.062 -1.779 1 94.94 311 ARG B O 1
ATOM 5527 N N . VAL B 1 312 ? 19.906 -22.688 -0.67 1 94.56 312 VAL B N 1
ATOM 5528 C CA . VAL B 1 312 ? 19.266 -22.344 0.595 1 94.56 312 VAL B CA 1
ATOM 5529 C C . VAL B 1 312 ? 20.109 -21.297 1.323 1 94.56 312 VAL B C 1
ATOM 5531 O O . VAL B 1 312 ? 21.344 -21.297 1.213 1 94.56 312 VAL B O 1
ATOM 5534 N N . ARG B 1 313 ? 19.453 -20.438 1.931 1 93.38 313 ARG B N 1
ATOM 5535 C CA . ARG B 1 313 ? 20.109 -19.469 2.801 1 93.38 313 ARG B CA 1
ATOM 5536 C C . ARG B 1 313 ? 19.891 -19.828 4.27 1 93.38 313 ARG B C 1
ATOM 5538 O O . ARG B 1 313 ? 18.922 -20.484 4.621 1 93.38 313 ARG B O 1
ATOM 5545 N N . ARG B 1 314 ? 20.844 -19.344 5.062 1 93.25 314 ARG B N 1
ATOM 5546 C CA . ARG B 1 314 ? 20.781 -19.625 6.492 1 93.25 314 ARG B CA 1
ATOM 5547 C C . ARG B 1 314 ? 19.484 -19.109 7.102 1 93.25 314 ARG B C 1
ATOM 5549 O O . ARG B 1 314 ? 18.844 -19.797 7.895 1 93.25 314 ARG B O 1
ATOM 5556 N N . THR B 1 315 ? 19.109 -17.922 6.691 1 89.81 315 THR B N 1
ATOM 5557 C CA . THR B 1 315 ? 17.922 -17.281 7.258 1 89.81 315 THR B CA 1
ATOM 5558 C C . THR B 1 315 ? 16.672 -18.109 6.969 1 89.81 315 THR B C 1
ATOM 5560 O O . THR B 1 315 ? 15.789 -18.234 7.824 1 89.81 315 THR B O 1
ATOM 5563 N N . ARG B 1 316 ? 16.578 -18.641 5.816 1 90 316 ARG B N 1
ATOM 5564 C CA . ARG B 1 316 ? 15.445 -19.484 5.441 1 90 316 ARG B CA 1
ATOM 5565 C C . ARG B 1 316 ? 15.406 -20.75 6.273 1 90 316 ARG B C 1
ATOM 5567 O O . ARG B 1 316 ? 14.344 -21.172 6.723 1 90 316 ARG B O 1
ATOM 5574 N N . TYR B 1 317 ? 16.531 -21.344 6.43 1 93.25 317 TYR B N 1
ATOM 5575 C CA . TYR B 1 317 ? 16.641 -22.547 7.234 1 93.25 317 TYR B CA 1
ATOM 5576 C C . TYR B 1 317 ? 16.281 -22.281 8.688 1 93.25 317 TYR B C 1
ATOM 5578 O O . TYR B 1 317 ? 15.539 -23.047 9.312 1 93.25 317 TYR B O 1
ATOM 5586 N N . GLU B 1 318 ? 16.75 -21.172 9.203 1 93.88 318 GLU B N 1
ATOM 5587 C CA . GLU B 1 318 ? 16.469 -20.75 10.57 1 93.88 318 GLU B CA 1
ATOM 5588 C C . GLU B 1 318 ? 14.961 -20.625 10.797 1 93.88 318 GLU B C 1
ATOM 5590 O O . GLU B 1 318 ? 14.43 -21.141 11.789 1 93.88 318 GLU B O 1
ATOM 5595 N N . ARG B 1 319 ? 14.328 -20.031 9.938 1 87.5 319 ARG B N 1
ATOM 5596 C CA . ARG B 1 319 ? 12.898 -19.781 10.055 1 87.5 319 ARG B CA 1
ATOM 5597 C C . ARG B 1 319 ? 12.102 -21.078 9.875 1 87.5 319 ARG B C 1
ATOM 5599 O O . ARG B 1 319 ? 11.133 -21.312 10.602 1 87.5 319 ARG B O 1
ATOM 5606 N N . ALA B 1 320 ? 12.508 -21.828 8.906 1 87.88 320 ALA B N 1
ATOM 5607 C CA . ALA B 1 320 ? 11.781 -23.047 8.578 1 87.88 320 ALA B CA 1
ATOM 5608 C C . ALA B 1 320 ? 11.766 -24.016 9.766 1 87.88 320 ALA B C 1
ATOM 5610 O O . ALA B 1 320 ? 10.781 -24.719 9.984 1 87.88 320 ALA B O 1
ATOM 5611 N N . GLU B 1 321 ? 12.867 -24.016 10.547 1 92.25 321 GLU B N 1
ATOM 5612 C CA . GLU B 1 321 ? 13.008 -25 11.617 1 92.25 321 GLU B CA 1
ATOM 5613 C C . GLU B 1 321 ? 13.008 -24.328 12.992 1 92.25 321 GLU B C 1
ATOM 5615 O O . GLU B 1 321 ? 13.312 -24.969 14 1 92.25 321 GLU B O 1
ATOM 5620 N N . ASP B 1 322 ? 12.688 -23.047 12.945 1 90.62 322 ASP B N 1
ATOM 5621 C CA . ASP B 1 322 ? 12.641 -22.266 14.18 1 90.62 322 ASP B CA 1
ATOM 5622 C C . ASP B 1 322 ? 13.906 -22.469 15.008 1 90.62 322 ASP B C 1
ATOM 5624 O O . ASP B 1 322 ? 13.836 -22.859 16.172 1 90.62 322 ASP B O 1
ATOM 5628 N N . LEU B 1 323 ? 14.992 -22.172 14.43 1 94.81 323 LEU B N 1
ATOM 5629 C CA . LEU B 1 323 ? 16.297 -22.406 15.055 1 94.81 323 LEU B CA 1
ATOM 5630 C C . LEU B 1 323 ? 16.922 -21.078 15.469 1 94.81 323 LEU B C 1
ATOM 5632 O O . LEU B 1 323 ? 16.625 -20.031 14.898 1 94.81 323 LEU B O 1
ATOM 5636 N N . SER B 1 324 ? 17.766 -21.172 16.453 1 95.5 324 SER B N 1
ATOM 5637 C CA . SER B 1 324 ? 18.656 -20.062 16.734 1 95.5 324 SER B CA 1
ATOM 5638 C C . SER B 1 324 ? 19.719 -19.906 15.648 1 95.5 324 SER B C 1
ATOM 5640 O O . SER B 1 324 ? 19.984 -20.859 14.906 1 95.5 324 SER B O 1
ATOM 5642 N N . LEU B 1 325 ? 20.312 -18.766 15.602 1 93.81 325 LEU B N 1
ATOM 5643 C CA . LEU B 1 325 ? 21.391 -18.484 14.656 1 93.81 325 LEU B CA 1
ATOM 5644 C C . LEU B 1 325 ? 22.531 -19.484 14.797 1 93.81 325 LEU B C 1
ATOM 5646 O O . LEU B 1 325 ? 23.016 -20.016 13.805 1 93.81 325 LEU B O 1
ATOM 5650 N N . GLN B 1 326 ? 22.906 -19.812 16.031 1 95.44 326 GLN B N 1
ATOM 5651 C CA . GLN B 1 326 ? 24.031 -20.688 16.312 1 95.44 326 GLN B CA 1
ATOM 5652 C C . GLN B 1 326 ? 23.766 -22.109 15.82 1 95.44 326 GLN B C 1
ATOM 5654 O O . GLN B 1 326 ? 24.641 -22.75 15.227 1 95.44 326 GLN B O 1
ATOM 5659 N N . ARG B 1 327 ? 22.609 -22.594 16.078 1 96.38 327 ARG B N 1
ATOM 5660 C CA . ARG B 1 327 ? 22.234 -23.953 15.68 1 96.38 327 ARG B CA 1
ATOM 5661 C C . ARG B 1 327 ? 22.188 -24.078 14.164 1 96.38 327 ARG B C 1
ATOM 5663 O O . ARG B 1 327 ? 22.656 -25.062 13.602 1 96.38 327 ARG B O 1
ATOM 5670 N N . ALA B 1 328 ? 21.562 -23.094 13.477 1 96.75 328 ALA B N 1
ATOM 5671 C CA . ALA B 1 328 ? 21.469 -23.109 12.023 1 96.75 328 ALA B CA 1
ATOM 5672 C C . ALA B 1 328 ? 22.859 -23.094 11.383 1 96.75 328 ALA B C 1
ATOM 5674 O O . ALA B 1 328 ? 23.109 -23.828 10.43 1 96.75 328 ALA B O 1
ATOM 5675 N N . GLN B 1 329 ? 23.719 -22.312 11.945 1 95.38 329 GLN B N 1
ATOM 5676 C CA . GLN B 1 329 ? 25.078 -22.203 11.422 1 95.38 329 GLN B CA 1
ATOM 5677 C C . GLN B 1 329 ? 25.844 -23.516 11.602 1 95.38 329 GLN B C 1
ATOM 5679 O O . GLN B 1 329 ? 26.562 -23.953 10.695 1 95.38 329 GLN B O 1
ATOM 5684 N N . ARG B 1 330 ? 25.703 -24.094 12.734 1 96.75 330 ARG B N 1
ATOM 5685 C CA . ARG B 1 330 ? 26.375 -25.359 13.016 1 96.75 330 ARG B CA 1
ATOM 5686 C C . ARG B 1 330 ? 25.922 -26.438 12.055 1 96.75 330 ARG B C 1
ATOM 5688 O O . ARG B 1 330 ? 26.734 -27.172 11.508 1 96.75 330 ARG B O 1
ATOM 5695 N N . ASP B 1 331 ? 24.625 -26.547 11.891 1 97.31 331 ASP B N 1
ATOM 5696 C CA . ASP B 1 331 ? 24.078 -27.562 10.977 1 97.31 331 ASP B CA 1
ATOM 5697 C C . ASP B 1 331 ? 24.625 -27.375 9.57 1 97.31 331 ASP B C 1
ATOM 5699 O O . ASP B 1 331 ? 25.062 -28.344 8.93 1 97.31 331 ASP B O 1
ATOM 5703 N N . LEU B 1 332 ? 24.594 -26.156 9.07 1 97.25 332 LEU B N 1
ATOM 5704 C CA . LEU B 1 332 ? 25.047 -25.875 7.707 1 97.25 332 LEU B CA 1
ATOM 5705 C C . LEU B 1 332 ? 26.531 -26.109 7.562 1 97.25 332 LEU B C 1
ATOM 5707 O O . LEU B 1 332 ? 27 -26.609 6.527 1 97.25 332 LEU B O 1
ATOM 5711 N N . ARG B 1 333 ? 27.25 -25.781 8.594 1 96.31 333 ARG B N 1
ATOM 5712 C CA . ARG B 1 333 ? 28.688 -26.062 8.602 1 96.31 333 ARG B CA 1
ATOM 5713 C C . ARG B 1 333 ? 28.953 -27.562 8.531 1 96.31 333 ARG B C 1
ATOM 5715 O O . ARG B 1 333 ? 29.859 -28 7.82 1 96.31 333 ARG B O 1
ATOM 5722 N N . ASP B 1 334 ? 28.219 -28.266 9.32 1 97.31 334 ASP B N 1
ATOM 5723 C CA . ASP B 1 334 ? 28.375 -29.719 9.328 1 97.31 334 ASP B CA 1
ATOM 5724 C C . ASP B 1 334 ? 28.062 -30.328 7.961 1 97.31 334 ASP B C 1
ATOM 5726 O O . ASP B 1 334 ? 28.719 -31.266 7.523 1 97.31 334 ASP B O 1
ATOM 5730 N N . LEU B 1 335 ? 27.062 -29.812 7.32 1 98.06 335 LEU B N 1
ATOM 5731 C CA . LEU B 1 335 ? 26.672 -30.297 5.996 1 98.06 335 LEU B CA 1
ATOM 5732 C C . LEU B 1 335 ? 27.75 -29.969 4.969 1 98.06 335 LEU B C 1
ATOM 5734 O O . LEU B 1 335 ? 27.969 -30.734 4.023 1 98.06 335 LEU B O 1
ATOM 5738 N N . VAL B 1 336 ? 28.391 -28.859 5.152 1 97.5 336 VAL B N 1
ATOM 5739 C CA . VAL B 1 336 ? 29.5 -28.469 4.277 1 97.5 336 VAL B CA 1
ATOM 5740 C C . VAL B 1 336 ? 30.703 -29.375 4.535 1 97.5 336 VAL B C 1
ATOM 5742 O O . VAL B 1 336 ? 31.328 -29.875 3.596 1 97.5 336 VAL B O 1
ATOM 5745 N N . ALA B 1 337 ? 30.984 -29.578 5.793 1 97.25 337 ALA B N 1
ATOM 5746 C CA . ALA B 1 337 ? 32.094 -30.438 6.18 1 97.25 337 ALA B CA 1
ATOM 5747 C C . ALA B 1 337 ? 31.906 -31.859 5.641 1 97.25 337 ALA B C 1
ATOM 5749 O O . ALA B 1 337 ? 32.875 -32.531 5.289 1 97.25 337 ALA B O 1
ATOM 5750 N N . GLY B 1 338 ? 30.703 -32.25 5.621 1 97.12 338 GLY B N 1
ATOM 5751 C CA . GLY B 1 338 ? 30.375 -33.594 5.109 1 97.12 338 GLY B CA 1
ATOM 5752 C C . GLY B 1 338 ? 30.234 -33.625 3.598 1 97.12 338 GLY B C 1
ATOM 5753 O O . GLY B 1 338 ? 29.812 -34.625 3.035 1 97.12 338 GLY B O 1
ATOM 5754 N N . ASP B 1 339 ? 30.406 -32.531 2.92 1 97.38 339 ASP B N 1
ATOM 5755 C CA . ASP B 1 339 ? 30.406 -32.375 1.469 1 97.38 339 ASP B CA 1
ATOM 5756 C C . ASP B 1 339 ? 29 -32.469 0.904 1 97.38 339 ASP B C 1
ATOM 5758 O O . ASP B 1 339 ? 28.812 -32.812 -0.27 1 97.38 339 ASP B O 1
ATOM 5762 N N . VAL B 1 340 ? 28.078 -32.312 1.728 1 98.25 340 VAL B N 1
ATOM 5763 C CA . VAL B 1 340 ? 26.688 -32.375 1.28 1 98.25 340 VAL B CA 1
ATOM 5764 C C . VAL B 1 340 ? 26.281 -31.062 0.634 1 98.25 340 VAL B C 1
ATOM 5766 O O . VAL B 1 340 ? 25.578 -31.047 -0.373 1 98.25 340 VAL B O 1
ATOM 5769 N N . LEU B 1 341 ? 26.703 -29.953 1.216 1 98.44 341 LEU B N 1
ATOM 5770 C CA . LEU B 1 341 ? 26.438 -28.609 0.693 1 98.44 341 LEU B CA 1
ATOM 5771 C C . LEU B 1 341 ? 27.734 -27.891 0.353 1 98.44 341 LEU B C 1
ATOM 5773 O O . LEU B 1 341 ? 28.797 -28.25 0.867 1 98.44 341 LEU B O 1
ATOM 5777 N N . THR B 1 342 ? 27.688 -26.984 -0.497 1 97.81 342 THR B N 1
ATOM 5778 C CA . THR B 1 342 ? 28.797 -26.094 -0.871 1 97.81 342 THR B CA 1
ATOM 5779 C C . THR B 1 342 ? 28.422 -24.641 -0.623 1 97.81 342 THR B C 1
ATOM 5781 O O . THR B 1 342 ? 27.406 -24.156 -1.118 1 97.81 342 THR B O 1
ATOM 5784 N N . PRO B 1 343 ? 29.188 -23.953 0.162 1 95.69 343 PRO B N 1
ATOM 5785 C CA . PRO B 1 343 ? 28.906 -22.547 0.405 1 95.69 343 PRO B CA 1
ATOM 5786 C C . PRO B 1 343 ? 29.297 -21.656 -0.772 1 95.69 343 PRO B C 1
ATOM 5788 O O . PRO B 1 343 ? 30.312 -21.891 -1.426 1 95.69 343 PRO B O 1
ATOM 5791 N N . VAL B 1 344 ? 28.484 -20.75 -1.084 1 93.5 344 VAL B N 1
ATOM 5792 C CA . VAL B 1 344 ? 28.75 -19.766 -2.129 1 93.5 344 VAL B CA 1
ATOM 5793 C C . VAL B 1 344 ? 28.641 -18.359 -1.55 1 93.5 344 VAL B C 1
ATOM 5795 O O . VAL B 1 344 ? 27.641 -18.031 -0.91 1 93.5 344 VAL B O 1
ATOM 5798 N N . GLY B 1 345 ? 29.641 -17.469 -1.881 1 85.69 345 GLY B N 1
ATOM 5799 C CA . GLY B 1 345 ? 29.641 -16.109 -1.394 1 85.69 345 GLY B CA 1
ATOM 5800 C C . GLY B 1 345 ? 30.203 -15.977 0.012 1 85.69 345 GLY B C 1
ATOM 5801 O O . GLY B 1 345 ? 30.562 -16.969 0.639 1 85.69 345 GLY B O 1
ATOM 5802 N N . ARG B 1 346 ? 30.531 -14.68 0.442 1 76.56 346 ARG B N 1
ATOM 5803 C CA . ARG B 1 346 ? 31.047 -14.359 1.771 1 76.56 346 ARG B CA 1
ATOM 5804 C C . ARG B 1 346 ? 30.094 -13.422 2.512 1 76.56 346 ARG B C 1
ATOM 5806 O O . ARG B 1 346 ? 29.359 -12.656 1.888 1 76.56 346 ARG B O 1
ATOM 5813 N N . THR B 1 347 ? 30.047 -13.578 3.861 1 71.12 347 THR B N 1
ATOM 5814 C CA . THR B 1 347 ? 29.391 -12.664 4.785 1 71.12 347 THR B CA 1
ATOM 5815 C C . THR B 1 347 ? 27.875 -12.742 4.633 1 71.12 347 THR B C 1
ATOM 5817 O O . THR B 1 347 ? 27.297 -13.828 4.648 1 71.12 347 THR B O 1
ATOM 5820 N N . ARG B 1 348 ? 27.156 -11.594 4.539 1 68.88 348 ARG B N 1
ATOM 5821 C CA . ARG B 1 348 ? 25.719 -11.445 4.645 1 68.88 348 ARG B CA 1
ATOM 5822 C C . ARG B 1 348 ? 25.016 -11.992 3.404 1 68.88 348 ARG B C 1
ATOM 5824 O O . ARG B 1 348 ? 23.859 -12.414 3.473 1 68.88 348 ARG B O 1
ATOM 5831 N N . ALA B 1 349 ? 25.609 -12.25 2.324 1 79.31 349 ALA B N 1
ATOM 5832 C CA . ALA B 1 349 ? 24.984 -12.68 1.076 1 79.31 349 ALA B CA 1
ATOM 5833 C C . ALA B 1 349 ? 25.219 -14.172 0.839 1 79.31 349 ALA B C 1
ATOM 5835 O O . ALA B 1 349 ? 24.812 -14.711 -0.199 1 79.31 349 ALA B O 1
ATOM 5836 N N . ARG B 1 350 ? 25.688 -14.93 1.749 1 89.88 350 ARG B N 1
ATOM 5837 C CA . ARG B 1 350 ? 26.078 -16.328 1.567 1 89.88 350 ARG B CA 1
ATOM 5838 C C . ARG B 1 350 ? 24.844 -17.219 1.383 1 89.88 350 ARG B C 1
ATOM 5840 O O . ARG B 1 350 ? 23.844 -17.031 2.064 1 89.88 350 ARG B O 1
ATOM 5847 N N . PHE B 1 351 ? 24.906 -18.188 0.423 1 94.5 351 PHE B N 1
ATOM 5848 C CA . PHE B 1 351 ? 23.922 -19.25 0.278 1 94.5 351 PHE B CA 1
ATOM 5849 C C . PHE B 1 351 ? 24.609 -20.578 -0.007 1 94.5 351 PHE B C 1
ATOM 5851 O O . PHE B 1 351 ? 25.844 -20.641 -0.14 1 94.5 351 PHE B O 1
ATOM 5858 N N . TYR B 1 352 ? 23.891 -21.688 0.086 1 97.06 352 TYR B N 1
ATOM 5859 C CA . TYR B 1 352 ? 24.453 -23.031 -0.046 1 97.06 352 TYR B CA 1
ATOM 5860 C C . TYR B 1 352 ? 23.797 -23.781 -1.207 1 97.06 352 TYR B C 1
ATOM 5862 O O . TYR B 1 352 ? 22.594 -23.672 -1.427 1 97.06 352 TYR B O 1
ATOM 5870 N N . THR B 1 353 ? 24.578 -24.422 -1.967 1 97.5 353 THR B N 1
ATOM 5871 C CA . THR B 1 353 ? 24.125 -25.234 -3.094 1 97.5 353 THR B CA 1
ATOM 5872 C C . THR B 1 353 ? 24.531 -26.703 -2.902 1 97.5 353 THR B C 1
ATOM 5874 O O . THR B 1 353 ? 25.016 -27.078 -1.836 1 97.5 353 THR B O 1
ATOM 5877 N N . THR B 1 354 ? 24.281 -27.5 -3.924 1 97.69 354 THR B N 1
ATOM 5878 C CA . THR B 1 354 ? 24.562 -28.922 -3.836 1 97.69 354 THR B CA 1
ATOM 5879 C C . THR B 1 354 ? 26.062 -29.172 -3.713 1 97.69 354 THR B C 1
ATOM 5881 O O . THR B 1 354 ? 26.875 -28.484 -4.355 1 97.69 354 THR B O 1
ATOM 5884 N N . GLY B 1 355 ? 26.453 -30.078 -2.795 1 97.62 355 GLY B N 1
ATOM 5885 C CA . GLY B 1 355 ? 27.797 -30.594 -2.727 1 97.62 355 GLY B CA 1
ATOM 5886 C C . GLY B 1 355 ? 27.953 -31.938 -3.414 1 97.62 355 GLY B C 1
ATOM 5887 O O . GLY B 1 355 ? 26.969 -32.5 -3.9 1 97.62 355 GLY B O 1
ATOM 5888 N N . PRO B 1 356 ? 29.188 -32.406 -3.414 1 97.06 356 PRO B N 1
ATOM 5889 C CA . PRO B 1 356 ? 29.469 -33.688 -4.094 1 97.06 356 PRO B CA 1
ATOM 5890 C C . PRO B 1 356 ? 28.734 -34.875 -3.469 1 97.06 356 PRO B C 1
ATOM 5892 O O . PRO B 1 356 ? 28.438 -35.844 -4.156 1 97.06 356 PRO B O 1
ATOM 5895 N N . ALA B 1 357 ? 28.422 -34.812 -2.197 1 97.56 357 ALA B N 1
ATOM 5896 C CA . ALA B 1 357 ? 27.812 -35.938 -1.508 1 97.56 357 ALA B CA 1
ATOM 5897 C C . ALA B 1 357 ? 26.297 -35.781 -1.44 1 97.56 357 ALA B C 1
ATOM 5899 O O . ALA B 1 357 ? 25.625 -36.594 -0.777 1 97.56 357 ALA B O 1
ATOM 5900 N N . PHE B 1 358 ? 25.766 -34.75 -2.133 1 98.06 358 PHE B N 1
ATOM 5901 C CA . PHE B 1 358 ? 24.312 -34.594 -2.16 1 98.06 358 PHE B CA 1
ATOM 5902 C C . PHE B 1 358 ? 23.641 -35.781 -2.842 1 98.06 358 PHE B C 1
ATOM 5904 O O . PHE B 1 358 ? 24.125 -36.281 -3.863 1 98.06 358 PHE B O 1
ATOM 5911 N N . PRO B 1 359 ? 22.641 -36.25 -2.293 1 97.19 359 PRO B N 1
ATOM 5912 C CA . PRO B 1 359 ? 22.047 -37.469 -2.875 1 97.19 359 PRO B CA 1
ATOM 5913 C C . PRO B 1 359 ? 21.531 -37.25 -4.293 1 97.19 359 PRO B C 1
ATOM 5915 O O . PRO B 1 359 ? 20.578 -36.5 -4.496 1 97.19 359 PRO B O 1
ATOM 5918 N N . GLU B 1 360 ? 21.969 -37.969 -5.203 1 96.12 360 GLU B N 1
ATOM 5919 C CA . GLU B 1 360 ? 21.641 -37.844 -6.617 1 96.12 360 GLU B CA 1
ATOM 5920 C C . GLU B 1 360 ? 20.188 -38.219 -6.883 1 96.12 360 GLU B C 1
ATOM 5922 O O . GLU B 1 360 ? 19.547 -37.656 -7.766 1 96.12 360 GLU B O 1
ATOM 5927 N N . SER B 1 361 ? 19.719 -39.219 -6.16 1 96.31 361 SER B N 1
ATOM 5928 C CA . SER B 1 361 ? 18.344 -39.688 -6.336 1 96.31 361 SER B CA 1
ATOM 5929 C C . SER B 1 361 ? 17.359 -38.531 -6.098 1 96.31 361 SER B C 1
ATOM 5931 O O . SER B 1 361 ? 16.375 -38.406 -6.824 1 96.31 361 SER B O 1
ATOM 5933 N N . ALA B 1 362 ? 17.625 -37.719 -5.098 1 96.94 362 ALA B N 1
ATOM 5934 C CA . ALA B 1 362 ? 16.766 -36.562 -4.801 1 96.94 362 ALA B CA 1
ATOM 5935 C C . ALA B 1 362 ? 16.859 -35.5 -5.902 1 96.94 362 ALA B C 1
ATOM 5937 O O . ALA B 1 362 ? 15.852 -34.938 -6.293 1 96.94 362 ALA B O 1
ATOM 5938 N N . LEU B 1 363 ? 18 -35.281 -6.426 1 96.56 363 LEU B N 1
ATOM 5939 C CA . LEU B 1 363 ? 18.188 -34.312 -7.5 1 96.56 363 LEU B CA 1
ATOM 5940 C C . LEU B 1 363 ? 17.469 -34.781 -8.766 1 96.56 363 LEU B C 1
ATOM 5942 O O . LEU B 1 363 ? 16.859 -33.969 -9.469 1 96.56 363 LEU B O 1
ATOM 5946 N N . GLU B 1 364 ? 17.594 -36.031 -9.031 1 95.62 364 GLU B N 1
ATOM 5947 C CA . GLU B 1 364 ? 16.906 -36.594 -10.195 1 95.62 364 GLU B CA 1
ATOM 5948 C C . GLU B 1 364 ? 15.398 -36.438 -10.078 1 95.62 364 GLU B C 1
ATOM 5950 O O . GLU B 1 364 ? 14.727 -36.094 -11.047 1 95.62 364 GLU B O 1
ATOM 5955 N N . ALA B 1 365 ? 14.914 -36.75 -8.93 1 94.94 365 ALA B N 1
ATOM 5956 C CA . ALA B 1 365 ? 13.484 -36.625 -8.688 1 94.94 365 ALA B CA 1
ATOM 5957 C C . ALA B 1 365 ? 13.039 -35.156 -8.852 1 94.94 365 ALA B C 1
ATOM 5959 O O . ALA B 1 365 ? 11.977 -34.906 -9.414 1 94.94 365 ALA B O 1
ATOM 5960 N N . ALA B 1 366 ? 13.852 -34.281 -8.398 1 93.75 366 ALA B N 1
ATOM 5961 C CA . ALA B 1 366 ? 13.531 -32.844 -8.438 1 93.75 366 ALA B CA 1
ATOM 5962 C C . ALA B 1 366 ? 13.547 -32.312 -9.875 1 93.75 366 ALA B C 1
ATOM 5964 O O . ALA B 1 366 ? 12.805 -31.391 -10.219 1 93.75 366 ALA B O 1
ATOM 5965 N N . ARG B 1 367 ? 14.297 -32.938 -10.734 1 90.62 367 ARG B N 1
ATOM 5966 C CA . ARG B 1 367 ? 14.562 -32.375 -12.055 1 90.62 367 ARG B CA 1
ATOM 5967 C C . ARG B 1 367 ? 13.812 -33.125 -13.141 1 90.62 367 ARG B C 1
ATOM 5969 O O . ARG B 1 367 ? 13.859 -32.75 -14.312 1 90.62 367 ARG B O 1
ATOM 5976 N N . THR B 1 368 ? 13.164 -34.156 -12.805 1 88.19 368 THR B N 1
ATOM 5977 C CA . THR B 1 368 ? 12.438 -34.938 -13.805 1 88.19 368 THR B CA 1
ATOM 5978 C C . THR B 1 368 ? 11.297 -34.094 -14.406 1 88.19 368 THR B C 1
ATOM 5980 O O . THR B 1 368 ? 10.406 -33.656 -13.68 1 88.19 368 THR B O 1
ATOM 5983 N N . PRO B 1 369 ? 11.383 -33.906 -15.719 1 85.25 369 PRO B N 1
ATOM 5984 C CA . PRO B 1 369 ? 10.359 -33.062 -16.344 1 85.25 369 PRO B CA 1
ATOM 5985 C C . PRO B 1 369 ? 9.023 -33.812 -16.516 1 85.25 369 PRO B C 1
ATOM 5987 O O . PRO B 1 369 ? 8.992 -35.031 -16.578 1 85.25 369 PRO B O 1
ATOM 5990 N N . LEU B 1 370 ? 7.957 -33.125 -16.531 1 83.19 370 LEU B N 1
ATOM 5991 C CA . LEU B 1 370 ? 6.617 -33.625 -16.781 1 83.19 370 LEU B CA 1
ATOM 5992 C C . LEU B 1 370 ? 6.07 -33.094 -18.109 1 83.19 370 LEU B C 1
ATOM 5994 O O . LEU B 1 370 ? 6.129 -31.891 -18.375 1 83.19 370 LEU B O 1
ATOM 5998 N N . PRO B 1 371 ? 5.582 -34.062 -18.906 1 89 371 PRO B N 1
ATOM 5999 C CA . PRO B 1 371 ? 4.875 -33.562 -20.094 1 89 371 PRO B CA 1
ATOM 6000 C C . PRO B 1 371 ? 3.498 -33 -19.766 1 89 371 PRO B C 1
ATOM 6002 O O . PRO B 1 371 ? 2.779 -33.531 -18.922 1 89 371 PRO B O 1
ATOM 6005 N N . LEU B 1 372 ? 3.18 -31.891 -20.344 1 91.06 372 LEU B N 1
ATOM 6006 C CA . LEU B 1 372 ? 1.864 -31.281 -20.172 1 91.06 372 LEU B CA 1
ATOM 6007 C C . LEU B 1 372 ? 0.928 -31.672 -21.312 1 91.06 372 LEU B C 1
ATOM 6009 O O . LEU B 1 372 ? 1.313 -31.609 -22.469 1 91.06 372 LEU B O 1
ATOM 6013 N N . ALA B 1 373 ? -0.21 -32.094 -20.984 1 93.06 373 ALA B N 1
ATOM 6014 C CA . ALA B 1 373 ? -1.237 -32.406 -21.969 1 93.06 373 ALA B CA 1
ATOM 6015 C C . ALA B 1 373 ? -1.931 -31.125 -22.453 1 93.06 373 ALA B C 1
ATOM 6017 O O . ALA B 1 373 ? -2.213 -30.219 -21.641 1 93.06 373 ALA B O 1
ATOM 6018 N N . ASP B 1 374 ? -2.146 -31 -23.719 1 93.56 374 ASP B N 1
ATOM 6019 C CA . ASP B 1 374 ? -3 -29.969 -24.281 1 93.56 374 ASP B CA 1
ATOM 6020 C C . ASP B 1 374 ? -4.457 -30.406 -24.328 1 93.56 374 ASP B C 1
ATOM 6022 O O . ASP B 1 374 ? -4.793 -31.391 -25.016 1 93.56 374 ASP B O 1
ATOM 6026 N N . PRO B 1 375 ? -5.277 -29.703 -23.688 1 95.19 375 PRO B N 1
ATOM 6027 C CA . PRO B 1 375 ? -6.648 -30.203 -23.531 1 95.19 375 PRO B CA 1
ATOM 6028 C C . PRO B 1 375 ? -7.457 -30.109 -24.828 1 95.19 375 PRO B C 1
ATOM 6030 O O . PRO B 1 375 ? -8.516 -30.734 -24.938 1 95.19 375 PRO B O 1
ATOM 6033 N N . TYR B 1 376 ? -7.047 -29.328 -25.812 1 95.12 376 TYR B N 1
ATOM 6034 C CA . TYR B 1 376 ? -7.828 -29.172 -27.031 1 95.12 376 TYR B CA 1
ATOM 6035 C C . TYR B 1 376 ? -7.234 -30 -28.172 1 95.12 376 TYR B C 1
ATOM 6037 O O . TYR B 1 376 ? -7.797 -30.062 -29.266 1 95.12 376 TYR B O 1
ATOM 6045 N N . THR B 1 377 ? -6.031 -30.484 -28.125 1 84.56 377 THR B N 1
ATOM 6046 C CA . THR B 1 377 ? -5.453 -31.328 -29.172 1 84.56 377 THR B CA 1
ATOM 6047 C C . THR B 1 377 ? -5.449 -32.781 -28.75 1 84.56 377 THR B C 1
ATOM 6049 O O . THR B 1 377 ? -4.797 -33.156 -27.766 1 84.56 377 THR B O 1
ATOM 6052 N N . ARG B 1 378 ? -6.738 -33.594 -28.875 1 60.12 378 ARG B N 1
ATOM 6053 C CA . ARG B 1 378 ? -6.723 -35.031 -28.594 1 60.12 378 ARG B CA 1
ATOM 6054 C C . ARG B 1 378 ? -6.359 -35.812 -29.844 1 60.12 378 ARG B C 1
ATOM 6056 O O . ARG B 1 378 ? -6.625 -35.375 -30.969 1 60.12 378 ARG B O 1
#

Nearest PDB structures (foldseek):
  8cil-assembly1_A  TM=6.737E-01  e=1.134E-12  Coxiella burnetii
  7cb8-assembly1_A  TM=7.482E-01  e=3.742E-11  Mycobacterium marinum M
  7cb8-assembly2_B  TM=7.467E-01  e=6.499E-11  Mycobacterium marinum M
  3cuc-assembly2_B  TM=7.586E-01  e=3.396E-09  Bacteroides thetaiotaomicron VPI-5482
  3e6m-assembly1_A  TM=6.463E-01  e=2.199E-01  Ruegeria pomeroyi

Radius of gyration: 29.08 Å; Cα contacts (8 Å, |Δi|>4): 1032; chains: 2; bounding box: 64×83×67 Å

Foldseek 3Di:
DAADQDDDDPLLVVLVVLLVVLLLVVLVLLVVDDPLLSVVLLLLLLLLLLQLLVVLVPQHDDSVLLSCVVLVQPPRPGDPVSSVQSVLLSVLLVVLLVCLADPPDAFDLQVLLVSQCSRCVVVADPQFHGSAFHPAKEFDADPVDRVHGLATADGLVCLVVLRRVLRVVLRDDPPPDQLSVLLSQLLSQLRNVGGNDDSNVSSQSSSLSSQSNVPSDGSSLSGLSSVCSDPVNVVVVVVLSSVCDRYRDSHDDSVVSSLSSSQSSQQSSVVSVLQSVLLVVLLVVLQVVCVVVVHDNLCSVQLSCQLQPVKADLSRSCVSSVHDSVVSVVSVVVCVVVQQWDWDDDDSNIIIHGGPPHDVVSNCSNPDDDDTDGSNPD/DAADQDDDDPLLVVLVVLLVVLLLVVLVLLVVDDPLLSVVLLLLLLLLLLQLLVVLVPQHDDSVLLSCVVLVQPPRPGDPVSSVQSVLLSVLLVVLLVCLADPPDAFDLQVLLVSQCSRCVVVADPQFHGSAFHPAKEFDADPVDRVHGLATADGLVCLVVLRRVLRVVLRDDPPPDQLSVLLSQLLSQLRNVGGNDDSNVSSQSSSLSSQSNVPSDGSSLSGLSSVCSDPVNVVVVVVLSSVCDRYRDSHDDSVVSSLSSSQSSQQSSVVSVLQSVLLVVLLVVLQVVCVVVVHDNLCSVQLSCQLQPVKADLSRSCVSSVHDSVVSVVSVVVCVVVQQWDWDDDDSNIIIHGGPPHDVVSNCSNPDDDDTDGSNPD

Solvent-accessible surface area (backbone atoms only — not comparable to full-atom values): 40484 Å² total; per-residue (Å²): 127,70,60,61,81,63,82,76,52,73,67,54,50,51,42,50,51,52,36,51,50,49,50,52,52,44,45,52,51,55,70,72,41,58,66,73,58,47,51,52,51,42,49,47,38,42,19,34,30,53,25,17,44,36,35,73,74,69,38,77,52,55,40,64,56,38,42,40,45,75,72,66,50,81,68,60,98,61,56,70,66,45,48,52,52,50,52,22,44,47,56,35,48,54,53,48,51,67,52,30,76,51,81,95,64,72,66,41,64,45,34,54,22,47,46,39,23,48,47,38,43,95,64,47,37,93,92,42,41,42,40,43,71,29,86,55,83,51,63,44,52,30,90,90,42,71,87,40,69,47,26,38,40,53,58,36,86,50,37,65,61,52,45,51,51,47,25,52,53,71,64,50,83,81,79,65,57,60,68,58,50,19,51,48,51,23,51,49,44,46,49,50,38,50,38,68,65,64,34,64,55,50,16,55,49,50,23,19,43,50,40,7,50,71,64,75,42,56,36,54,75,43,47,48,36,45,54,40,40,37,70,73,43,39,53,51,48,52,50,58,56,46,72,60,39,50,46,73,58,38,91,48,88,51,54,67,57,52,52,52,46,51,44,44,53,39,38,37,48,52,51,54,48,49,48,52,51,30,52,52,51,26,46,53,46,40,46,54,49,29,56,77,70,70,45,63,74,76,56,38,61,43,53,44,34,24,49,73,66,53,37,35,39,64,69,56,44,17,62,76,65,71,44,53,72,68,58,41,50,50,54,53,48,51,34,36,74,64,30,32,29,34,81,42,77,70,79,91,52,37,34,31,30,76,24,88,61,38,62,59,70,29,42,50,48,47,63,58,82,76,88,74,73,57,80,83,70,128,127,71,58,62,81,64,83,76,51,72,66,54,51,51,43,51,51,50,36,50,52,48,50,50,51,44,43,54,50,54,71,71,40,58,65,73,57,47,50,52,50,42,49,48,39,42,19,33,30,53,25,19,42,37,36,73,75,71,37,79,52,55,41,65,56,40,42,39,45,76,72,65,50,80,67,61,97,62,55,69,66,44,47,51,52,50,52,21,44,47,55,34,46,54,54,49,51,66,52,30,75,51,81,94,64,71,66,40,64,46,35,53,22,48,48,38,24,48,47,37,43,95,64,49,38,94,91,43,40,44,43,43,71,28,84,55,85,53,64,43,52,28,91,90,42,72,87,41,70,44,26,38,40,53,59,38,85,50,36,64,60,51,47,52,51,48,26,52,53,70,64,49,84,82,80,64,57,60,67,58,48,18,50,48,50,21,51,50,43,46,49,50,38,50,38,66,63,63,33,65,56,50,16,55,49,50,22,18,44,49,41,8,48,71,64,73,42,57,35,52,76,45,48,47,35,46,54,40,41,36,71,71,43,38,53,51,50,52,50,56,56,47,71,58,40,50,45,75,58,37,90,48,89,50,55,66,57,51,52,52,46,53,44,44,52,40,38,38,48,50,51,53,48,50,48,54,53,30,51,53,52,25,46,53,47,40,47,53,50,29,57,75,70,70,44,63,75,74,53,38,61,41,53,42,34,23,48,72,65,53,36,35,39,64,68,59,42,18,62,75,63,71,44,53,73,67,56,42,49,50,53,53,48,50,34,35,76,65,30,32,30,34,82,42,77,69,79,93,53,36,35,30,29,76,24,88,60,40,63,59,70,31,44,49,48,48,62,60,81,77,89,75,73,57,79,85,70,129